Protein AF-A0A660QSU7-F1 (afdb_monomer_lite)

Foldseek 3Di:
DDDQAAEEEEEEFDPALAQQLLSVVLQVQQVQADNYHYAYDYPPDQGDDDPVCVDPDVVSVVVVVVVVVVLVPDPPNDDDPPDPVSVVVVVVNVQAQYEYFEECVRHVVCVVVAVVLAPPPDAPFLKWKWFADPQLSYIYIYDNDSLSSSQSSLCCCCVVQVKAQFLLFIDRDNHGPCCSGPSVVDDGDIDIFTFPFRAFEEEQQQQADDDCAQHPQQDFLVSLLSNLVSCSSLPHQEYEYECFQQQLLLQCLQCVLCVLLVVVPDQCQPPPDDPPPDRDDSQCGNVDHSVVSLVRLLSSLCCNCRHNVHFYEYEDAQQWHHVSVCVSCVVFLWQDPVQDDDDPPVRVNDDTRGGPPPTPCSLVSSLSSVLSSCVSRNHPQEYEFFHDVRDWQDLPRPRRSNHPDARLNRRVSVVVSVCVVPVSHQYEYEDDLQLLSQADPVLSVCCVPPNNVPDDLVNSLVSNLVSLVSHDQRYEYEAEDALARPPDPNPQPQVSNPPHAYEYEYEPAPDVQLQAQQLRQAQPLVSVVVVVVNQVSCVVVPHRHNYYYYYYSTPPRYRLVVSQRSVCSGPVDHWNDLQDLPDTDPSLQSNLCNQQNPVLSSLVSLLSNLNSVLQNNHDPGVPDPVLLQAAADDPVLVVSLVSLVVSLVSLVVCCVVCVPGSSSLSNCLRSLLVSLQSLLSNLSNHLNNLVVPPPPDPVSVVSNVVSNVSSVVSVVVNVVSVD

Sequence (723 aa):
MGVQGKTVAIRFGGNSTVNRYAAEELQRYLSRVSDDQFILRDSTLSVWVPEHLTQDFPECLARAQKAVKARAANPDYKAPETDRAAKARFEKEKSLPAFVLGTVANYPAYAPQFAPLLKGLREGSDGYAIAASSDGSKLFITSHTERGVLYGVYHYLQNVCGMGFFEDGEYVPQEIDGSLLPPFEKNPITLFEEPKRDYRGQWLWSRYYGSDKGHPANWGYDEWVSHLRWMAQNRFSSAMLHASGYTRLWGDVFKRAFPEVAPFDNEVFDDVDDFWGAHWSPRAGWGRSPEETTRLMKKVLAFGREKLGMRFEYTFLLGDFEDTLLKAYPEGRWVDWSNVPHHTYFGAAGRTATLSFTDPKCKEYSQRLWKEFFNTFGTDSRYWITYREESMPDSDDPFDPDQGKSLADAVNTQRDWLLEIDPDAEFYHWDWHDMKVWLTKDIREQVLTKGADTVPLEKLEASTQKYSKSICDETTFVSIISPGSVPVELPELTHHYAPHPWIIGSLLGYAMQDLGFGGISIPIDRFFASWKRLVAEDEKFGSRLHGIFHWNEIVQVSPLLDYAVANFAWTDKLPENIYDADAPDEVLDWYFEHRFGPADAQAMRDVSAVSCSTFKRGVPTMRIPTWYTRPGISKGKKAQRAALVSALRKMVSIKDRQGTSTAYRGEVVDFGRIALHGIARFDMQEAIGIAANASGSAQDKEAFEIYAQRSTDALVALAELLA

Radius of gyration: 28.49 Å; chains: 1; bounding box: 65×86×86 Å

Secondary structure (DSSP, 8-state):
---PPPEEEEEE-TT-HHHHHHHHHHHHHHHHH-SSEEEEEESSSS----GGGGSS-HHHHHHHHHHHHHHHT-TT-PPPPTTHHHHHHHHHHHTS-EEEEE-TTT-GGGHHHHHHHGGGS-TTSS-EEEEE-TTSSEEEEEESSHHHHHHHHHHIIIIIT--EEETTEEE--S---GGGSSS-TT----EEE--S-SEEEEEE-------TTT-GGG--HHHHHHHHHHHHHTT--EEEEE--TTT-TTTTHHHHH-GGGGGG----------SSS----SSSGGGS-HHHHHHHHHHHHHIIIIIH--EEEEEEETTEE-HHHHHH-TTS-B--TTTS-------TT---EEB-TTSTTHHHHHHHHHHHHHHHH---SEEEEESSTT----TT-TT-TTTT--HHHHHHHHHHHHHTT-TT-EEEEE--S-GGGTS-HHHHHHHHHH-GGGS-HHHHHHHHHHHHTTS-TTPEEEEEE-TT--SS-----GGGGTTS-EEEEEEESGGG----TT--SS-HHHHHHHHHHHHHHHHHT---EEEEEEEESSSSS-HHHHHHHHHHHHHS---S-TT-SSS--HHHHHHHHHHH-TTTHHHHHHHHHHHHHHTTT----TT-GGGTS-----HHHHHHHHHHHHHHHHHHHHHHHHTT-HHHHHHHHHHHHHHHHHHHHHHHHHHHHHHHH--S-HHHHHHHHHHHHHHHHHHHHHHHHH-

Structure (mmCIF, N/CA/C/O backbone):
data_AF-A0A660QSU7-F1
#
_entry.id   AF-A0A660QSU7-F1
#
loop_
_atom_site.group_PDB
_atom_site.id
_atom_site.type_symbol
_atom_site.label_atom_id
_atom_site.label_alt_id
_atom_site.label_comp_id
_atom_site.label_asym_id
_atom_site.label_entity_id
_atom_site.label_seq_id
_atom_site.pdbx_PDB_ins_code
_atom_site.Cartn_x
_atom_site.Cartn_y
_atom_site.Cartn_z
_atom_site.occupancy
_atom_site.B_iso_or_equiv
_atom_site.auth_seq_id
_atom_site.auth_comp_id
_atom_site.auth_asym_id
_atom_site.auth_atom_id
_atom_site.pdbx_PDB_model_num
ATOM 1 N N . MET A 1 1 ? -11.128 4.785 45.671 1.00 37.50 1 MET A N 1
ATOM 2 C CA . MET A 1 1 ? -11.296 3.322 45.553 1.00 37.50 1 MET A CA 1
ATOM 3 C C . MET A 1 1 ? -11.235 3.022 44.069 1.00 37.50 1 MET A C 1
ATOM 5 O O . MET A 1 1 ? -12.137 3.460 43.373 1.00 37.50 1 MET A O 1
ATOM 9 N N . GLY A 1 2 ? -10.141 2.441 43.568 1.00 43.12 2 GLY A N 1
ATOM 10 C CA . GLY A 1 2 ? -10.049 2.095 42.146 1.00 43.12 2 GLY A CA 1
ATOM 11 C C . GLY A 1 2 ? -11.064 1.001 41.839 1.00 43.12 2 GLY A C 1
ATOM 12 O O . GLY A 1 2 ? -11.081 -0.013 42.538 1.00 43.12 2 GLY A O 1
ATOM 13 N N . VAL A 1 3 ? -11.951 1.234 40.875 1.00 45.69 3 VAL A N 1
ATOM 14 C CA . VAL A 1 3 ? -12.854 0.196 40.376 1.00 45.69 3 VAL A CA 1
ATOM 15 C C . VAL A 1 3 ? -11.963 -0.827 39.682 1.00 45.69 3 VAL A C 1
ATOM 17 O O . VAL A 1 3 ? -11.329 -0.525 38.682 1.00 45.69 3 VAL A O 1
ATOM 20 N N . GLN A 1 4 ? -11.821 -2.010 40.271 1.00 60.91 4 GLN A N 1
ATOM 21 C CA . GLN A 1 4 ? -11.062 -3.088 39.652 1.00 60.91 4 GLN A CA 1
ATOM 22 C C . GLN A 1 4 ? -11.842 -3.558 38.416 1.00 60.91 4 GLN A C 1
ATOM 24 O O . GLN A 1 4 ? -12.983 -4.003 38.564 1.00 60.91 4 GLN A O 1
ATOM 29 N N . GLY A 1 5 ? -11.253 -3.422 37.223 1.00 71.75 5 GLY A N 1
ATOM 30 C CA . GLY A 1 5 ? -11.861 -3.858 35.964 1.00 71.75 5 GLY A CA 1
ATOM 31 C C . GLY A 1 5 ? -12.245 -5.342 35.972 1.00 71.75 5 GLY A C 1
ATOM 32 O O . GLY A 1 5 ? -11.724 -6.150 36.755 1.00 71.75 5 GLY A O 1
ATOM 33 N N . LYS A 1 6 ? -13.197 -5.714 35.115 1.00 86.25 6 LYS A N 1
ATOM 34 C CA . LYS A 1 6 ? -13.672 -7.093 34.953 1.00 86.25 6 LYS A CA 1
ATOM 35 C C . LYS A 1 6 ? -12.613 -7.922 34.221 1.00 86.25 6 LYS A C 1
ATOM 37 O O . LYS A 1 6 ? -11.763 -7.405 33.507 1.00 86.25 6 LYS A O 1
ATOM 42 N N . THR A 1 7 ? -12.662 -9.245 34.374 1.00 87.81 7 THR A N 1
ATOM 43 C CA . THR A 1 7 ? -11.855 -10.147 33.537 1.00 87.81 7 THR A CA 1
ATOM 44 C C . THR A 1 7 ? -12.653 -10.550 32.302 1.00 87.81 7 THR A C 1
ATOM 46 O O . THR A 1 7 ? -13.717 -11.158 32.431 1.00 87.81 7 THR A O 1
ATOM 49 N N . VAL A 1 8 ? -12.116 -10.263 31.118 1.00 89.38 8 VAL A N 1
ATOM 50 C CA . VAL A 1 8 ? -12.710 -10.590 29.817 1.00 89.38 8 VAL A CA 1
ATOM 51 C C . VAL A 1 8 ? -11.831 -11.616 29.107 1.00 89.38 8 VAL A C 1
ATOM 53 O O . VAL A 1 8 ? -10.610 -11.473 29.039 1.00 89.38 8 VAL A O 1
ATOM 56 N N . ALA A 1 9 ? -12.432 -12.679 28.577 1.00 91.62 9 ALA A N 1
ATOM 57 C CA . ALA A 1 9 ? -11.698 -13.671 27.795 1.00 91.62 9 ALA A CA 1
ATOM 58 C C . ALA A 1 9 ? -11.670 -13.299 26.306 1.00 91.62 9 ALA A C 1
ATOM 60 O O . ALA A 1 9 ? -12.670 -12.858 25.754 1.00 91.62 9 ALA A O 1
ATOM 61 N N . ILE A 1 10 ? -10.556 -13.551 25.626 1.00 93.75 10 ILE A N 1
ATOM 62 C CA . ILE A 1 10 ? -10.483 -13.540 24.162 1.00 93.75 10 ILE A CA 1
ATOM 63 C C . ILE A 1 10 ? -10.229 -14.976 23.726 1.00 93.75 10 ILE A C 1
ATOM 65 O O . ILE A 1 10 ? -9.156 -15.534 23.966 1.00 93.75 10 ILE A O 1
ATOM 69 N N . ARG A 1 11 ? -11.262 -15.598 23.163 1.00 92.56 11 ARG A N 1
ATOM 70 C CA . ARG A 1 11 ? -11.271 -16.998 22.750 1.00 92.56 11 ARG A CA 1
ATOM 71 C C . ARG A 1 11 ? -10.994 -17.091 21.266 1.00 92.56 11 ARG A C 1
ATOM 73 O O . ARG A 1 11 ? -11.652 -16.409 20.491 1.00 92.56 11 ARG A O 1
ATOM 80 N N . PHE A 1 12 ? -10.103 -17.985 20.878 1.00 91.38 12 PHE A N 1
ATOM 81 C CA . PHE A 1 12 ? -9.826 -18.272 19.476 1.00 91.38 12 PHE A CA 1
ATOM 82 C C . PHE A 1 12 ? -9.645 -19.776 19.254 1.00 91.38 12 PHE A C 1
ATOM 84 O O . PHE A 1 12 ? -9.420 -20.529 20.208 1.00 91.38 12 PHE A O 1
ATOM 91 N N . GLY A 1 13 ? -9.847 -20.209 18.010 1.00 78.25 13 GLY A N 1
ATOM 92 C CA . GLY A 1 13 ? -9.861 -21.621 17.634 1.00 78.25 13 GLY A CA 1
ATOM 93 C C . GLY A 1 13 ? -8.518 -22.150 17.127 1.00 78.25 13 GLY A C 1
ATOM 94 O O . GLY A 1 13 ? -7.940 -21.581 16.199 1.00 78.25 13 GLY A O 1
ATOM 95 N N . GLY A 1 14 ? -8.100 -23.289 17.690 1.00 69.25 14 GLY A N 1
ATOM 96 C CA . GLY A 1 14 ? -7.132 -24.229 17.120 1.00 69.25 14 GLY A CA 1
ATOM 97 C C . GLY A 1 14 ? -5.692 -23.733 16.945 1.00 69.25 14 GLY A C 1
ATOM 98 O O . GLY A 1 14 ? -5.238 -22.782 17.572 1.00 69.25 14 GLY A O 1
ATOM 99 N N . ASN A 1 15 ? -4.970 -24.401 16.038 1.00 76.25 15 ASN A N 1
ATOM 100 C CA . ASN A 1 15 ? -3.566 -24.126 15.704 1.00 76.25 15 ASN A CA 1
ATOM 101 C C . ASN A 1 15 ? -3.383 -22.946 14.720 1.00 76.25 15 ASN A C 1
ATOM 103 O O . ASN A 1 15 ? -2.291 -22.780 14.179 1.00 76.25 15 ASN A O 1
ATOM 107 N N . SER A 1 16 ? -4.429 -22.151 14.456 1.00 87.12 16 SER A N 1
ATOM 108 C CA . SER A 1 16 ? -4.343 -21.007 13.538 1.00 87.12 16 SER A CA 1
ATOM 109 C C . SER A 1 16 ? -3.453 -19.912 14.124 1.00 87.12 16 SER A C 1
ATOM 111 O O . SER A 1 16 ? -3.753 -19.318 15.165 1.00 87.12 16 SER A O 1
ATOM 113 N N . THR A 1 17 ? -2.359 -19.611 13.430 1.00 91.94 17 THR A N 1
ATOM 114 C CA . THR A 1 17 ? -1.441 -18.531 13.797 1.00 91.94 17 THR A CA 1
ATOM 115 C C . THR A 1 17 ? -2.045 -17.149 13.541 1.00 91.94 17 THR A C 1
ATOM 117 O O . THR A 1 17 ? -1.783 -16.238 14.328 1.00 91.94 17 THR A O 1
ATOM 120 N N . VAL A 1 18 ? -2.907 -17.007 12.526 1.00 95.44 18 VAL A N 1
ATOM 121 C CA . VAL A 1 18 ? -3.581 -15.743 12.178 1.00 95.44 18 VAL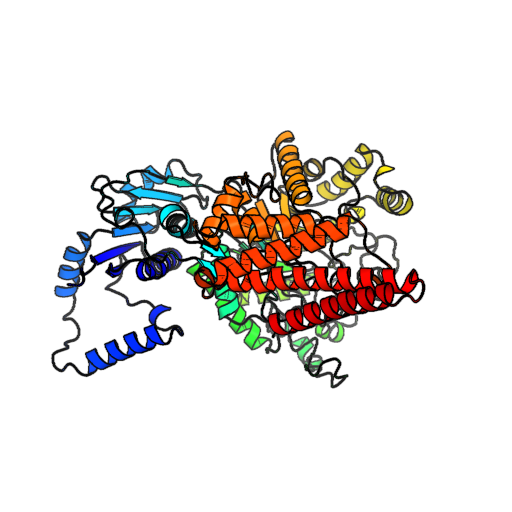 A CA 1
ATOM 122 C C . VAL A 1 18 ? -4.659 -15.391 13.201 1.00 95.44 18 VAL A C 1
ATOM 124 O O . VAL A 1 18 ? -4.648 -14.288 13.740 1.00 95.44 18 VAL A O 1
ATOM 127 N N . ASN A 1 19 ? -5.548 -16.323 13.564 1.00 94.50 19 ASN A N 1
ATOM 128 C CA . ASN A 1 19 ? -6.568 -16.056 14.590 1.00 94.50 19 ASN A CA 1
ATOM 129 C C . ASN A 1 19 ? -5.949 -15.731 15.949 1.00 94.50 19 ASN A C 1
ATOM 131 O O . ASN A 1 19 ? -6.471 -14.909 16.702 1.00 94.50 19 ASN A O 1
ATOM 135 N N . ARG A 1 20 ? -4.844 -16.404 16.280 1.00 93.31 20 ARG A N 1
ATOM 136 C CA . ARG A 1 20 ? -4.086 -16.111 17.490 1.00 93.31 20 ARG A CA 1
ATOM 137 C C . ARG A 1 20 ? -3.524 -14.695 17.451 1.00 93.31 20 ARG A C 1
ATOM 139 O O . ARG A 1 20 ? -3.670 -13.972 18.430 1.00 93.31 20 ARG A O 1
ATOM 146 N N . TYR A 1 21 ? -2.926 -14.295 16.333 1.00 95.81 21 TYR A N 1
ATOM 147 C CA . TYR A 1 21 ? -2.433 -12.933 16.159 1.00 95.81 21 TYR A CA 1
ATOM 148 C C . TYR A 1 21 ? -3.573 -11.901 16.229 1.00 95.81 21 TYR A C 1
ATOM 150 O O . TYR A 1 21 ? -3.442 -10.896 16.919 1.00 95.81 21 TYR A O 1
ATOM 158 N N . ALA A 1 22 ? -4.737 -12.187 15.638 1.00 97.19 22 ALA A N 1
ATOM 159 C CA . ALA A 1 22 ? -5.932 -11.351 15.766 1.00 97.19 22 ALA A CA 1
ATOM 160 C C . ALA A 1 22 ? -6.381 -11.190 17.232 1.00 97.19 22 ALA A C 1
ATOM 162 O O . ALA A 1 22 ? -6.724 -10.091 17.666 1.00 97.19 22 ALA A O 1
ATOM 163 N N . ALA A 1 23 ? -6.333 -12.267 18.022 1.00 96.12 23 ALA A N 1
ATOM 164 C CA . ALA A 1 23 ? -6.618 -12.220 19.454 1.00 96.12 23 ALA A CA 1
ATOM 165 C C . ALA A 1 23 ? -5.591 -11.376 20.231 1.00 96.12 23 ALA A C 1
ATOM 167 O O . ALA A 1 23 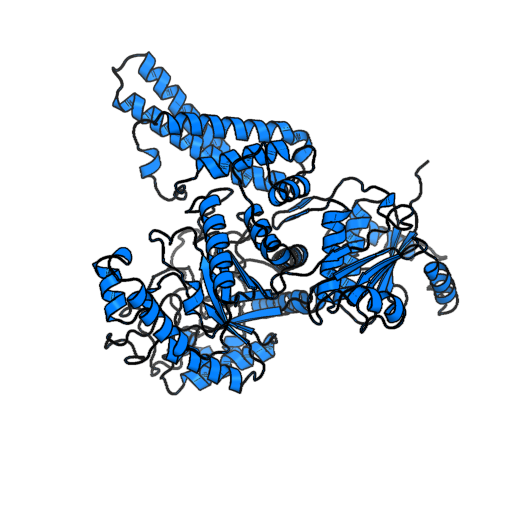? -5.967 -10.632 21.138 1.00 96.12 23 ALA A O 1
ATOM 168 N N . GLU A 1 24 ? -4.307 -11.487 19.881 1.00 95.00 24 GLU A N 1
ATOM 169 C CA . GLU A 1 24 ? -3.216 -10.698 20.464 1.00 95.00 24 GLU A CA 1
ATOM 170 C C . GLU A 1 24 ? -3.356 -9.206 20.138 1.00 95.00 24 GLU A C 1
ATOM 172 O O . GLU A 1 24 ? -3.185 -8.383 21.033 1.00 95.00 24 GLU A O 1
ATOM 177 N N . GLU A 1 25 ? -3.727 -8.846 18.909 1.00 96.75 25 GLU A N 1
ATOM 178 C CA . GLU A 1 25 ? -3.975 -7.455 18.515 1.00 96.75 25 GLU A CA 1
ATOM 179 C C . GLU A 1 25 ? -5.194 -6.885 19.249 1.00 96.75 25 GLU A C 1
ATOM 181 O O . GLU A 1 25 ? -5.105 -5.815 19.852 1.00 96.75 25 GLU A O 1
ATOM 186 N N . LEU A 1 26 ? -6.303 -7.629 19.317 1.00 96.69 26 LEU A N 1
ATOM 187 C CA . LEU A 1 26 ? -7.473 -7.217 20.095 1.00 96.69 26 LEU A CA 1
ATOM 188 C C . LEU A 1 26 ? -7.111 -6.975 21.569 1.00 96.69 26 LEU A C 1
ATOM 190 O O . LEU A 1 26 ? -7.468 -5.943 22.137 1.00 96.69 26 LEU A O 1
ATOM 194 N N . GLN A 1 27 ? -6.352 -7.889 22.183 1.00 95.56 27 GLN A N 1
ATOM 195 C CA . GLN A 1 27 ? -5.849 -7.715 23.545 1.00 95.56 27 GLN A CA 1
ATOM 196 C C . GLN A 1 27 ? -4.977 -6.465 23.664 1.00 95.56 27 GLN A C 1
ATOM 198 O O . GLN A 1 27 ? -5.168 -5.673 24.590 1.00 95.56 27 GLN A O 1
ATOM 203 N N . ARG A 1 28 ? -4.013 -6.300 22.753 1.00 93.19 28 ARG A N 1
ATOM 204 C CA . ARG A 1 28 ? -3.039 -5.209 22.761 1.00 93.19 28 ARG A CA 1
ATOM 205 C C . ARG A 1 28 ? -3.728 -3.853 22.786 1.00 93.19 28 ARG A C 1
ATOM 207 O O . ARG A 1 28 ? -3.331 -2.998 23.573 1.00 93.19 28 ARG A O 1
ATOM 214 N N . TYR A 1 29 ? -4.743 -3.658 21.951 1.00 95.12 29 TYR A N 1
ATOM 215 C CA . TYR A 1 29 ? -5.431 -2.376 21.855 1.00 95.12 29 TYR A CA 1
ATOM 216 C C . TYR A 1 29 ? -6.448 -2.163 22.972 1.00 95.12 29 TYR A C 1
ATOM 218 O O . TYR A 1 29 ? -6.422 -1.108 23.601 1.00 95.12 29 TYR A O 1
ATOM 226 N N . LEU A 1 30 ? -7.282 -3.155 23.296 1.00 93.38 30 LEU A N 1
ATOM 227 C CA . LEU A 1 30 ? -8.269 -2.996 24.370 1.00 93.38 30 LEU A CA 1
ATOM 228 C C . LEU A 1 30 ? -7.615 -2.776 25.742 1.00 93.38 30 LEU A C 1
ATOM 230 O O . LEU A 1 30 ? -8.108 -1.977 26.532 1.00 93.38 30 LEU A O 1
ATOM 234 N N . SER A 1 31 ? -6.457 -3.394 26.000 1.00 91.31 31 SER A N 1
ATOM 235 C CA . SER A 1 31 ? -5.707 -3.186 27.253 1.00 91.31 31 SER A CA 1
ATOM 236 C C . SER A 1 31 ? -5.095 -1.783 27.382 1.00 91.31 31 SER A C 1
ATOM 238 O O . SER A 1 31 ? -4.583 -1.449 28.448 1.00 91.31 31 SER A O 1
ATOM 240 N N . ARG A 1 32 ? -5.080 -0.974 26.310 1.00 90.44 32 ARG A N 1
ATOM 241 C CA . ARG A 1 32 ? -4.607 0.425 26.339 1.00 90.44 32 ARG A CA 1
ATOM 242 C C . ARG A 1 32 ? -5.713 1.411 26.716 1.00 90.44 32 ARG A C 1
ATOM 244 O O . ARG A 1 32 ? -5.387 2.525 27.103 1.00 90.44 32 ARG A O 1
ATOM 251 N N . VAL A 1 33 ? -6.978 1.010 26.575 1.00 88.19 33 VAL A N 1
ATOM 252 C CA . VAL A 1 33 ? -8.152 1.903 26.643 1.00 88.19 33 VAL A CA 1
ATOM 253 C C . VAL A 1 33 ? -9.195 1.462 27.670 1.00 88.19 33 VAL A C 1
ATOM 255 O O . VAL A 1 33 ? -10.265 2.059 27.767 1.00 88.19 33 VAL A O 1
ATOM 258 N N . SER A 1 34 ? -8.913 0.388 28.408 1.00 87.38 34 SER A N 1
ATOM 259 C CA . SER A 1 34 ? -9.787 -0.162 29.437 1.00 87.38 34 SER A CA 1
ATOM 260 C C . SER A 1 34 ? -8.972 -0.706 30.607 1.00 87.38 34 SER A C 1
ATOM 262 O O . SER A 1 34 ? -7.903 -1.288 30.421 1.00 87.38 34 SER A O 1
ATOM 264 N N . ASP A 1 35 ? -9.524 -0.558 31.812 1.00 85.81 35 ASP A N 1
ATOM 265 C CA . ASP A 1 35 ? -9.003 -1.159 33.045 1.00 85.81 35 ASP A CA 1
ATOM 266 C C . ASP A 1 35 ? -9.339 -2.660 33.167 1.00 85.81 35 ASP A C 1
ATOM 268 O O . ASP A 1 35 ? -8.909 -3.327 34.116 1.00 85.81 35 ASP A O 1
ATOM 272 N N . ASP A 1 36 ? -10.124 -3.209 32.232 1.00 85.75 36 ASP A N 1
ATOM 273 C CA . ASP A 1 36 ? -10.459 -4.629 32.192 1.00 85.75 36 ASP A CA 1
ATOM 274 C C . ASP A 1 36 ? -9.223 -5.501 31.927 1.00 85.75 36 ASP A C 1
ATOM 276 O O . ASP A 1 36 ? -8.309 -5.180 31.167 1.00 85.75 36 ASP A O 1
ATOM 280 N N . GLN A 1 37 ? -9.214 -6.683 32.541 1.00 86.25 37 GLN A N 1
ATOM 281 C CA . GLN A 1 37 ? -8.169 -7.669 32.330 1.00 86.25 37 GLN A CA 1
ATOM 282 C C . GLN A 1 37 ? -8.544 -8.608 31.182 1.00 86.25 37 GLN A C 1
ATOM 284 O O . GLN A 1 37 ? -9.347 -9.529 31.357 1.00 86.25 37 GLN A O 1
ATOM 289 N N . PHE A 1 38 ? -7.882 -8.447 30.040 1.00 88.31 38 PHE A N 1
ATOM 290 C CA . PHE A 1 38 ? -8.050 -9.321 28.880 1.00 88.31 38 PHE A CA 1
ATOM 291 C C . PHE A 1 38 ? -7.138 -10.549 28.971 1.00 88.31 38 PHE A C 1
ATOM 293 O O . PHE A 1 38 ? -5.913 -10.428 29.064 1.00 88.31 38 PHE A O 1
ATOM 300 N N . ILE A 1 39 ? -7.722 -11.749 28.935 1.00 87.75 39 ILE A N 1
ATOM 301 C CA . ILE A 1 39 ? -6.988 -13.022 28.958 1.00 87.75 39 ILE A CA 1
ATOM 302 C C . ILE A 1 39 ? -7.160 -13.782 27.642 1.00 87.75 39 ILE A C 1
ATOM 304 O O . ILE A 1 39 ? -8.274 -14.102 27.234 1.00 87.75 39 ILE A O 1
ATOM 308 N N . LEU A 1 40 ? -6.045 -14.131 26.999 1.00 86.12 40 LEU A N 1
ATOM 309 C CA . LEU A 1 40 ? -6.061 -14.980 25.808 1.00 86.12 40 LEU A CA 1
ATOM 310 C C . LEU A 1 40 ? -6.367 -16.431 26.183 1.00 86.12 40 LEU A C 1
ATOM 312 O O . LEU A 1 40 ? -5.790 -16.980 27.132 1.00 86.12 40 LEU A O 1
ATOM 316 N N . ARG A 1 41 ? -7.277 -17.063 25.443 1.00 80.69 41 ARG A N 1
ATOM 317 C CA . ARG A 1 41 ? -7.680 -18.456 25.641 1.00 80.69 41 ARG A CA 1
ATOM 318 C C . ARG A 1 41 ? -7.808 -19.172 24.308 1.00 80.69 41 ARG A C 1
ATOM 320 O O . ARG A 1 41 ? -8.759 -18.957 23.566 1.00 80.69 41 ARG A O 1
ATOM 327 N N . ASP A 1 42 ? -6.881 -20.083 24.067 1.00 75.56 42 ASP A N 1
ATOM 328 C CA . ASP A 1 42 ? -7.057 -21.084 23.030 1.00 75.56 42 ASP A CA 1
ATOM 329 C C . ASP A 1 42 ? -7.986 -22.195 23.550 1.00 75.56 42 ASP A C 1
ATOM 331 O O . ASP A 1 42 ? -7.877 -22.654 24.689 1.00 75.56 42 ASP A O 1
ATOM 335 N N . SER A 1 43 ? -8.913 -22.618 22.698 1.00 61.12 43 SER A N 1
ATOM 336 C CA . SER A 1 43 ? -9.708 -23.836 22.848 1.00 61.12 43 SER A CA 1
ATOM 337 C C . SER A 1 43 ? -8.894 -25.123 23.072 1.00 61.12 43 SER A C 1
ATOM 339 O O . SER A 1 43 ? -9.431 -26.062 23.661 1.00 61.12 43 SER A O 1
ATOM 341 N N . THR A 1 44 ? -7.630 -25.171 22.625 1.00 52.84 44 THR A N 1
ATOM 342 C CA . THR A 1 44 ? -6.780 -26.376 22.621 1.00 52.84 44 THR A CA 1
ATOM 343 C C . THR A 1 44 ? -5.535 -26.329 23.514 1.00 52.84 44 THR A C 1
ATOM 345 O O . THR A 1 44 ? -4.970 -27.387 23.791 1.00 52.84 44 THR A O 1
ATOM 348 N N . LEU A 1 45 ? -5.118 -25.164 24.024 1.00 48.03 45 LEU A N 1
ATOM 349 C CA . LEU A 1 45 ? -3.882 -25.023 24.809 1.00 48.03 45 LEU A CA 1
ATOM 350 C C . LEU A 1 45 ? -4.129 -24.547 26.249 1.00 48.03 45 LEU A C 1
ATOM 352 O O . LEU A 1 45 ? -4.902 -23.628 26.524 1.00 48.03 45 LEU A O 1
ATOM 356 N N . SER A 1 46 ? -3.392 -25.139 27.192 1.00 40.78 46 SER A N 1
ATOM 357 C CA . SER A 1 46 ? -3.253 -24.627 28.557 1.00 40.78 46 SER A CA 1
ATOM 358 C C . SER A 1 46 ? -2.609 -23.232 28.541 1.00 40.78 46 SER A C 1
ATOM 360 O O . SER A 1 46 ? -1.533 -23.073 27.978 1.00 40.78 46 SER A O 1
ATOM 362 N N . VAL A 1 47 ? -3.286 -22.253 29.160 1.00 43.84 47 VAL A N 1
ATOM 363 C CA . VAL A 1 47 ? -2.908 -20.838 29.397 1.00 43.84 47 VAL A CA 1
ATOM 364 C C . VAL A 1 47 ? -1.493 -20.445 28.939 1.00 43.84 47 VAL A C 1
ATOM 366 O O . VAL A 1 47 ? -0.507 -20.786 29.590 1.00 43.84 47 VAL A O 1
ATOM 369 N N . TRP A 1 48 ? -1.415 -19.637 27.880 1.00 43.12 48 TRP A N 1
ATOM 370 C CA . TRP A 1 48 ? -0.168 -19.092 27.336 1.00 43.12 48 TRP A CA 1
ATOM 371 C C . TRP A 1 48 ? 0.003 -17.595 27.662 1.00 43.12 48 TRP A C 1
ATOM 373 O O . TRP A 1 48 ? -0.979 -16.885 27.892 1.00 43.12 48 TRP A O 1
ATOM 383 N N . VAL A 1 49 ? 1.254 -17.124 27.720 1.00 44.56 49 VAL A N 1
ATOM 384 C CA . VAL A 1 49 ? 1.631 -15.720 27.971 1.00 44.56 49 VAL A CA 1
ATOM 385 C C . VAL A 1 49 ? 2.191 -15.115 26.673 1.00 44.56 49 VAL A C 1
ATOM 387 O O . VAL A 1 49 ? 3.131 -15.701 26.143 1.00 44.56 49 VAL A O 1
ATOM 390 N N . PRO A 1 50 ? 1.670 -13.971 26.188 1.00 44.81 50 PRO A N 1
ATOM 391 C CA . PRO A 1 50 ? 2.057 -13.378 24.908 1.00 44.81 50 PRO A CA 1
ATOM 392 C C . PRO A 1 50 ? 3.539 -13.060 24.682 1.00 44.81 50 PRO A C 1
ATOM 394 O O . PRO A 1 50 ? 4.199 -12.517 25.563 1.00 44.81 50 PRO A O 1
ATOM 397 N N . GLU A 1 51 ? 4.023 -13.290 23.455 1.00 41.19 51 GLU A N 1
ATOM 398 C CA . GLU A 1 51 ? 5.358 -12.898 22.964 1.00 41.19 51 GLU A CA 1
ATOM 399 C C . GLU A 1 51 ? 5.535 -11.372 22.899 1.00 41.19 51 GLU A C 1
ATOM 401 O O . GLU A 1 51 ? 6.628 -10.876 23.151 1.00 41.19 51 GLU A O 1
ATOM 406 N N . HIS A 1 52 ? 4.477 -10.584 22.670 1.00 46.34 52 HIS A N 1
ATOM 407 C CA . HIS A 1 52 ? 4.580 -9.114 22.661 1.00 46.34 52 HIS A CA 1
ATOM 408 C C . HIS A 1 52 ? 4.902 -8.509 24.043 1.00 46.34 52 HIS A C 1
ATOM 410 O O . HIS A 1 52 ? 5.326 -7.360 24.126 1.00 46.34 52 HIS A O 1
ATOM 416 N N . LEU A 1 53 ? 4.783 -9.280 25.134 1.00 38.97 53 LEU A N 1
ATOM 417 C CA . LEU A 1 53 ? 5.310 -8.895 26.454 1.00 38.97 53 LEU A CA 1
ATOM 418 C C . LEU A 1 53 ? 6.849 -8.990 26.534 1.00 38.97 53 LEU A C 1
ATOM 420 O O . LEU A 1 53 ? 7.421 -8.727 27.593 1.00 38.97 53 LEU A O 1
ATOM 424 N N . THR A 1 54 ? 7.511 -9.369 25.435 1.00 38.97 54 THR A N 1
ATOM 425 C CA . THR A 1 54 ? 8.973 -9.459 25.297 1.00 38.97 54 THR A CA 1
ATOM 426 C C . THR A 1 54 ? 9.565 -8.504 24.252 1.00 38.97 54 THR A C 1
ATOM 428 O O . THR A 1 54 ? 10.774 -8.531 24.055 1.00 38.97 54 THR A O 1
ATOM 431 N N . GLN A 1 55 ? 8.759 -7.639 23.620 1.00 39.84 55 GLN A N 1
ATOM 432 C CA . GLN A 1 55 ? 9.259 -6.573 22.736 1.00 39.84 55 GLN A CA 1
ATOM 433 C C . GLN A 1 55 ? 9.479 -5.249 23.493 1.00 39.84 55 GLN A C 1
ATOM 435 O O . GLN A 1 55 ? 8.881 -5.027 24.549 1.00 39.84 55 GLN A O 1
ATOM 440 N N . ASP A 1 56 ? 10.352 -4.392 22.947 1.00 38.72 56 ASP A N 1
ATOM 441 C CA . ASP A 1 56 ? 10.978 -3.204 23.556 1.00 38.72 56 ASP A CA 1
ATOM 442 C C . ASP A 1 56 ? 10.019 -2.044 23.903 1.00 38.72 56 ASP A C 1
ATOM 444 O O . ASP A 1 56 ? 10.149 -0.920 23.429 1.00 38.72 56 ASP A O 1
ATOM 448 N N . PHE A 1 57 ? 9.076 -2.276 24.814 1.00 50.16 57 PHE A N 1
ATOM 449 C CA . PHE A 1 57 ? 8.463 -1.206 25.600 1.00 50.16 57 PHE A CA 1
ATOM 450 C C . PHE A 1 57 ? 9.060 -1.249 27.016 1.00 50.16 57 PHE A C 1
ATOM 452 O O . PHE A 1 57 ? 8.744 -2.172 27.778 1.00 50.16 57 PHE A O 1
ATOM 459 N N . PRO A 1 58 ? 9.913 -0.277 27.409 1.00 52.75 58 PRO A N 1
ATOM 460 C CA . PRO A 1 58 ? 10.637 -0.295 28.686 1.00 52.75 58 PRO A CA 1
ATOM 461 C C . PRO A 1 58 ? 9.737 -0.501 29.912 1.00 52.75 58 PRO A C 1
ATOM 463 O O . PRO A 1 58 ? 10.113 -1.178 30.870 1.00 52.75 58 PRO A O 1
ATOM 466 N N . GLU A 1 59 ? 8.511 0.023 29.870 1.00 49.81 59 GLU A N 1
ATOM 467 C CA . GLU A 1 59 ? 7.533 -0.105 30.953 1.00 49.81 59 GLU A CA 1
ATOM 468 C C . GLU A 1 59 ? 6.923 -1.512 31.049 1.00 49.81 59 GLU A C 1
ATOM 470 O O . GLU A 1 59 ? 6.721 -2.032 32.152 1.00 49.81 59 GLU A O 1
ATOM 475 N N . CYS A 1 60 ? 6.681 -2.167 29.910 1.00 44.91 60 CYS A N 1
ATOM 476 C CA . CYS A 1 60 ? 6.189 -3.543 29.844 1.00 44.91 60 CYS A CA 1
ATOM 477 C C . CYS A 1 60 ? 7.276 -4.535 30.265 1.00 44.91 60 CYS A C 1
ATOM 479 O O . CYS A 1 60 ? 7.003 -5.421 31.078 1.00 44.91 60 CYS A O 1
ATOM 481 N N . LEU A 1 61 ? 8.518 -4.333 29.811 1.00 44.97 61 LEU A N 1
ATOM 482 C CA . LEU A 1 61 ? 9.669 -5.147 30.198 1.00 44.97 61 LEU A CA 1
ATOM 483 C C . LEU A 1 61 ? 9.954 -5.026 31.701 1.00 44.97 61 LEU A C 1
ATOM 485 O O . LEU A 1 61 ? 10.116 -6.040 32.379 1.00 44.97 61 LEU A O 1
ATOM 489 N N . ALA A 1 62 ? 9.923 -3.813 32.261 1.00 56.66 62 ALA A N 1
ATOM 490 C CA . ALA A 1 62 ? 10.095 -3.600 33.696 1.00 56.66 62 ALA A CA 1
ATOM 491 C C . ALA A 1 62 ? 8.980 -4.270 34.518 1.00 56.66 62 ALA A C 1
ATOM 493 O O . ALA A 1 62 ? 9.260 -4.886 35.551 1.00 56.66 62 ALA A O 1
ATOM 494 N N . ARG A 1 63 ? 7.719 -4.214 34.063 1.00 50.38 63 ARG A N 1
ATOM 495 C CA . ARG A 1 63 ? 6.587 -4.899 34.718 1.00 50.38 63 ARG A CA 1
ATOM 496 C C . ARG A 1 63 ? 6.690 -6.422 34.606 1.00 50.38 63 ARG A C 1
ATOM 498 O O . ARG A 1 63 ? 6.480 -7.108 35.607 1.00 50.38 63 ARG A O 1
ATOM 505 N N . ALA A 1 64 ? 7.070 -6.952 33.445 1.00 46.47 64 ALA A N 1
ATOM 506 C CA . ALA A 1 64 ? 7.263 -8.382 33.219 1.00 46.47 64 ALA A CA 1
ATOM 507 C C . ALA A 1 64 ? 8.441 -8.929 34.039 1.00 46.47 64 ALA A C 1
ATOM 509 O O . ALA A 1 64 ? 8.288 -9.907 34.770 1.00 46.47 64 ALA A O 1
ATOM 510 N N . GLN A 1 65 ? 9.592 -8.253 34.023 1.00 55.28 65 GLN A N 1
ATOM 511 C CA . GLN A 1 65 ? 10.760 -8.613 34.831 1.00 55.28 65 GLN A CA 1
ATOM 512 C C . GLN A 1 65 ? 10.474 -8.500 36.332 1.00 55.28 65 GLN A C 1
ATOM 514 O O . GLN A 1 65 ? 10.910 -9.355 37.105 1.00 55.28 65 GLN A O 1
ATOM 519 N N . LYS A 1 66 ? 9.697 -7.496 36.761 1.00 61.38 66 LYS A N 1
ATOM 520 C CA . LYS A 1 66 ? 9.219 -7.379 38.146 1.00 61.38 66 LYS A CA 1
ATOM 521 C C . LYS A 1 66 ? 8.304 -8.545 38.518 1.00 61.38 66 LYS A C 1
ATOM 523 O O . LYS A 1 66 ? 8.454 -9.083 39.609 1.00 61.38 66 LYS A O 1
ATOM 528 N N . ALA A 1 67 ? 7.417 -8.981 37.624 1.00 49.62 67 ALA A N 1
ATOM 529 C CA . ALA A 1 67 ? 6.557 -10.143 37.845 1.00 49.62 67 ALA A CA 1
ATOM 530 C C . ALA A 1 67 ? 7.351 -11.462 37.900 1.00 49.62 67 ALA A C 1
ATOM 532 O O . ALA A 1 67 ? 7.072 -12.304 38.751 1.00 49.62 67 ALA A O 1
ATOM 533 N N . VAL A 1 68 ? 8.372 -11.631 37.053 1.00 56.16 68 VAL A N 1
ATOM 534 C CA . VAL A 1 68 ? 9.273 -12.798 37.068 1.00 56.16 68 VAL A CA 1
ATOM 535 C C . VAL A 1 68 ? 10.110 -12.829 38.349 1.00 56.16 68 VAL A C 1
ATOM 537 O O . VAL A 1 68 ? 10.140 -13.854 39.029 1.00 56.16 68 VAL A O 1
ATOM 540 N N . LYS A 1 69 ? 10.718 -11.702 38.745 1.00 64.00 69 LYS A N 1
ATOM 541 C CA . LYS A 1 69 ? 11.464 -11.590 40.011 1.00 64.00 69 LYS A CA 1
ATOM 542 C C . LYS A 1 69 ? 10.565 -11.796 41.231 1.00 64.00 69 LYS A C 1
ATOM 544 O O . LYS A 1 69 ? 10.966 -12.492 42.156 1.00 64.00 69 LYS A O 1
ATOM 549 N N . ALA A 1 70 ? 9.345 -11.256 41.224 1.00 59.81 70 ALA A N 1
ATOM 550 C CA . ALA A 1 70 ? 8.373 -11.457 42.300 1.00 59.81 70 ALA A CA 1
ATOM 551 C C . ALA A 1 70 ? 7.916 -12.921 42.419 1.00 59.81 70 ALA A C 1
ATOM 553 O O . ALA A 1 70 ? 7.706 -13.400 43.529 1.00 59.81 70 ALA A O 1
ATOM 554 N N . ARG A 1 71 ? 7.803 -13.651 41.298 1.00 57.53 71 ARG A N 1
ATOM 555 C CA . ARG A 1 71 ? 7.515 -15.097 41.297 1.00 57.53 71 ARG A CA 1
ATOM 556 C C . ARG A 1 71 ? 8.687 -15.921 41.823 1.00 57.53 71 ARG A C 1
ATOM 558 O O . ARG A 1 71 ? 8.462 -16.831 42.606 1.00 57.53 71 ARG A O 1
ATOM 565 N N . ALA A 1 72 ? 9.917 -15.582 41.435 1.00 57.81 72 ALA A N 1
ATOM 566 C CA . ALA A 1 72 ? 11.122 -16.271 41.901 1.00 57.81 72 ALA A CA 1
ATOM 567 C C . ALA A 1 72 ? 11.432 -16.016 43.389 1.00 57.81 72 ALA A C 1
ATOM 569 O O . ALA A 1 72 ? 12.014 -16.870 44.049 1.00 57.81 72 ALA A O 1
ATOM 570 N N . ALA A 1 73 ? 11.039 -14.854 43.920 1.00 63.88 73 ALA A N 1
ATOM 571 C CA . ALA A 1 73 ? 11.251 -14.475 45.317 1.00 63.88 73 ALA A CA 1
ATOM 572 C C . ALA A 1 73 ? 10.146 -14.956 46.276 1.00 63.88 73 ALA A C 1
ATOM 574 O O . ALA A 1 73 ? 10.259 -14.726 47.478 1.00 63.88 73 ALA A O 1
ATOM 575 N N . ASN A 1 74 ? 9.078 -15.589 45.774 1.00 62.25 74 ASN A N 1
ATOM 576 C CA . ASN A 1 74 ? 7.990 -16.098 46.603 1.00 62.25 74 ASN A CA 1
ATOM 577 C C . ASN A 1 74 ? 8.223 -17.587 46.948 1.00 62.25 74 ASN A C 1
ATOM 579 O O . ASN A 1 74 ? 7.996 -18.437 46.085 1.00 62.25 74 ASN A O 1
ATOM 583 N N . PRO A 1 75 ? 8.632 -17.928 48.187 1.00 54.12 75 PRO A N 1
ATOM 584 C CA . PRO A 1 75 ? 8.873 -19.314 48.599 1.00 54.12 75 PRO A CA 1
ATOM 585 C C . PRO A 1 75 ? 7.601 -20.183 48.623 1.00 54.12 75 PRO A C 1
ATOM 587 O O . PRO A 1 75 ? 7.713 -21.408 48.631 1.00 54.12 75 PRO A O 1
ATOM 590 N N . ASP A 1 76 ? 6.408 -19.575 48.562 1.00 56.06 76 ASP A N 1
ATOM 591 C CA . ASP A 1 76 ? 5.116 -20.269 48.469 1.00 56.06 76 ASP A CA 1
ATOM 592 C C . ASP A 1 76 ? 4.661 -20.517 47.016 1.00 56.06 76 ASP A C 1
ATOM 594 O O . ASP A 1 76 ? 3.616 -21.133 46.779 1.00 56.06 76 ASP A O 1
ATOM 598 N N . TYR A 1 77 ? 5.418 -20.055 46.011 1.00 46.97 77 TYR A N 1
ATOM 599 C CA . TYR A 1 77 ? 5.105 -20.326 44.608 1.00 46.97 77 TYR A CA 1
ATOM 600 C C . TYR A 1 77 ? 5.413 -21.789 44.261 1.00 46.97 77 TYR A C 1
ATOM 602 O O . TYR A 1 77 ? 6.550 -22.167 43.982 1.00 46.97 77 TYR A O 1
ATOM 610 N N . LYS A 1 78 ? 4.372 -22.625 44.230 1.00 46.88 78 LYS A N 1
ATOM 611 C CA . LYS A 1 78 ? 4.419 -23.958 43.619 1.00 46.88 78 LYS A CA 1
ATOM 612 C C . LYS A 1 78 ? 4.050 -23.849 42.140 1.00 46.88 78 LYS A C 1
ATOM 614 O O . LYS A 1 78 ? 3.041 -23.227 41.804 1.00 46.88 78 LYS A O 1
ATOM 619 N N . ALA A 1 79 ? 4.839 -24.468 41.255 1.00 47.50 79 ALA A N 1
ATOM 620 C CA . ALA A 1 79 ? 4.399 -24.709 39.879 1.00 47.50 79 ALA A CA 1
ATOM 621 C C . ALA A 1 79 ? 3.017 -25.396 39.920 1.00 47.50 79 ALA A C 1
ATOM 623 O O . ALA A 1 79 ? 2.814 -26.232 40.806 1.00 47.50 79 ALA A O 1
ATOM 624 N N . PRO A 1 80 ? 2.054 -25.038 39.047 1.00 44.59 80 PRO A N 1
ATOM 625 C CA . PRO A 1 80 ? 0.697 -25.556 39.162 1.00 44.59 80 PRO A CA 1
ATOM 626 C C . PRO A 1 80 ? 0.705 -27.086 39.179 1.00 44.59 80 PRO A C 1
ATOM 628 O O . PRO A 1 80 ? 1.192 -27.707 38.234 1.00 44.59 80 PRO A O 1
ATOM 631 N N . GLU A 1 81 ? 0.157 -27.680 40.243 1.00 41.50 81 GLU A N 1
ATOM 632 C CA . GLU A 1 81 ? -0.214 -29.093 40.241 1.00 41.50 81 GLU A CA 1
ATOM 633 C C . GLU A 1 81 ? -1.124 -29.337 39.034 1.00 41.50 81 GLU A C 1
ATOM 635 O O . GLU A 1 81 ? -2.112 -28.629 38.798 1.00 41.50 81 GLU A O 1
ATOM 640 N N . THR A 1 82 ? -0.702 -30.287 38.214 1.00 57.91 82 THR A N 1
ATOM 641 C CA . THR A 1 82 ? -1.159 -30.485 36.851 1.00 57.91 82 THR A CA 1
ATOM 642 C C . THR A 1 82 ? -2.649 -30.834 36.784 1.00 57.91 82 THR A C 1
ATOM 644 O O . THR A 1 82 ? -3.212 -31.588 37.578 1.00 57.91 82 THR A O 1
ATOM 647 N N . ASP A 1 83 ? -3.290 -30.241 35.781 1.00 53.31 83 ASP A N 1
ATOM 648 C CA . ASP A 1 83 ? -4.588 -30.594 35.205 1.00 53.31 83 ASP A CA 1
ATOM 649 C C . ASP A 1 83 ? -5.863 -30.259 36.005 1.00 53.31 83 ASP A C 1
ATOM 651 O O . ASP A 1 83 ? -6.754 -29.602 35.473 1.00 53.31 83 ASP A O 1
ATOM 655 N N . ARG A 1 84 ? -5.997 -30.590 37.297 1.00 50.66 84 ARG A N 1
ATOM 656 C CA . ARG A 1 84 ? -7.303 -30.414 37.987 1.00 50.66 84 ARG A CA 1
ATOM 657 C C . ARG A 1 84 ? -7.627 -28.959 38.339 1.00 50.66 84 ARG A C 1
ATOM 659 O O . ARG A 1 84 ? -8.757 -28.516 38.137 1.00 50.66 84 ARG A O 1
ATOM 666 N N . ALA A 1 85 ? -6.642 -28.206 38.831 1.00 54.69 85 ALA A N 1
ATOM 667 C CA . ALA A 1 85 ? -6.789 -26.780 39.131 1.00 54.69 85 ALA A CA 1
ATOM 668 C C . ALA A 1 85 ? -6.834 -25.930 37.851 1.00 54.69 85 ALA A C 1
ATOM 670 O O . ALA A 1 85 ? -7.608 -24.977 37.772 1.00 54.69 85 ALA A O 1
ATOM 671 N N . ALA A 1 86 ? -6.064 -26.314 36.826 1.00 54.06 86 ALA A N 1
ATOM 672 C CA . ALA A 1 86 ? -6.118 -25.704 35.500 1.00 54.06 86 ALA A CA 1
ATOM 673 C C . ALA A 1 86 ? -7.484 -25.931 34.835 1.00 54.06 86 ALA A C 1
ATOM 675 O O . ALA A 1 86 ? -8.070 -24.982 34.324 1.00 54.06 86 ALA A O 1
ATOM 676 N N . LYS A 1 87 ? -8.048 -27.141 34.937 1.00 59.03 87 LYS A N 1
ATOM 677 C CA . LYS A 1 87 ? -9.397 -27.468 34.463 1.00 59.03 87 LYS A CA 1
ATOM 678 C C . LYS A 1 87 ? -10.483 -26.737 35.247 1.00 59.03 87 LYS A C 1
ATOM 680 O O . LYS A 1 87 ? -11.360 -26.146 34.637 1.00 59.03 87 LYS A O 1
ATOM 685 N N . ALA A 1 88 ? -10.419 -26.703 36.578 1.00 62.53 88 ALA A N 1
ATOM 686 C CA . ALA A 1 88 ? -11.380 -25.946 37.389 1.00 62.53 88 ALA A CA 1
ATOM 687 C C . ALA A 1 88 ? -11.330 -24.436 37.087 1.00 62.53 88 ALA A C 1
ATOM 689 O O . ALA A 1 88 ? -12.366 -23.776 37.002 1.00 62.53 88 ALA A O 1
ATOM 690 N N . ARG A 1 89 ? -10.127 -23.895 36.870 1.00 65.75 89 ARG A N 1
ATOM 691 C CA . ARG A 1 89 ? -9.923 -22.519 36.414 1.00 65.75 89 ARG A CA 1
ATOM 692 C C . ARG A 1 89 ? -10.477 -22.304 35.004 1.00 65.75 89 ARG A C 1
ATOM 694 O O . ARG A 1 89 ? -11.175 -21.322 34.796 1.00 65.75 89 ARG A O 1
ATOM 701 N N . PHE A 1 90 ? -10.237 -23.226 34.077 1.00 63.66 90 PHE A N 1
ATOM 702 C CA . PHE A 1 90 ? -10.764 -23.177 32.714 1.00 63.66 90 PHE A CA 1
ATOM 703 C C . PHE A 1 90 ? -12.297 -23.221 32.684 1.00 63.66 90 PHE A C 1
ATOM 705 O O . PHE A 1 90 ? -12.921 -22.409 32.008 1.00 63.66 90 PHE A O 1
ATOM 712 N N . GLU A 1 91 ? -12.924 -24.099 33.470 1.00 67.88 91 GLU A N 1
ATOM 713 C CA . GLU A 1 91 ? -14.386 -24.154 33.591 1.00 67.88 91 GLU A CA 1
ATOM 714 C C . GLU A 1 91 ? -14.959 -22.860 34.190 1.00 67.88 91 GLU A C 1
ATOM 716 O O . GLU A 1 91 ? -15.975 -22.361 33.712 1.00 67.88 91 GLU A O 1
ATOM 721 N N . LYS A 1 92 ? -14.276 -22.248 35.168 1.00 71.25 92 LYS A N 1
ATOM 722 C CA . LYS A 1 92 ? -14.645 -20.919 35.687 1.00 71.25 92 LYS A CA 1
ATOM 723 C C . LYS A 1 92 ? -14.460 -19.812 34.639 1.00 71.25 92 LYS A C 1
ATOM 725 O O . LYS A 1 92 ? -15.215 -18.846 34.610 1.00 71.25 92 LYS A O 1
ATOM 730 N N . GLU A 1 93 ? -13.464 -19.933 33.769 1.00 74.44 93 GLU A N 1
ATOM 731 C CA . GLU A 1 93 ? -13.186 -18.961 32.709 1.00 74.44 93 GLU A CA 1
ATOM 732 C C . GLU A 1 93 ? -14.146 -19.099 31.509 1.00 74.44 93 GLU A C 1
ATOM 734 O O . GLU A 1 93 ? -14.380 -18.125 30.790 1.00 74.44 93 GLU A O 1
ATOM 739 N N . LYS A 1 94 ? -14.795 -20.261 31.323 1.00 74.38 94 LYS A N 1
ATOM 740 C CA . LYS A 1 94 ? -15.860 -20.451 30.318 1.00 74.38 94 LYS A CA 1
ATOM 741 C C . LYS A 1 94 ? -17.093 -19.584 30.563 1.00 74.38 94 LYS A C 1
ATOM 743 O O . LYS A 1 94 ? -17.768 -19.224 29.594 1.00 74.38 94 LYS A O 1
ATOM 748 N N . SER A 1 95 ? -17.376 -19.229 31.814 1.00 79.69 95 SER A N 1
ATOM 749 C CA . SER A 1 95 ? -18.483 -18.331 32.162 1.00 79.69 95 SER A CA 1
ATOM 750 C C . SER A 1 95 ? -18.121 -16.847 32.083 1.00 79.69 95 SER A C 1
ATOM 752 O O . SER A 1 95 ? -18.994 -16.015 32.306 1.00 79.69 95 SER A O 1
ATOM 754 N N . LEU A 1 96 ? -16.862 -16.495 31.790 1.00 86.44 96 LEU A N 1
ATOM 755 C CA . LEU A 1 96 ? -16.486 -15.091 31.625 1.00 86.44 96 LEU A CA 1
ATOM 756 C C . LEU A 1 96 ? -17.127 -14.493 30.367 1.00 86.44 96 LEU A C 1
ATOM 758 O O . LEU A 1 96 ? -17.239 -15.200 29.354 1.00 86.44 96 LEU A O 1
ATOM 762 N N . PRO A 1 97 ? -17.469 -13.194 30.406 1.00 90.88 97 PRO A N 1
ATOM 763 C CA . PRO A 1 97 ? -17.723 -12.420 29.204 1.00 90.88 97 PRO A CA 1
ATOM 764 C C . PRO A 1 97 ? -16.543 -12.545 28.232 1.00 90.88 97 PRO A C 1
ATOM 766 O O . PRO A 1 97 ? -15.387 -12.598 28.672 1.00 90.88 97 PRO A O 1
ATOM 769 N N . ALA A 1 98 ? -16.810 -12.662 26.929 1.00 93.06 98 ALA A N 1
ATOM 770 C CA . ALA A 1 98 ? -15.746 -12.999 25.989 1.00 93.06 98 ALA A CA 1
ATOM 771 C C . ALA A 1 98 ? -15.890 -12.429 24.576 1.00 93.06 98 ALA A C 1
ATOM 773 O O . ALA A 1 98 ? -16.976 -12.361 24.017 1.00 93.06 98 ALA A O 1
ATOM 774 N N . PHE A 1 99 ? -14.754 -12.163 23.948 1.00 94.81 99 PHE A N 1
ATOM 775 C CA . PHE A 1 99 ? -14.638 -12.171 22.494 1.00 94.81 99 PHE A CA 1
ATOM 776 C C . PHE A 1 99 ? -14.406 -13.607 22.024 1.00 94.81 99 PHE A C 1
ATOM 778 O O . PHE A 1 99 ? -13.714 -14.379 22.694 1.00 94.81 99 PHE A O 1
ATOM 785 N N . VAL A 1 100 ? -14.991 -13.987 20.895 1.00 95.19 100 VAL A N 1
ATOM 786 C CA . VAL A 1 100 ? -14.857 -15.316 20.296 1.00 95.19 100 VAL A CA 1
ATOM 787 C C . VAL A 1 100 ? -14.548 -15.147 18.814 1.00 95.19 100 VAL A C 1
ATOM 789 O O . VAL A 1 100 ? -15.402 -14.722 18.041 1.00 95.19 100 VAL A O 1
ATOM 792 N N . LEU A 1 101 ? -13.316 -15.479 18.441 1.00 96.31 101 LEU A N 1
ATOM 793 C CA . LEU A 1 101 ? -12.737 -15.254 17.123 1.00 96.31 101 LEU A CA 1
ATOM 794 C C . LEU A 1 101 ? -12.511 -16.595 16.415 1.00 96.31 101 LEU A C 1
ATOM 796 O O . LEU A 1 101 ? -12.012 -17.541 17.030 1.00 96.31 101 LEU A O 1
ATOM 800 N N . GLY A 1 102 ? -12.837 -16.687 15.130 1.00 95.62 102 GLY A N 1
ATOM 801 C CA . GLY A 1 102 ? -12.450 -17.835 14.307 1.00 95.62 102 GLY A CA 1
ATOM 802 C C . GLY A 1 102 ? -13.359 -18.081 13.110 1.00 95.62 102 GLY A C 1
ATOM 803 O O . GLY A 1 102 ? -14.304 -17.343 12.851 1.00 95.62 102 GLY A O 1
ATOM 804 N N . THR A 1 103 ? -13.076 -19.153 12.386 1.00 95.50 103 THR A N 1
ATOM 805 C CA . THR A 1 103 ? -13.866 -19.662 11.264 1.00 95.50 103 THR A CA 1
ATOM 806 C C . THR A 1 103 ? -14.578 -20.950 11.677 1.00 95.50 103 THR A C 1
ATOM 808 O O . THR A 1 103 ? -14.263 -21.572 12.697 1.00 95.50 103 THR A O 1
ATOM 811 N N . VAL A 1 104 ? -15.543 -21.392 10.868 1.00 94.75 104 VAL A N 1
ATOM 812 C CA . VAL A 1 104 ? -16.211 -22.691 11.064 1.00 94.75 104 VAL A CA 1
ATOM 813 C C . VAL A 1 104 ? -15.199 -23.846 11.071 1.00 94.75 104 VAL A C 1
ATOM 815 O O . VAL A 1 104 ? -15.344 -24.780 11.859 1.00 94.75 104 VAL A O 1
ATOM 818 N N . ALA A 1 105 ? -14.162 -23.765 10.232 1.00 92.31 105 ALA A N 1
ATOM 819 C CA . ALA A 1 105 ? -13.164 -24.819 10.074 1.00 92.31 105 ALA A CA 1
ATOM 820 C C . ALA A 1 105 ? -12.184 -24.901 11.257 1.00 92.31 105 ALA A C 1
ATOM 822 O O . ALA A 1 105 ? -11.893 -25.996 11.736 1.00 92.31 105 ALA A O 1
ATOM 823 N N . ASN A 1 106 ? -11.688 -23.762 11.752 1.00 91.06 106 ASN A N 1
ATOM 824 C CA . ASN A 1 106 ? -10.675 -23.745 12.816 1.00 91.06 106 ASN A CA 1
ATOM 825 C C . ASN A 1 106 ? -11.259 -23.670 14.235 1.00 91.06 106 ASN A C 1
ATOM 827 O O . ASN A 1 106 ? -10.526 -23.900 15.198 1.00 91.06 106 ASN A O 1
ATOM 831 N N . TYR A 1 107 ? -12.569 -23.425 14.386 1.00 92.44 107 TYR A N 1
ATOM 832 C CA . TYR A 1 107 ? -13.233 -23.459 15.689 1.00 92.44 107 TYR A CA 1
ATOM 833 C C . TYR A 1 107 ? -14.539 -24.283 15.706 1.00 92.44 107 TYR A C 1
ATOM 835 O O . TYR A 1 107 ? -15.621 -23.741 15.962 1.00 92.44 107 TYR A O 1
ATOM 843 N N . PRO A 1 108 ? -14.471 -25.623 15.554 1.00 89.75 108 PRO A N 1
ATOM 844 C CA . PRO A 1 108 ? -15.659 -26.481 15.449 1.00 89.75 108 PRO A CA 1
ATOM 845 C C . PRO A 1 108 ? -16.655 -26.358 16.613 1.00 89.75 108 PRO A C 1
ATOM 847 O O . PRO A 1 108 ? -17.858 -26.511 16.422 1.00 89.75 108 PRO A O 1
ATOM 850 N N . ALA A 1 109 ? -16.179 -26.040 17.822 1.00 89.50 109 ALA A N 1
ATOM 851 C CA . ALA A 1 109 ? -17.033 -25.860 18.998 1.00 89.50 109 ALA A CA 1
ATOM 852 C C . ALA A 1 109 ? -17.996 -24.657 18.894 1.00 89.50 109 ALA A C 1
ATOM 854 O O . ALA A 1 109 ? -19.039 -24.675 19.546 1.00 89.50 109 ALA A O 1
ATOM 855 N N . TYR A 1 110 ? -17.658 -23.638 18.091 1.00 92.25 110 TYR A N 1
ATOM 856 C CA . TYR A 1 110 ? -18.512 -22.475 17.809 1.00 92.25 110 TYR A CA 1
ATOM 857 C C . TYR A 1 110 ? -19.057 -22.455 16.371 1.00 92.25 110 TYR A C 1
ATOM 859 O O . TYR A 1 110 ? -19.755 -21.517 15.986 1.00 92.25 110 TYR A O 1
ATOM 867 N N . ALA A 1 111 ? -18.805 -23.504 15.580 1.00 93.50 111 ALA A N 1
ATOM 868 C CA . ALA A 1 111 ? -19.337 -23.630 14.225 1.00 93.50 111 ALA A CA 1
ATOM 869 C C . ALA A 1 111 ? -20.868 -23.430 14.135 1.00 93.50 111 ALA A C 1
ATOM 871 O O . ALA A 1 111 ? -21.300 -22.734 13.215 1.00 93.50 111 ALA A O 1
ATOM 872 N N . PRO A 1 112 ? -21.707 -23.937 15.070 1.00 95.88 112 PRO A N 1
ATOM 873 C CA . PRO A 1 112 ? -23.152 -23.691 15.034 1.00 95.88 112 PRO A CA 1
ATOM 874 C C . PRO A 1 112 ? -23.550 -22.214 15.184 1.00 95.88 112 PRO A C 1
ATOM 876 O O . PRO A 1 112 ? -24.616 -21.827 14.714 1.00 95.88 112 PRO A O 1
ATOM 879 N N . GLN A 1 113 ? -22.721 -21.399 15.841 1.00 94.75 113 GLN A N 1
ATOM 880 C CA . GLN A 1 113 ? -22.924 -19.959 16.015 1.00 94.75 113 GLN A CA 1
ATOM 881 C C . GLN A 1 113 ? -22.352 -19.167 14.837 1.00 94.75 113 GLN A C 1
ATOM 883 O O . GLN A 1 113 ? -22.945 -18.172 14.433 1.00 94.75 113 GLN A O 1
ATOM 888 N N . PHE A 1 114 ? -21.234 -19.617 14.264 1.00 95.62 114 PHE A N 1
ATOM 889 C CA . PHE A 1 114 ? -20.598 -18.964 13.120 1.00 95.62 114 PHE A CA 1
ATOM 890 C C . PHE A 1 114 ? -21.346 -19.212 11.808 1.00 95.62 114 PHE A C 1
ATOM 892 O O . PHE A 1 114 ? -21.614 -18.270 11.070 1.00 95.62 114 PHE A O 1
ATOM 899 N N . ALA A 1 115 ? -21.747 -20.454 11.522 1.00 96.50 115 ALA A N 1
ATOM 900 C CA . ALA A 1 115 ? -22.340 -20.816 10.234 1.00 96.50 115 ALA A CA 1
ATOM 901 C C . ALA A 1 115 ? -23.584 -19.983 9.846 1.00 96.50 115 ALA A C 1
ATOM 903 O O . ALA A 1 115 ? -23.690 -19.603 8.680 1.00 96.50 115 ALA A O 1
ATOM 904 N N . PRO A 1 116 ? -24.516 -19.636 10.760 1.00 95.62 116 PRO A N 1
ATOM 905 C CA . PRO A 1 116 ? -25.624 -18.738 10.435 1.00 95.62 116 PRO A CA 1
ATOM 906 C C . PRO A 1 116 ? -25.184 -17.322 10.046 1.00 95.62 116 PRO A C 1
ATOM 908 O O . PRO A 1 116 ? -25.818 -16.731 9.176 1.00 95.62 116 PRO A O 1
ATOM 911 N N . LEU A 1 117 ? -24.115 -16.798 10.659 1.00 95.06 117 LEU A N 1
ATOM 912 C CA . LEU A 1 117 ? -23.577 -15.463 10.373 1.00 95.06 117 LEU A CA 1
ATOM 913 C C . LEU A 1 117 ? -22.905 -15.409 8.993 1.00 95.06 117 LEU A C 1
ATOM 915 O O . LEU A 1 117 ? -22.947 -14.391 8.317 1.00 95.06 117 LEU A O 1
ATOM 919 N N . LEU A 1 118 ? -22.340 -16.520 8.526 1.00 96.12 118 LEU A N 1
ATOM 920 C CA . LEU A 1 118 ? -21.636 -16.565 7.242 1.00 96.12 118 LEU A CA 1
ATOM 921 C C . LEU A 1 118 ? -22.560 -16.720 6.022 1.00 96.12 118 LEU A C 1
ATOM 923 O O . LEU A 1 118 ? -22.091 -16.613 4.894 1.00 96.12 118 LEU A O 1
ATOM 927 N N . LYS A 1 119 ? -23.872 -16.943 6.209 1.00 93.75 119 LYS A N 1
ATOM 928 C CA . LYS A 1 119 ? -24.825 -17.164 5.098 1.00 93.75 119 LYS A CA 1
ATOM 929 C C . LYS A 1 119 ? -24.946 -15.983 4.130 1.00 93.75 119 LYS A C 1
ATOM 931 O O . LYS A 1 119 ? -25.361 -16.191 2.996 1.00 93.75 119 LYS A O 1
ATOM 936 N N . GLY A 1 120 ? -24.658 -14.769 4.598 1.00 86.44 120 GLY A N 1
ATOM 937 C CA . GLY A 1 120 ? -24.726 -13.543 3.800 1.00 86.44 120 GLY A CA 1
ATOM 938 C C . GLY A 1 120 ? -23.402 -13.128 3.159 1.00 86.44 120 GLY A C 1
ATOM 939 O O . GLY A 1 120 ? -23.384 -12.114 2.474 1.00 86.44 120 GLY A O 1
ATOM 940 N N . LEU A 1 121 ? -22.318 -13.874 3.391 1.00 94.81 121 LEU A N 1
ATOM 941 C CA . LEU A 1 121 ? -20.978 -13.567 2.891 1.00 94.81 121 LEU A CA 1
ATOM 942 C C . LEU A 1 121 ? -20.593 -14.563 1.796 1.00 94.81 121 LEU A C 1
ATOM 944 O O . LEU A 1 121 ? -20.852 -15.766 1.929 1.00 94.81 121 LEU A O 1
ATOM 948 N N . ARG A 1 122 ? -19.954 -14.079 0.731 1.00 95.19 122 ARG A N 1
ATOM 949 C CA . ARG A 1 122 ? -19.447 -14.907 -0.364 1.00 95.19 122 ARG A CA 1
ATOM 950 C C . ARG A 1 122 ? -18.367 -15.847 0.160 1.00 95.19 122 ARG A C 1
ATOM 952 O O . ARG A 1 122 ? -17.456 -15.452 0.883 1.00 95.19 122 ARG A O 1
ATOM 959 N N . GLU A 1 123 ? -18.465 -17.112 -0.223 1.00 93.44 123 GLU A N 1
ATOM 960 C CA . GLU A 1 123 ? -17.486 -18.123 0.162 1.00 93.44 123 GLU A CA 1
ATOM 961 C C . GLU A 1 123 ? -16.082 -17.750 -0.338 1.00 93.44 123 GLU A C 1
ATOM 963 O O . GLU A 1 123 ? -15.913 -17.270 -1.458 1.00 93.44 123 GLU A O 1
ATOM 968 N N . GLY A 1 124 ? -15.076 -17.933 0.519 1.00 90.38 124 GLY A N 1
ATOM 969 C CA . GLY A 1 124 ? -13.685 -17.583 0.221 1.00 90.38 124 GLY A CA 1
ATOM 970 C C . GLY A 1 124 ? -13.359 -16.084 0.251 1.00 90.38 124 GLY A C 1
ATOM 971 O O . GLY A 1 124 ? -12.182 -15.740 0.138 1.00 90.38 124 GLY A O 1
ATOM 972 N N . SER A 1 125 ? -14.344 -15.197 0.437 1.00 94.00 125 SER A N 1
ATOM 973 C CA . SER A 1 125 ? -14.081 -13.767 0.609 1.00 94.00 125 SER A CA 1
ATOM 974 C C . SER A 1 125 ? -13.482 -13.474 1.986 1.00 94.00 125 SER A C 1
ATOM 976 O O . SER A 1 125 ? -13.705 -14.196 2.960 1.00 94.00 125 SER A O 1
ATOM 978 N N . ASP A 1 126 ? -12.759 -12.358 2.085 1.00 96.50 126 ASP A N 1
ATOM 979 C CA . ASP A 1 126 ? -12.292 -11.831 3.373 1.00 96.50 126 ASP A CA 1
ATOM 980 C C . ASP A 1 126 ? -13.380 -11.057 4.134 1.00 96.50 126 ASP A C 1
ATOM 982 O O . ASP A 1 126 ? -13.075 -10.315 5.071 1.00 96.50 126 ASP A O 1
ATOM 986 N N . GLY A 1 127 ? -14.647 -11.197 3.730 1.00 97.19 127 GLY A N 1
ATOM 987 C CA . GLY A 1 127 ? -15.772 -10.627 4.453 1.00 97.19 127 GLY A CA 1
ATOM 988 C C . GLY A 1 127 ? -15.919 -11.246 5.840 1.00 97.19 127 GLY A C 1
ATOM 989 O O . GLY A 1 127 ? -15.563 -12.404 6.069 1.00 97.19 127 GLY A O 1
ATOM 990 N N . TYR A 1 128 ? -16.444 -10.478 6.785 1.00 97.44 128 TYR A N 1
ATOM 991 C CA . TYR A 1 128 ? -16.586 -10.884 8.178 1.00 97.44 128 TYR A CA 1
ATOM 992 C C . TYR A 1 128 ? -17.931 -10.474 8.763 1.00 97.44 128 TYR A C 1
ATOM 994 O O . TYR A 1 128 ? -18.615 -9.568 8.285 1.00 97.44 128 TYR A O 1
ATOM 1002 N N . ALA A 1 129 ? -18.287 -11.161 9.841 1.00 96.94 129 ALA A N 1
ATOM 1003 C CA . ALA A 1 129 ? -19.454 -10.886 10.650 1.00 96.94 129 ALA A CA 1
ATOM 1004 C C . ALA A 1 129 ? -19.044 -10.618 12.101 1.00 96.94 129 ALA A C 1
ATOM 1006 O O . ALA A 1 129 ? -18.227 -11.353 12.665 1.00 96.94 129 ALA A O 1
ATOM 1007 N N . ILE A 1 130 ? -19.652 -9.601 12.711 1.00 95.25 130 ILE A N 1
ATOM 1008 C CA . ILE A 1 130 ? -19.500 -9.251 14.126 1.00 95.25 130 ILE A CA 1
ATOM 1009 C C . ILE A 1 130 ? -20.882 -9.306 14.773 1.00 95.25 130 ILE A C 1
ATOM 1011 O O . ILE A 1 130 ? -21.799 -8.618 14.330 1.00 95.25 130 ILE A O 1
ATOM 1015 N N . ALA A 1 131 ? -21.060 -10.129 15.805 1.00 93.50 131 ALA A N 1
ATOM 1016 C CA . ALA A 1 131 ? -22.372 -10.348 16.411 1.00 93.50 131 ALA A CA 1
ATOM 1017 C C . ALA A 1 131 ? -22.286 -10.606 17.914 1.00 93.50 131 ALA A C 1
ATOM 1019 O O . ALA A 1 131 ? -21.507 -11.448 18.359 1.00 93.50 131 ALA A O 1
ATOM 1020 N N . ALA A 1 132 ? -23.136 -9.954 18.705 1.00 92.19 132 ALA A N 1
ATOM 1021 C CA . ALA A 1 132 ? -23.302 -10.317 20.107 1.00 92.19 132 ALA A CA 1
ATOM 1022 C C . ALA A 1 132 ? -24.101 -11.628 20.247 1.00 92.19 132 ALA A C 1
ATOM 1024 O O . ALA A 1 132 ? -25.008 -11.913 19.463 1.00 92.19 132 ALA A O 1
ATOM 1025 N N . SER A 1 133 ? -23.799 -12.433 21.267 1.00 90.69 133 SER A N 1
ATOM 1026 C CA . SER A 1 133 ? -24.661 -13.550 21.660 1.00 90.69 133 SER A CA 1
ATOM 1027 C C . SER A 1 133 ? -26.001 -13.046 22.193 1.00 90.69 133 SER A C 1
ATOM 1029 O O . SER A 1 133 ? -26.107 -11.932 22.699 1.00 90.69 133 SER A O 1
ATOM 1031 N N . SER A 1 134 ? -27.033 -13.892 22.145 1.00 86.88 134 SER A N 1
ATOM 1032 C CA . SER A 1 134 ? -28.387 -13.536 22.600 1.00 86.88 134 SER A CA 1
ATOM 1033 C C . SER A 1 134 ? -28.466 -13.104 24.069 1.00 86.88 134 SER A C 1
ATOM 1035 O O . SER A 1 134 ? -29.391 -12.398 24.451 1.00 86.88 134 SER A O 1
ATOM 1037 N N . ASP A 1 135 ? -27.520 -13.548 24.899 1.00 86.94 135 ASP A N 1
ATOM 1038 C CA . ASP A 1 135 ? -27.395 -13.180 26.314 1.00 86.94 135 ASP A CA 1
ATOM 1039 C C . ASP A 1 135 ? -26.418 -12.010 26.560 1.00 86.94 135 ASP A C 1
ATOM 1041 O O . ASP A 1 135 ? -26.131 -11.688 27.710 1.00 86.94 135 ASP A O 1
ATOM 1045 N N . GLY A 1 136 ? -25.852 -11.415 25.501 1.00 87.38 136 GLY A N 1
ATOM 1046 C CA . GLY A 1 136 ? -24.866 -10.332 25.569 1.00 87.38 136 GLY A CA 1
ATOM 1047 C C . GLY A 1 136 ? -23.516 -10.727 26.177 1.00 87.38 136 GLY A C 1
ATOM 1048 O O . GLY A 1 136 ? -22.641 -9.879 26.332 1.00 87.38 136 GLY A O 1
ATOM 1049 N N . SER A 1 137 ? -23.309 -12.000 26.532 1.00 89.69 137 SER A N 1
ATOM 1050 C CA . SER A 1 137 ? -22.085 -12.452 27.201 1.00 89.69 137 SER A CA 1
ATOM 1051 C C . SER A 1 137 ? -20.886 -12.576 26.261 1.00 89.69 137 SER A C 1
ATOM 1053 O O . SER A 1 137 ? -19.750 -12.641 26.733 1.00 89.69 137 SER A O 1
ATOM 1055 N N . LYS A 1 138 ? -21.110 -12.661 24.945 1.00 91.81 138 LYS A N 1
ATOM 1056 C CA . LYS A 1 138 ? -20.056 -12.889 23.954 1.00 91.81 138 LYS A CA 1
ATOM 1057 C C . LYS A 1 138 ? -20.201 -11.980 22.744 1.00 91.81 138 LYS A C 1
ATOM 1059 O O . LYS A 1 138 ? -21.323 -11.682 22.351 1.00 91.81 138 LYS A O 1
ATOM 1064 N N . LEU A 1 139 ? -19.075 -11.634 22.124 1.00 94.06 139 LEU A N 1
ATOM 1065 C CA . LEU A 1 139 ? -19.015 -11.097 20.764 1.00 94.06 139 LEU A CA 1
ATOM 1066 C C . LEU A 1 139 ? -18.327 -12.110 19.865 1.00 94.06 139 LEU A C 1
ATOM 1068 O O . LEU A 1 139 ? -17.173 -12.469 20.097 1.00 94.06 139 LEU A O 1
ATOM 1072 N N . PHE A 1 140 ? -19.040 -12.573 18.855 1.00 95.44 140 PHE A N 1
ATOM 1073 C CA . PHE A 1 140 ? -18.511 -13.407 17.794 1.00 95.44 140 PHE A CA 1
ATOM 1074 C C . PHE A 1 140 ? -17.918 -12.510 16.710 1.00 95.44 140 PHE A C 1
ATOM 1076 O O . PHE A 1 140 ? -18.597 -11.598 16.249 1.00 95.44 140 PHE A O 1
ATOM 1083 N N . ILE A 1 141 ? -16.681 -12.787 16.300 1.00 96.69 141 ILE A N 1
ATOM 1084 C CA . ILE A 1 141 ? -16.065 -12.231 15.091 1.00 96.69 141 ILE A CA 1
ATOM 1085 C C . ILE A 1 141 ? -15.654 -13.419 14.227 1.00 96.69 141 ILE A C 1
ATOM 1087 O O . ILE A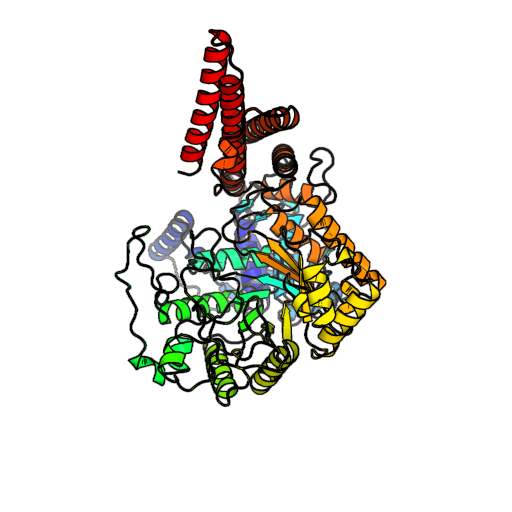 1 141 ? -14.821 -14.234 14.634 1.00 96.69 141 ILE A O 1
ATOM 1091 N N . THR A 1 142 ? -16.277 -13.556 13.061 1.00 97.31 142 THR A N 1
ATOM 1092 C CA . THR A 1 142 ? -16.099 -14.733 12.206 1.00 97.31 142 THR A CA 1
ATOM 1093 C C . THR A 1 142 ? -16.053 -14.381 10.726 1.00 97.31 142 THR A C 1
ATOM 1095 O O . THR A 1 142 ? -16.540 -13.332 10.318 1.00 97.31 142 THR A O 1
ATOM 1098 N N . SER A 1 143 ? -15.446 -15.257 9.930 1.00 97.31 143 SER A N 1
ATOM 1099 C CA . SER A 1 143 ? -15.287 -15.132 8.481 1.00 97.31 143 SER A CA 1
ATOM 1100 C C . SER A 1 143 ? -15.135 -16.524 7.847 1.00 97.31 143 SER A C 1
ATOM 1102 O O . SER A 1 143 ? -14.945 -17.522 8.555 1.00 97.31 143 SER A O 1
ATOM 1104 N N . HIS A 1 144 ? -15.213 -16.592 6.516 1.00 96.44 144 HIS A N 1
ATOM 1105 C CA . HIS A 1 144 ? -14.811 -17.767 5.738 1.00 96.44 144 HIS A CA 1
ATOM 1106 C C . HIS A 1 144 ? -13.287 -17.958 5.726 1.00 96.44 144 HIS A C 1
ATOM 1108 O O . HIS A 1 144 ? -12.824 -19.096 5.662 1.00 96.44 144 HIS A O 1
ATOM 1114 N N . THR A 1 145 ? -12.504 -16.880 5.844 1.00 96.00 145 THR A N 1
ATOM 1115 C CA . THR A 1 145 ? -11.032 -16.919 5.871 1.00 96.00 145 THR A CA 1
ATOM 1116 C C . THR A 1 145 ? -10.488 -16.473 7.228 1.00 96.00 145 THR A C 1
ATOM 1118 O O . THR A 1 145 ? -11.105 -15.694 7.951 1.00 96.00 145 THR A O 1
ATOM 1121 N N . GLU A 1 146 ? -9.301 -16.950 7.611 1.00 95.88 146 GLU A N 1
ATOM 1122 C CA . GLU A 1 146 ? -8.662 -16.507 8.865 1.00 95.88 146 GLU A CA 1
ATOM 1123 C C . GLU A 1 146 ? -8.253 -15.028 8.797 1.00 95.88 146 GLU A C 1
ATOM 1125 O O . GLU A 1 146 ? -8.376 -14.290 9.774 1.00 95.88 146 GLU A O 1
ATOM 1130 N N . ARG A 1 147 ? -7.843 -14.567 7.608 1.00 96.81 147 ARG A N 1
ATOM 1131 C CA . ARG A 1 147 ? -7.541 -13.159 7.333 1.00 96.81 147 ARG A CA 1
ATOM 1132 C C . ARG A 1 147 ? -8.773 -12.265 7.511 1.00 96.81 147 ARG A C 1
ATOM 1134 O O . ARG A 1 147 ? -8.661 -11.200 8.110 1.00 96.81 147 ARG A O 1
ATOM 1141 N N . GLY A 1 148 ? -9.955 -12.714 7.087 1.00 97.38 148 GLY A N 1
ATOM 1142 C CA . GLY A 1 148 ? -11.204 -11.990 7.325 1.00 97.38 148 GLY A CA 1
ATOM 1143 C C . GLY A 1 148 ? -11.555 -11.864 8.814 1.00 97.38 148 GLY A C 1
ATOM 1144 O O . GLY A 1 148 ? -12.057 -10.824 9.233 1.00 97.38 148 GLY A O 1
ATOM 1145 N N . VAL A 1 149 ? -11.212 -12.850 9.658 1.00 97.75 149 VAL A N 1
ATOM 1146 C CA . VAL A 1 149 ? -11.356 -12.725 11.127 1.00 97.75 149 VAL A CA 1
ATOM 1147 C C . VAL A 1 149 ? -10.472 -11.598 11.670 1.00 97.75 149 VAL A C 1
ATOM 1149 O O . VAL A 1 149 ? -10.943 -10.786 12.469 1.00 97.75 149 VAL A O 1
ATOM 1152 N N . LEU A 1 150 ? -9.213 -11.518 11.221 1.00 98.31 150 LEU A N 1
ATOM 1153 C CA . LEU A 1 150 ? -8.299 -10.429 11.580 1.00 98.31 150 LEU A CA 1
ATOM 1154 C C . LEU A 1 150 ? -8.852 -9.064 11.138 1.00 98.31 150 LEU A C 1
ATOM 1156 O O . LEU A 1 150 ? -8.846 -8.115 11.920 1.00 98.31 150 LEU A O 1
ATOM 1160 N N . TYR A 1 151 ? -9.407 -8.967 9.929 1.00 98.19 151 TYR A N 1
ATOM 1161 C CA . TYR A 1 151 ? -10.054 -7.737 9.465 1.00 98.19 151 TYR A CA 1
ATOM 1162 C C . TYR A 1 151 ? -11.293 -7.366 10.281 1.00 98.19 151 TYR A C 1
ATOM 1164 O O . TYR A 1 151 ? -11.506 -6.184 10.536 1.00 98.19 151 TYR A O 1
ATOM 1172 N N . GLY A 1 152 ? -12.074 -8.343 10.745 1.00 97.56 152 GLY A N 1
ATOM 1173 C CA . GLY A 1 152 ? -13.192 -8.096 11.655 1.00 97.56 152 GLY A CA 1
ATOM 1174 C C . GLY A 1 152 ? -12.743 -7.544 13.010 1.00 97.56 152 GLY A C 1
ATOM 1175 O O . GLY A 1 152 ? -13.397 -6.659 13.561 1.00 97.56 152 GLY A O 1
ATOM 1176 N N . VAL A 1 153 ? -11.594 -7.997 13.526 1.00 97.94 153 VAL A N 1
ATOM 1177 C CA . VAL A 1 153 ? -10.967 -7.404 14.719 1.00 97.94 153 VAL A CA 1
ATOM 1178 C C . VAL A 1 153 ? -10.579 -5.950 14.459 1.00 97.94 153 VAL A C 1
ATOM 1180 O O . VAL A 1 153 ? -10.930 -5.085 15.260 1.00 97.94 153 VAL A O 1
ATOM 1183 N N . TYR A 1 154 ? -9.905 -5.657 13.345 1.00 98.00 154 TYR A N 1
ATOM 1184 C CA . TYR A 1 154 ? -9.526 -4.281 13.022 1.00 98.00 154 TYR A CA 1
ATOM 1185 C C . TYR A 1 154 ? -10.738 -3.380 12.777 1.00 98.00 154 TYR A C 1
ATOM 1187 O O . TYR A 1 154 ? -10.752 -2.267 13.291 1.00 98.00 154 TYR A O 1
ATOM 1195 N N . HIS A 1 155 ? -11.797 -3.874 12.129 1.00 96.50 155 HIS A N 1
ATOM 1196 C CA . HIS A 1 155 ? -13.055 -3.139 11.999 1.00 96.50 155 HIS A CA 1
ATOM 1197 C C . HIS A 1 155 ? -13.656 -2.804 13.360 1.00 96.50 155 HIS A C 1
ATOM 1199 O O . HIS A 1 155 ? -14.068 -1.670 13.578 1.00 96.50 155 HIS A O 1
ATOM 1205 N N . TYR A 1 156 ? -13.726 -3.773 14.276 1.00 96.25 156 TYR A N 1
ATOM 1206 C CA . TYR A 1 156 ? -14.243 -3.526 15.619 1.00 96.25 156 TYR A CA 1
ATOM 1207 C C . TYR A 1 156 ? -13.416 -2.447 16.334 1.00 96.25 156 TYR A C 1
ATOM 1209 O O . TYR A 1 156 ? -13.969 -1.480 16.852 1.00 96.25 156 TYR A O 1
ATOM 1217 N N . LEU A 1 157 ? -12.087 -2.553 16.298 1.00 96.56 157 LEU A N 1
ATOM 1218 C CA . LEU A 1 157 ? -11.205 -1.555 16.905 1.00 96.56 157 LEU A CA 1
ATOM 1219 C C . LEU A 1 157 ? -11.380 -0.165 16.272 1.00 96.56 157 LEU A C 1
ATOM 1221 O O . LEU A 1 157 ? -11.427 0.833 16.986 1.00 96.56 157 LEU A O 1
ATOM 1225 N N . GLN A 1 158 ? -11.515 -0.097 14.952 1.00 95.25 158 GLN A N 1
ATOM 1226 C CA . GLN A 1 158 ? -11.649 1.164 14.237 1.00 95.25 158 GLN A CA 1
ATOM 1227 C C . GLN A 1 158 ? -13.038 1.782 14.403 1.00 95.25 158 GLN A C 1
ATOM 1229 O O . GLN A 1 158 ? -13.180 2.842 14.997 1.00 95.25 158 GLN A O 1
ATOM 1234 N N . ASN A 1 159 ? -14.072 1.087 13.938 1.00 92.44 159 ASN A N 1
ATOM 1235 C CA . ASN A 1 159 ? -15.417 1.638 13.780 1.00 92.44 159 ASN A CA 1
ATOM 1236 C C . ASN A 1 159 ? -16.286 1.513 15.033 1.00 92.44 159 ASN A C 1
ATOM 1238 O O . ASN A 1 159 ? -17.296 2.204 15.143 1.00 92.44 159 ASN A O 1
ATOM 1242 N N . VAL A 1 160 ? -15.929 0.627 15.970 1.00 91.62 160 VAL A N 1
ATOM 1243 C CA . VAL A 1 160 ? -16.662 0.472 17.236 1.00 91.62 160 VAL A CA 1
ATOM 1244 C C . VAL A 1 160 ? -15.895 1.124 18.379 1.00 91.62 160 VAL A C 1
ATOM 1246 O O . VAL A 1 160 ? -16.493 1.857 19.160 1.00 91.62 160 VAL A O 1
ATOM 1249 N N . CYS A 1 161 ? -14.578 0.914 18.471 1.00 92.12 161 CYS A N 1
ATOM 1250 C CA . CYS A 1 161 ? -13.753 1.506 19.528 1.00 92.12 161 CYS A CA 1
ATOM 1251 C C . CYS A 1 161 ? -13.140 2.873 19.172 1.00 92.12 161 CYS A C 1
ATOM 1253 O O . CYS A 1 161 ? -12.517 3.469 20.047 1.00 92.12 161 CYS A O 1
ATOM 1255 N N . GLY A 1 162 ? -13.301 3.378 17.944 1.00 92.69 162 GLY A N 1
ATOM 1256 C CA . GLY A 1 162 ? -12.839 4.710 17.532 1.00 92.69 162 GLY A CA 1
ATOM 1257 C C . GLY A 1 162 ? -11.327 4.828 17.308 1.00 92.69 162 GLY A C 1
ATOM 1258 O O . GLY A 1 162 ? -10.773 5.918 17.440 1.00 92.69 162 GLY A O 1
ATOM 1259 N N . MET A 1 163 ? -10.629 3.721 17.037 1.00 94.81 163 MET A N 1
ATOM 1260 C CA . MET A 1 163 ? -9.182 3.726 16.784 1.00 94.81 163 MET A CA 1
ATOM 1261 C C . MET A 1 163 ? -8.855 4.041 15.323 1.00 94.81 163 MET A C 1
ATOM 1263 O O . MET A 1 163 ? -9.591 3.680 14.412 1.00 94.81 163 MET A O 1
ATOM 1267 N N . GLY A 1 164 ? -7.702 4.652 15.076 1.00 94.88 164 GLY A N 1
ATOM 1268 C CA . GLY A 1 164 ? -7.191 4.893 13.729 1.00 94.88 164 GLY A CA 1
ATOM 1269 C C . GLY A 1 164 ? -5.817 4.277 13.525 1.00 94.88 164 GLY A C 1
ATOM 1270 O O . GLY A 1 164 ? -4.945 4.396 14.386 1.00 94.88 164 GLY A O 1
ATOM 1271 N N . PHE A 1 165 ? -5.618 3.637 12.375 1.00 94.81 165 PHE A N 1
ATOM 1272 C CA . PHE A 1 165 ? -4.381 2.941 12.025 1.00 94.81 165 PHE A CA 1
ATOM 1273 C C . PHE A 1 165 ? -3.800 3.526 10.737 1.00 94.81 165 PHE A C 1
ATOM 1275 O O . PHE A 1 165 ? -4.267 3.216 9.638 1.00 94.81 165 PHE A O 1
ATOM 1282 N N . PHE A 1 166 ? -2.778 4.368 10.874 1.00 92.06 166 PHE A N 1
ATOM 1283 C CA . PHE A 1 166 ? -2.100 5.032 9.762 1.00 92.06 166 PHE A CA 1
ATOM 1284 C C . PHE A 1 166 ? -0.625 4.652 9.747 1.00 92.06 166 PHE A C 1
ATOM 1286 O O . PHE A 1 166 ? -0.055 4.252 10.762 1.00 92.06 166 PHE A O 1
ATOM 1293 N N . GLU A 1 167 ? -0.010 4.746 8.574 1.00 86.44 167 GLU A N 1
ATOM 1294 C CA . GLU A 1 167 ? 1.346 4.244 8.368 1.00 86.44 167 GLU A CA 1
ATOM 1295 C C . GLU A 1 167 ? 2.380 5.030 9.188 1.00 86.44 167 GLU A C 1
ATOM 1297 O O . GLU A 1 167 ? 3.402 4.497 9.613 1.00 86.44 167 GLU A O 1
ATOM 1302 N N . ASP A 1 168 ? 2.078 6.300 9.451 1.00 84.38 168 ASP A N 1
ATOM 1303 C CA . ASP A 1 168 ? 2.893 7.235 10.216 1.00 84.38 168 ASP A CA 1
ATOM 1304 C C . ASP A 1 168 ? 2.459 7.364 11.690 1.00 84.38 168 ASP A C 1
ATOM 1306 O O . ASP A 1 168 ? 3.036 8.143 12.457 1.00 84.38 168 ASP A O 1
ATOM 1310 N N . GLY A 1 169 ? 1.445 6.609 12.120 1.00 86.38 169 GLY A N 1
ATOM 1311 C CA . GLY A 1 169 ? 0.984 6.643 13.498 1.00 86.38 169 GLY A CA 1
ATOM 1312 C C . GLY A 1 169 ? -0.414 6.091 13.729 1.00 86.38 169 GLY A C 1
ATOM 1313 O O . GLY A 1 169 ? -1.261 6.026 12.845 1.00 86.38 169 GLY A O 1
ATOM 1314 N N . GLU A 1 170 ? -0.679 5.747 14.982 1.00 91.00 170 GLU A N 1
ATOM 1315 C CA . GLU A 1 170 ? -1.990 5.281 15.421 1.00 91.00 170 GLU A CA 1
ATOM 1316 C C . GLU A 1 170 ? -2.674 6.352 16.265 1.00 91.00 170 GLU A C 1
ATOM 1318 O O . GLU A 1 170 ? -2.039 7.009 17.096 1.00 91.00 170 GLU A O 1
ATOM 1323 N N . TYR A 1 171 ? -3.989 6.457 16.124 1.00 92.06 171 TYR A N 1
ATOM 1324 C CA . TYR A 1 171 ? -4.839 7.117 17.100 1.00 92.06 171 TYR A CA 1
ATOM 1325 C C . TYR A 1 171 ? -5.499 6.053 17.967 1.00 92.06 171 TYR A C 1
ATOM 1327 O O . TYR A 1 171 ? -6.210 5.172 17.481 1.00 92.06 171 TYR A O 1
ATOM 1335 N N . VAL A 1 172 ? -5.267 6.143 19.270 1.00 91.44 172 VAL A N 1
ATOM 1336 C CA . VAL A 1 172 ? -5.925 5.295 20.256 1.00 91.44 172 VAL A CA 1
ATOM 1337 C C . VAL A 1 172 ? -6.622 6.223 21.247 1.00 91.44 172 VAL A C 1
ATOM 1339 O O . VAL A 1 172 ? -5.926 7.019 21.888 1.00 91.44 172 VAL A O 1
ATOM 1342 N N . PRO A 1 173 ? -7.964 6.168 21.359 1.00 89.38 173 PRO A N 1
ATOM 1343 C CA . PRO A 1 173 ? -8.706 6.967 22.327 1.00 89.38 173 PRO A CA 1
ATOM 1344 C C . PRO A 1 173 ? -8.189 6.752 23.749 1.00 89.38 173 PRO A C 1
ATOM 1346 O O . PRO A 1 173 ? -7.645 5.699 24.067 1.00 89.38 173 PRO A O 1
ATOM 1349 N N . GLN A 1 174 ? -8.365 7.743 24.622 1.00 87.00 174 GLN A N 1
ATOM 1350 C CA . GLN A 1 174 ? -7.937 7.611 26.020 1.00 87.00 174 GLN A CA 1
ATOM 1351 C C . GLN A 1 174 ? -8.769 6.572 26.778 1.00 87.00 174 GLN A C 1
ATOM 1353 O O . GLN A 1 174 ? -8.237 5.834 27.600 1.00 87.00 174 GLN A O 1
ATOM 1358 N N . GLU A 1 175 ? -10.063 6.513 26.474 1.00 85.88 175 GLU A N 1
ATOM 1359 C CA . GLU A 1 175 ? -11.027 5.592 27.061 1.00 85.88 175 GLU A CA 1
ATOM 1360 C C . GLU A 1 175 ? -12.046 5.203 25.987 1.00 85.88 175 GLU A C 1
ATOM 1362 O O . GLU A 1 175 ? -12.309 5.972 25.057 1.00 85.88 175 GLU A O 1
ATOM 1367 N N . ILE A 1 176 ? -12.632 4.018 26.130 1.00 86.56 176 ILE A N 1
ATOM 1368 C CA . ILE A 1 176 ? -13.785 3.578 25.339 1.00 86.56 176 ILE A CA 1
ATOM 1369 C C . ILE A 1 176 ? -15.003 3.424 26.247 1.00 86.56 176 ILE A C 1
ATOM 1371 O O . ILE A 1 176 ? -14.871 3.136 27.437 1.00 86.56 176 ILE A O 1
ATOM 1375 N N . ASP A 1 177 ? -16.205 3.593 25.694 1.00 83.81 177 ASP A N 1
ATOM 1376 C CA . ASP A 1 177 ? -17.432 3.331 26.446 1.00 83.81 177 ASP A CA 1
ATOM 1377 C C . ASP A 1 177 ? -17.470 1.857 26.881 1.00 83.81 177 ASP A C 1
ATOM 1379 O O . ASP A 1 177 ? -17.412 0.945 26.057 1.00 83.81 177 ASP A O 1
ATOM 1383 N N . GLY A 1 178 ? -17.600 1.614 28.188 1.00 79.12 178 GLY A N 1
ATOM 1384 C CA . GLY A 1 178 ? -17.685 0.270 28.754 1.00 79.12 178 GLY A CA 1
ATOM 1385 C C . GLY A 1 178 ? -18.855 -0.562 28.213 1.00 79.12 178 GLY A C 1
ATOM 1386 O O . GLY A 1 178 ? -18.802 -1.786 28.299 1.00 79.12 178 GLY A O 1
ATOM 1387 N N . SER A 1 179 ? -19.884 0.059 27.619 1.00 81.06 179 SER A N 1
ATOM 1388 C CA . SER A 1 179 ? -20.970 -0.655 26.926 1.00 81.06 179 SER A CA 1
ATOM 1389 C C . SER A 1 179 ? -20.523 -1.360 25.637 1.00 81.06 179 SER A C 1
ATOM 1391 O O . SER A 1 179 ? -21.200 -2.273 25.156 1.00 81.06 179 SER A O 1
ATOM 1393 N N . LEU A 1 180 ? -19.367 -0.961 25.100 1.00 83.75 180 LEU A N 1
ATOM 1394 C CA . LEU A 1 180 ? -18.728 -1.572 23.943 1.00 83.75 180 LEU A CA 1
ATOM 1395 C C . LEU A 1 180 ? -17.919 -2.809 24.323 1.00 83.75 180 LEU A C 1
ATOM 1397 O O . LEU A 1 180 ? -17.464 -3.494 23.420 1.00 83.75 180 LEU A O 1
ATOM 1401 N N . LEU A 1 181 ? -17.742 -3.113 25.613 1.00 85.88 181 LEU A N 1
ATOM 1402 C CA . LEU A 1 181 ? -17.034 -4.294 26.103 1.00 85.88 181 LEU A CA 1
ATOM 1403 C C . LEU A 1 181 ? -18.018 -5.347 26.647 1.00 85.88 181 LEU A C 1
ATOM 1405 O O . LEU A 1 181 ? -19.096 -5.003 27.132 1.00 85.88 181 LEU A O 1
ATOM 1409 N N . PRO A 1 182 ? -17.664 -6.646 26.622 1.00 82.81 182 PRO A N 1
ATOM 1410 C CA . PRO A 1 182 ? -18.494 -7.680 27.229 1.00 82.81 182 PRO A CA 1
ATOM 1411 C C . PRO A 1 182 ? -18.742 -7.432 28.741 1.00 82.81 182 PRO A C 1
ATOM 1413 O O . PRO A 1 182 ? -17.782 -7.215 29.486 1.00 82.81 182 PRO A O 1
ATOM 1416 N N . PRO A 1 183 ? -19.979 -7.585 29.263 1.00 81.62 183 PRO A N 1
ATOM 1417 C CA . PRO A 1 183 ? -21.210 -7.951 28.559 1.00 81.62 183 PRO A CA 1
ATOM 1418 C C . PRO A 1 183 ? -21.830 -6.775 27.783 1.00 81.62 183 PRO A C 1
ATOM 1420 O O . PRO A 1 183 ? -22.002 -5.686 28.322 1.00 81.62 183 PRO A O 1
ATOM 1423 N N . PHE A 1 184 ? -22.246 -7.030 26.541 1.00 79.50 184 PHE A N 1
ATOM 1424 C CA . PHE A 1 184 ? -22.756 -6.034 25.585 1.00 79.50 184 PHE A CA 1
ATOM 1425 C C . PHE A 1 184 ? -24.224 -5.671 25.841 1.00 79.50 184 PHE A C 1
ATOM 1427 O O . PHE A 1 184 ? -25.051 -5.748 24.934 1.00 79.50 184 PHE A O 1
ATOM 1434 N N . GLU A 1 185 ? -24.559 -5.296 27.080 1.00 66.62 185 GLU A N 1
ATOM 1435 C CA . GLU A 1 185 ? -25.922 -5.122 27.623 1.00 66.62 185 GLU A CA 1
ATOM 1436 C C . GLU A 1 185 ? -26.888 -4.300 26.741 1.00 66.62 185 GLU A C 1
ATOM 1438 O O . GLU A 1 185 ? -28.100 -4.364 26.945 1.00 66.62 185 GLU A O 1
ATOM 1443 N N . LYS A 1 186 ? -26.381 -3.533 25.764 1.00 60.31 186 LYS A N 1
ATOM 1444 C CA . LYS A 1 186 ? -27.159 -2.628 24.907 1.00 60.31 186 LYS A CA 1
ATOM 1445 C C . LYS A 1 186 ? -26.967 -2.794 23.395 1.00 60.31 186 LYS A C 1
ATOM 1447 O O . LYS A 1 186 ? -27.613 -2.050 22.663 1.00 60.31 186 LYS A O 1
ATOM 1452 N N . ASN A 1 187 ? -26.128 -3.713 22.903 1.00 57.41 187 ASN A N 1
ATOM 1453 C CA . ASN A 1 187 ? -25.689 -3.649 21.501 1.00 57.41 187 ASN A CA 1
ATOM 1454 C C . ASN A 1 187 ? -25.857 -4.967 20.715 1.00 57.41 187 ASN A C 1
ATOM 1456 O O . ASN A 1 187 ? -24.918 -5.758 20.629 1.00 57.41 187 ASN A O 1
ATOM 1460 N N . PRO A 1 188 ? -27.032 -5.223 20.104 1.00 53.31 188 PRO A N 1
ATOM 1461 C CA . PRO A 1 188 ? -27.224 -6.344 19.197 1.00 53.31 188 PRO A CA 1
ATOM 1462 C C . PRO A 1 188 ? -27.280 -5.869 17.737 1.00 53.31 188 PRO A C 1
ATOM 1464 O O . PRO A 1 188 ? -28.189 -6.254 17.003 1.00 53.31 188 PRO A O 1
ATOM 1467 N N . ILE A 1 189 ? -26.351 -5.021 17.287 1.00 68.00 189 ILE A N 1
ATOM 1468 C CA . ILE A 1 189 ? -26.181 -4.837 15.842 1.00 68.00 189 ILE A CA 1
ATOM 1469 C C . ILE A 1 189 ? -25.258 -5.950 15.370 1.00 68.00 189 ILE A C 1
ATOM 1471 O O . ILE A 1 189 ? -24.071 -5.976 15.686 1.00 68.00 189 ILE A O 1
ATOM 1475 N N . THR A 1 190 ? -25.840 -6.909 14.653 1.00 86.38 190 THR A N 1
ATOM 1476 C CA . THR A 1 190 ? -25.036 -7.824 13.851 1.00 86.38 190 THR A CA 1
ATOM 1477 C C . THR A 1 190 ? -24.540 -7.046 12.644 1.00 86.38 190 THR A C 1
ATOM 1479 O O . THR A 1 190 ? -25.347 -6.516 11.882 1.00 86.38 190 THR A O 1
ATOM 1482 N N . LEU A 1 191 ? -23.226 -6.963 12.500 1.00 92.12 191 LEU A N 1
ATOM 1483 C CA . LEU A 1 191 ? -22.560 -6.255 11.422 1.00 92.12 191 LEU A CA 1
ATOM 1484 C C . LEU A 1 191 ? -21.975 -7.266 10.443 1.00 92.12 191 LEU A C 1
ATOM 1486 O O . LEU A 1 191 ? -21.378 -8.259 10.857 1.00 92.12 191 LEU A O 1
ATOM 1490 N N . PHE A 1 192 ? -22.157 -6.995 9.155 1.00 94.00 192 PHE A N 1
ATOM 1491 C CA . PHE A 1 192 ? -21.597 -7.770 8.057 1.00 94.00 192 PHE A CA 1
ATOM 1492 C C . PHE A 1 192 ? -20.880 -6.809 7.125 1.00 94.00 192 PHE A C 1
ATOM 1494 O O . PHE A 1 192 ? -21.480 -5.831 6.683 1.00 94.00 192 PHE A O 1
ATOM 1501 N N . GLU A 1 193 ? -19.625 -7.100 6.822 1.00 94.94 193 GLU A N 1
ATOM 1502 C CA . GLU A 1 193 ? -18.823 -6.318 5.888 1.00 94.94 193 GLU A CA 1
ATOM 1503 C C . GLU A 1 193 ? -18.087 -7.262 4.955 1.00 94.94 193 GLU A C 1
ATOM 1505 O O . GLU A 1 193 ? -17.590 -8.310 5.368 1.00 94.94 193 GLU A O 1
ATOM 1510 N N . GLU A 1 194 ? -18.001 -6.882 3.690 1.00 95.31 194 GLU A N 1
ATOM 1511 C CA . GLU A 1 194 ? -17.367 -7.681 2.652 1.00 95.31 194 GLU A CA 1
ATOM 1512 C C . GLU A 1 194 ? -16.659 -6.759 1.660 1.00 95.31 194 GLU A C 1
ATOM 1514 O O . GLU A 1 194 ? -17.220 -5.718 1.304 1.00 95.31 194 GLU A O 1
ATOM 1519 N N . PRO A 1 195 ? -15.440 -7.102 1.202 1.00 94.94 195 PRO A N 1
ATOM 1520 C CA . PRO A 1 195 ? -14.772 -6.287 0.205 1.00 94.94 195 PRO A CA 1
ATOM 1521 C C . PRO A 1 195 ? -15.563 -6.272 -1.108 1.00 94.94 195 PRO A C 1
ATOM 1523 O O . PRO A 1 195 ? -16.004 -7.311 -1.601 1.00 94.94 195 PRO A O 1
ATOM 1526 N N . LYS A 1 196 ? -15.673 -5.093 -1.724 1.00 93.06 196 LYS A N 1
ATOM 1527 C CA . LYS A 1 196 ? -16.219 -4.953 -3.082 1.00 93.06 196 LYS A CA 1
ATOM 1528 C C . LYS A 1 196 ? -15.275 -5.519 -4.132 1.00 93.06 196 LYS A C 1
ATOM 1530 O O . LYS A 1 196 ? -15.724 -5.980 -5.178 1.00 93.06 196 LYS A O 1
ATOM 1535 N N . ARG A 1 197 ? -13.972 -5.516 -3.835 1.00 90.56 197 ARG A N 1
ATOM 1536 C CA . ARG A 1 197 ? -12.902 -5.995 -4.715 1.00 90.56 197 ARG A CA 1
ATOM 1537 C C . ARG A 1 197 ? -12.033 -7.025 -3.998 1.00 90.56 197 ARG A C 1
ATOM 1539 O O . ARG A 1 197 ? -11.512 -6.754 -2.914 1.00 90.56 197 ARG A O 1
ATOM 1546 N N . ASP A 1 198 ? -11.860 -8.200 -4.597 1.00 90.62 198 ASP A N 1
ATOM 1547 C CA . ASP A 1 198 ? -11.142 -9.318 -3.970 1.00 90.62 198 ASP A CA 1
ATOM 1548 C C . ASP A 1 198 ? -9.633 -9.104 -3.936 1.00 90.62 198 ASP A C 1
ATOM 1550 O O . ASP A 1 198 ? -8.994 -9.399 -2.923 1.00 90.62 198 ASP A O 1
ATOM 1554 N N . TYR A 1 199 ? -9.069 -8.549 -5.008 1.00 94.75 199 TYR A N 1
ATOM 1555 C CA . TYR A 1 199 ? -7.653 -8.226 -5.056 1.00 94.75 199 TYR A CA 1
ATOM 1556 C C . TYR A 1 199 ? -7.398 -6.849 -4.427 1.00 94.75 199 TYR A C 1
ATOM 1558 O O . TYR A 1 199 ? -7.929 -5.827 -4.866 1.00 94.75 199 TYR A O 1
ATOM 1566 N N . ARG A 1 200 ? -6.579 -6.821 -3.372 1.00 95.56 200 ARG A N 1
ATOM 1567 C CA . ARG A 1 200 ? -6.180 -5.600 -2.657 1.00 95.56 200 ARG A CA 1
ATOM 1568 C C . ARG A 1 200 ? -4.689 -5.676 -2.375 1.00 95.56 200 ARG A C 1
ATOM 1570 O O . ARG A 1 200 ? -4.291 -6.275 -1.370 1.00 95.56 200 ARG A O 1
ATOM 1577 N N . GLY A 1 201 ? -3.893 -5.153 -3.300 1.00 95.06 201 GLY A N 1
ATOM 1578 C CA . GLY A 1 201 ? -2.434 -5.214 -3.256 1.00 95.06 201 GLY A CA 1
ATOM 1579 C C . GLY A 1 201 ? -1.791 -3.853 -3.012 1.00 95.06 201 GLY A C 1
ATOM 1580 O O . GLY A 1 201 ? -2.376 -2.825 -3.353 1.00 95.06 201 GLY A O 1
ATOM 1581 N N . GLN A 1 202 ? -0.577 -3.855 -2.468 1.00 93.44 202 GLN A N 1
ATOM 1582 C CA . GLN A 1 202 ? 0.313 -2.695 -2.497 1.00 93.44 202 GLN A CA 1
ATOM 1583 C C . GLN A 1 202 ? 1.680 -3.089 -3.049 1.00 93.44 202 GLN A C 1
ATOM 1585 O O . GLN A 1 202 ? 2.197 -4.161 -2.723 1.00 93.44 202 GLN A O 1
ATOM 1590 N N . TRP A 1 203 ? 2.277 -2.203 -3.841 1.00 89.62 203 TRP A N 1
ATOM 1591 C CA . TRP A 1 203 ? 3.675 -2.311 -4.222 1.00 89.62 203 TRP A CA 1
ATOM 1592 C C . TRP A 1 203 ? 4.578 -1.764 -3.131 1.00 89.62 203 TRP A C 1
ATOM 1594 O O . TRP A 1 203 ? 4.528 -0.577 -2.808 1.00 89.62 203 TRP A O 1
ATOM 1604 N N . LEU A 1 204 ? 5.463 -2.612 -2.624 1.00 87.75 204 LEU A N 1
ATOM 1605 C CA . LEU A 1 204 ? 6.540 -2.209 -1.733 1.00 87.75 204 LEU A CA 1
ATOM 1606 C C . LEU A 1 204 ? 7.789 -1.966 -2.572 1.00 87.75 204 LEU A C 1
ATOM 1608 O O . LEU A 1 204 ? 8.611 -2.859 -2.792 1.00 87.75 204 LEU A O 1
ATOM 1612 N N . TRP A 1 205 ? 7.873 -0.754 -3.116 1.00 80.12 205 TRP A N 1
ATOM 1613 C CA . TRP A 1 205 ? 8.905 -0.380 -4.071 1.00 80.12 205 TRP A CA 1
ATOM 1614 C C . TRP A 1 205 ? 10.285 -0.310 -3.407 1.00 80.12 205 TRP A C 1
ATOM 1616 O O . TRP A 1 205 ? 10.638 0.648 -2.724 1.00 80.12 205 TRP A O 1
ATOM 1626 N N . SER A 1 206 ? 11.099 -1.340 -3.617 1.00 78.12 206 SER A N 1
ATOM 1627 C CA . SER A 1 206 ? 12.395 -1.506 -2.954 1.00 78.12 206 SER A CA 1
ATOM 1628 C C . SER A 1 206 ? 13.597 -1.090 -3.813 1.00 78.12 206 SER A C 1
ATOM 1630 O O . SER A 1 206 ? 14.698 -1.602 -3.624 1.00 78.12 206 SER A O 1
ATOM 1632 N N . ARG A 1 207 ? 13.390 -0.192 -4.786 1.00 72.69 207 ARG A N 1
ATOM 1633 C CA . ARG A 1 207 ? 14.427 0.266 -5.735 1.00 72.69 207 ARG A CA 1
ATOM 1634 C C . ARG A 1 207 ? 15.088 1.590 -5.360 1.00 72.69 207 ARG A C 1
ATOM 1636 O O . ARG A 1 207 ? 16.231 1.811 -5.756 1.00 72.69 207 ARG A O 1
ATOM 1643 N N . TYR A 1 208 ? 14.406 2.481 -4.642 1.00 67.62 208 TYR A N 1
ATOM 1644 C CA . TYR A 1 208 ? 14.975 3.782 -4.282 1.00 67.62 208 TYR A CA 1
ATOM 1645 C C . TYR A 1 208 ? 15.707 3.739 -2.943 1.00 67.62 208 TYR A C 1
ATOM 1647 O O . TYR A 1 208 ? 15.204 3.186 -1.970 1.00 67.62 208 TYR A O 1
ATOM 1655 N N . TYR A 1 209 ? 16.873 4.385 -2.904 1.00 63.75 209 TYR A N 1
ATOM 1656 C CA . TYR A 1 209 ? 17.666 4.577 -1.693 1.00 63.75 209 TYR A CA 1
ATOM 1657 C C . TYR A 1 209 ? 17.369 5.945 -1.091 1.00 63.75 209 TYR A C 1
ATOM 1659 O O . TYR A 1 209 ? 17.452 6.957 -1.783 1.00 63.75 209 TYR A O 1
ATOM 1667 N N . GLY A 1 210 ? 17.066 5.985 0.200 1.00 64.44 210 GLY A N 1
ATOM 1668 C CA . GLY A 1 210 ? 16.781 7.234 0.897 1.00 64.44 210 GLY A CA 1
ATOM 1669 C C . GLY A 1 210 ? 16.847 7.070 2.407 1.00 64.44 210 GLY A C 1
ATOM 1670 O O . GLY A 1 210 ? 17.587 6.234 2.915 1.00 64.44 210 GLY A O 1
ATOM 1671 N N . SER A 1 211 ? 16.080 7.866 3.140 1.00 65.56 211 SER A N 1
ATOM 1672 C CA . SER A 1 211 ? 15.877 7.638 4.573 1.00 65.56 211 SER A CA 1
ATOM 1673 C C . SER A 1 211 ? 15.124 6.333 4.829 1.00 65.56 211 SER A C 1
ATOM 1675 O O . SER A 1 211 ? 14.356 5.898 3.974 1.00 65.56 211 SER A O 1
ATOM 1677 N N . ASP A 1 212 ? 15.244 5.778 6.037 1.00 67.69 212 ASP A N 1
ATOM 1678 C CA . ASP A 1 212 ? 14.430 4.630 6.468 1.00 67.69 212 ASP A CA 1
ATOM 1679 C C . ASP A 1 212 ? 12.928 4.923 6.331 1.00 67.69 212 ASP A C 1
ATOM 1681 O O . ASP A 1 212 ? 12.152 4.056 5.937 1.00 67.69 212 ASP A O 1
ATOM 1685 N N . LYS A 1 213 ? 12.503 6.175 6.556 1.00 73.56 213 LYS A N 1
ATOM 1686 C CA . LYS A 1 213 ? 11.133 6.607 6.253 1.00 73.56 213 LYS A CA 1
ATOM 1687 C C . LYS A 1 213 ? 10.874 6.509 4.745 1.00 73.56 213 LYS A C 1
ATOM 1689 O O . LYS A 1 213 ? 11.574 7.139 3.946 1.00 73.56 213 LYS A O 1
ATOM 1694 N N . GLY A 1 214 ? 9.855 5.735 4.383 1.00 74.81 214 GLY A N 1
ATOM 1695 C CA . GLY A 1 214 ? 9.313 5.644 3.028 1.00 74.81 214 GLY A CA 1
ATOM 1696 C C . GLY A 1 214 ? 10.099 4.816 2.010 1.00 74.81 214 GLY A C 1
ATOM 1697 O O . GLY A 1 214 ? 9.599 4.623 0.905 1.00 74.81 214 GLY A O 1
ATOM 1698 N N . HIS A 1 215 ? 11.275 4.286 2.359 1.00 80.38 215 HIS A N 1
ATOM 1699 C CA . HIS A 1 215 ? 12.088 3.473 1.449 1.00 80.38 215 HIS A CA 1
ATOM 1700 C C . HIS A 1 215 ? 12.220 2.045 1.987 1.00 80.38 215 HIS A C 1
ATOM 1702 O O . HIS A 1 215 ? 13.124 1.778 2.787 1.00 80.38 215 HIS A O 1
ATOM 1708 N N . PRO A 1 216 ? 11.378 1.102 1.513 1.00 83.62 216 PRO A N 1
ATOM 1709 C CA . PRO A 1 216 ? 11.464 -0.300 1.898 1.00 83.62 216 PRO A CA 1
ATOM 1710 C C . PRO A 1 216 ? 12.871 -0.866 1.758 1.00 83.62 216 PRO A C 1
ATOM 1712 O O . PRO A 1 216 ? 13.264 -1.662 2.598 1.00 83.62 216 PRO A O 1
ATOM 1715 N N . ALA A 1 217 ? 13.642 -0.367 0.780 1.00 78.56 217 ALA A N 1
ATOM 1716 C CA . ALA A 1 217 ? 15.050 -0.673 0.511 1.00 78.56 217 ALA A CA 1
ATOM 1717 C C . ALA A 1 217 ? 16.033 -0.486 1.684 1.00 78.56 217 ALA A C 1
ATOM 1719 O O . ALA A 1 217 ? 17.177 -0.912 1.584 1.00 78.56 217 ALA A O 1
ATOM 1720 N N . ASN A 1 218 ? 15.639 0.147 2.789 1.00 78.12 218 ASN A N 1
ATOM 1721 C CA . ASN A 1 218 ? 16.506 0.311 3.962 1.00 78.12 218 ASN A CA 1
ATOM 1722 C C . ASN A 1 218 ? 15.920 -0.317 5.234 1.00 78.12 218 ASN A C 1
ATOM 1724 O O . ASN A 1 218 ? 16.605 -0.454 6.246 1.00 78.12 218 ASN A O 1
ATOM 1728 N N . TRP A 1 219 ? 14.683 -0.805 5.187 1.00 85.94 219 TRP A N 1
ATOM 1729 C CA . TRP A 1 219 ? 13.954 -1.272 6.364 1.00 85.94 219 TRP A CA 1
ATOM 1730 C C . TRP A 1 219 ? 14.575 -2.476 7.044 1.00 85.94 219 TRP A C 1
ATOM 1732 O O . TRP A 1 219 ? 14.928 -3.463 6.392 1.00 85.94 219 TRP A O 1
ATOM 1742 N N . GLY A 1 220 ? 14.676 -2.409 8.368 1.00 88.44 220 GLY A N 1
ATOM 1743 C CA . GLY A 1 220 ? 14.901 -3.558 9.223 1.00 88.44 220 GLY A CA 1
ATOM 1744 C C . GLY A 1 220 ? 13.610 -4.347 9.438 1.00 88.44 220 GLY A C 1
ATOM 1745 O O . GLY A 1 220 ? 12.562 -4.088 8.849 1.00 88.44 220 GLY A O 1
ATOM 1746 N N . TYR A 1 221 ? 13.691 -5.376 10.280 1.00 92.06 221 TYR A N 1
ATOM 1747 C CA . TYR A 1 221 ? 12.547 -6.255 10.533 1.00 92.06 221 TYR A CA 1
ATOM 1748 C C . TYR A 1 221 ? 11.356 -5.507 11.143 1.00 92.06 221 TYR A C 1
ATOM 1750 O O . TYR A 1 221 ? 10.215 -5.824 10.814 1.00 92.06 221 TYR A O 1
ATOM 1758 N N . ASP A 1 222 ? 11.611 -4.520 11.999 1.00 92.44 222 ASP A N 1
ATOM 1759 C CA . ASP A 1 222 ? 10.557 -3.819 12.727 1.00 92.44 222 ASP A CA 1
ATOM 1760 C C . ASP A 1 222 ? 9.796 -2.847 11.821 1.00 92.44 222 ASP A C 1
ATOM 1762 O O . ASP A 1 222 ? 8.567 -2.802 11.889 1.00 92.44 222 ASP A O 1
ATOM 1766 N N . GLU A 1 223 ? 10.481 -2.154 10.907 1.00 90.88 223 GLU A N 1
ATOM 1767 C CA . GLU A 1 223 ? 9.840 -1.314 9.891 1.00 90.88 223 GLU A CA 1
ATOM 1768 C C . GLU A 1 223 ? 8.977 -2.162 8.947 1.00 90.88 223 GLU A C 1
ATOM 1770 O O . GLU A 1 223 ? 7.807 -1.843 8.731 1.00 90.88 223 GLU A O 1
ATOM 1775 N N . TRP A 1 224 ? 9.502 -3.300 8.470 1.00 92.81 224 TRP A N 1
ATOM 1776 C CA . TRP A 1 224 ? 8.739 -4.256 7.658 1.00 92.81 224 TRP A CA 1
ATOM 1777 C C . TRP A 1 224 ? 7.490 -4.772 8.382 1.00 92.81 224 TRP A C 1
ATOM 1779 O O . TRP A 1 224 ? 6.401 -4.796 7.810 1.00 92.81 224 TRP A O 1
ATOM 1789 N N . VAL A 1 225 ? 7.626 -5.180 9.646 1.00 94.94 225 VAL A N 1
ATOM 1790 C CA . VAL A 1 225 ? 6.501 -5.651 10.469 1.00 94.94 225 VAL A CA 1
ATOM 1791 C C . VAL A 1 225 ? 5.478 -4.541 10.686 1.00 94.94 225 VAL A C 1
ATOM 1793 O O . VAL A 1 225 ? 4.278 -4.800 10.598 1.00 94.94 225 VAL A O 1
ATOM 1796 N N . SER A 1 226 ? 5.933 -3.317 10.965 1.00 93.44 226 SER A N 1
ATOM 1797 C CA . SER A 1 226 ? 5.059 -2.159 11.149 1.00 93.44 226 SER A CA 1
ATOM 1798 C C . SER A 1 226 ? 4.249 -1.880 9.887 1.00 93.44 226 SER A C 1
ATOM 1800 O O . SER A 1 226 ? 3.030 -1.740 9.964 1.00 93.44 226 SER A O 1
ATOM 1802 N N . HIS A 1 227 ? 4.902 -1.886 8.725 1.00 94.50 227 HIS A N 1
ATOM 1803 C CA . HIS A 1 227 ? 4.246 -1.642 7.448 1.00 94.50 227 HIS A CA 1
ATOM 1804 C C . HIS A 1 227 ? 3.244 -2.745 7.082 1.00 94.50 227 HIS A C 1
ATOM 1806 O O . HIS A 1 227 ? 2.083 -2.459 6.803 1.00 94.50 227 HIS A O 1
ATOM 1812 N N . LEU A 1 228 ? 3.642 -4.020 7.156 1.00 96.75 228 LEU A N 1
ATOM 1813 C CA . LEU A 1 228 ? 2.735 -5.137 6.869 1.00 96.75 228 LEU A CA 1
ATOM 1814 C C . LEU A 1 228 ? 1.541 -5.165 7.837 1.00 96.75 228 LEU A C 1
ATOM 1816 O O . LEU A 1 228 ? 0.415 -5.448 7.428 1.00 96.75 228 LEU A O 1
ATOM 1820 N N . ARG A 1 229 ? 1.751 -4.823 9.117 1.00 96.94 229 ARG A N 1
ATOM 1821 C CA . ARG A 1 229 ? 0.648 -4.659 10.074 1.00 96.94 229 ARG A CA 1
ATOM 1822 C C . ARG A 1 229 ? -0.298 -3.545 9.630 1.00 96.94 229 ARG A C 1
ATOM 1824 O O . ARG A 1 229 ? -1.504 -3.777 9.620 1.00 96.94 229 ARG A O 1
ATOM 1831 N N . TRP A 1 230 ? 0.225 -2.382 9.241 1.00 95.88 230 TRP A N 1
ATOM 1832 C CA . TRP A 1 230 ? -0.588 -1.280 8.723 1.00 95.88 230 TRP A CA 1
ATOM 1833 C C . TRP A 1 230 ? -1.393 -1.693 7.483 1.00 95.88 230 TRP A C 1
ATOM 1835 O O . TRP A 1 230 ? -2.590 -1.399 7.400 1.00 95.88 230 TRP A O 1
ATOM 1845 N N . MET A 1 231 ? -0.788 -2.451 6.564 1.00 96.88 231 MET A N 1
ATOM 1846 C CA . MET A 1 231 ? -1.486 -3.004 5.404 1.00 96.88 231 MET A CA 1
ATOM 1847 C C . MET A 1 231 ? -2.667 -3.889 5.830 1.00 96.88 231 MET A C 1
ATOM 1849 O O . MET A 1 231 ? -3.775 -3.740 5.314 1.00 96.88 231 MET A O 1
ATOM 1853 N N . ALA A 1 232 ? -2.473 -4.783 6.806 1.00 97.44 232 ALA A N 1
ATOM 1854 C CA . ALA A 1 232 ? -3.544 -5.634 7.324 1.00 97.44 232 ALA A CA 1
ATOM 1855 C C . ALA A 1 232 ? -4.628 -4.840 8.079 1.00 97.44 232 ALA A C 1
ATOM 1857 O O . ALA A 1 232 ? -5.815 -5.124 7.911 1.00 97.44 232 ALA A O 1
ATOM 1858 N N . GLN A 1 233 ? -4.246 -3.815 8.849 1.00 97.25 233 GLN A N 1
ATOM 1859 C CA . GLN A 1 233 ? -5.165 -2.873 9.507 1.00 97.25 233 GLN A CA 1
ATOM 1860 C C . GLN A 1 233 ? -6.028 -2.110 8.494 1.00 97.25 233 GLN A C 1
ATOM 1862 O O . GLN A 1 233 ? -7.204 -1.863 8.742 1.00 97.25 233 GLN A O 1
ATOM 1867 N N . ASN A 1 234 ? -5.471 -1.812 7.320 1.00 95.19 234 ASN A N 1
ATOM 1868 C CA . ASN A 1 234 ? -6.175 -1.208 6.187 1.00 95.19 234 ASN A CA 1
ATOM 1869 C C . ASN A 1 234 ? -6.723 -2.251 5.201 1.00 95.19 234 ASN A C 1
ATOM 1871 O O . ASN A 1 234 ? -7.180 -1.921 4.109 1.00 95.19 234 ASN A O 1
ATOM 1875 N N . ARG A 1 235 ? -6.760 -3.518 5.630 1.00 96.06 235 ARG A N 1
ATOM 1876 C CA . ARG A 1 235 ? -7.435 -4.632 4.965 1.00 96.06 235 ARG A CA 1
ATOM 1877 C C . ARG A 1 235 ? -6.922 -4.940 3.546 1.00 96.06 235 ARG A C 1
ATOM 1879 O O . ARG A 1 235 ? -7.669 -5.465 2.710 1.00 96.06 235 ARG A O 1
ATOM 1886 N N . PHE A 1 236 ? -5.642 -4.667 3.285 1.00 96.56 236 PHE A N 1
ATOM 1887 C CA . PHE A 1 236 ? -4.918 -5.173 2.117 1.00 96.56 236 PHE A CA 1
ATOM 1888 C C . PHE A 1 236 ? -4.654 -6.671 2.257 1.00 96.56 236 PHE A C 1
ATOM 1890 O O . PHE A 1 236 ? -4.250 -7.154 3.316 1.00 96.56 236 PHE A O 1
ATOM 1897 N N . SER A 1 237 ? -4.871 -7.407 1.170 1.00 95.62 237 SER A N 1
ATOM 1898 C CA . SER A 1 237 ? -4.689 -8.864 1.100 1.00 95.62 237 SER A CA 1
ATOM 1899 C C . SER A 1 237 ? -3.304 -9.293 0.633 1.00 95.62 237 SER A C 1
ATOM 1901 O O . SER A 1 237 ? -2.930 -10.448 0.846 1.00 95.62 237 SER A O 1
ATOM 1903 N N . SER A 1 238 ? -2.581 -8.398 -0.042 1.00 96.00 238 SER A N 1
ATOM 1904 C CA . SER A 1 238 ? -1.392 -8.767 -0.795 1.00 96.00 238 SER A CA 1
ATOM 1905 C C . SER A 1 238 ? -0.309 -7.698 -0.768 1.00 96.00 238 SER A C 1
ATOM 1907 O O . SER A 1 238 ? -0.613 -6.505 -0.773 1.00 96.00 238 SER A O 1
ATOM 1909 N N . ALA A 1 239 ? 0.946 -8.136 -0.765 1.00 95.69 239 ALA A N 1
ATOM 1910 C CA . ALA A 1 239 ? 2.123 -7.283 -0.870 1.00 95.69 239 ALA A CA 1
ATOM 1911 C C . ALA A 1 239 ? 2.985 -7.726 -2.059 1.00 95.69 239 ALA A C 1
ATOM 1913 O O . ALA A 1 239 ? 3.463 -8.861 -2.104 1.00 95.69 239 ALA A O 1
ATOM 1914 N N . MET A 1 240 ? 3.199 -6.824 -3.013 1.00 93.44 240 MET A N 1
ATOM 1915 C CA . MET A 1 240 ? 4.078 -7.056 -4.155 1.00 93.44 240 MET A CA 1
ATOM 1916 C C . MET A 1 240 ? 5.498 -6.622 -3.809 1.00 93.44 240 MET A C 1
ATOM 1918 O O . MET A 1 240 ? 5.747 -5.492 -3.379 1.00 93.44 240 MET A O 1
ATOM 1922 N N . LEU A 1 241 ? 6.430 -7.539 -4.037 1.00 90.81 241 LEU A N 1
ATOM 1923 C CA . LEU A 1 241 ? 7.855 -7.366 -3.832 1.00 90.81 241 LEU A CA 1
ATOM 1924 C C . LEU A 1 241 ? 8.574 -7.323 -5.184 1.00 90.81 241 LEU A C 1
ATOM 1926 O O . LEU A 1 241 ? 8.385 -8.190 -6.044 1.00 90.81 241 LEU A O 1
ATOM 1930 N N . HIS A 1 242 ? 9.423 -6.310 -5.363 1.00 84.75 242 HIS A N 1
ATOM 1931 C CA . HIS A 1 242 ? 10.225 -6.147 -6.575 1.00 84.75 242 HIS A CA 1
ATOM 1932 C C . HIS A 1 242 ? 11.555 -6.889 -6.432 1.00 84.75 242 HIS A C 1
ATOM 1934 O O . HIS A 1 242 ? 12.495 -6.370 -5.832 1.00 84.75 242 HIS A O 1
ATOM 1940 N N . ALA A 1 243 ? 11.624 -8.122 -6.934 1.00 80.00 243 ALA A N 1
ATOM 1941 C CA . ALA A 1 243 ? 12.818 -8.961 -6.859 1.00 80.00 243 ALA A CA 1
ATOM 1942 C C . ALA A 1 243 ? 13.597 -8.901 -8.184 1.00 80.00 243 ALA A C 1
ATOM 1944 O O . ALA A 1 243 ? 13.441 -9.760 -9.049 1.00 80.00 243 ALA A O 1
ATOM 1945 N N . SER A 1 244 ? 14.436 -7.874 -8.333 1.00 74.44 244 SER A N 1
ATOM 1946 C CA . SER A 1 244 ? 15.231 -7.613 -9.544 1.00 74.44 244 SER A CA 1
ATOM 1947 C C . SER A 1 244 ? 16.741 -7.619 -9.287 1.00 74.44 244 SER A C 1
ATOM 1949 O O . SER A 1 244 ? 17.197 -7.462 -8.147 1.00 74.44 244 SER A O 1
ATOM 1951 N N . GLY A 1 245 ? 17.520 -7.735 -10.369 1.00 65.94 245 GLY A N 1
ATOM 1952 C CA . GLY A 1 245 ? 18.986 -7.811 -10.363 1.00 65.94 245 GLY A CA 1
ATOM 1953 C C . GLY A 1 245 ? 19.674 -6.705 -9.573 1.00 65.94 245 GLY A C 1
ATOM 1954 O O . GLY A 1 245 ? 20.642 -6.954 -8.854 1.00 65.94 245 GLY A O 1
ATOM 1955 N N . TYR A 1 246 ? 19.139 -5.488 -9.649 1.00 64.56 246 TYR A N 1
ATOM 1956 C CA . TYR A 1 246 ? 19.709 -4.318 -8.983 1.00 64.56 246 TYR A CA 1
ATOM 1957 C C . TYR A 1 246 ? 19.108 -4.034 -7.597 1.00 64.56 246 TYR A C 1
ATOM 1959 O O . TYR A 1 246 ? 19.714 -3.304 -6.819 1.00 64.56 246 TYR A O 1
ATOM 1967 N N . THR A 1 247 ? 17.934 -4.582 -7.251 1.00 66.94 247 THR A N 1
ATOM 1968 C CA . THR A 1 247 ? 17.368 -4.407 -5.897 1.00 66.94 247 THR A CA 1
ATOM 1969 C C . THR A 1 247 ? 17.952 -5.394 -4.898 1.00 66.94 247 THR A C 1
ATOM 1971 O O . THR A 1 247 ? 17.957 -5.099 -3.706 1.00 66.94 247 THR A O 1
ATOM 1974 N N . ARG A 1 248 ? 18.433 -6.564 -5.350 1.00 70.00 248 ARG A N 1
ATOM 1975 C CA . ARG A 1 248 ? 18.965 -7.651 -4.502 1.00 70.00 248 ARG A CA 1
ATOM 1976 C C . ARG A 1 248 ? 18.027 -8.078 -3.364 1.00 70.00 248 ARG A C 1
ATOM 1978 O O . ARG A 1 248 ? 18.472 -8.692 -2.396 1.00 70.00 248 ARG A O 1
ATOM 1985 N N . LEU A 1 249 ? 16.716 -7.846 -3.496 1.00 78.31 249 LEU A N 1
ATOM 1986 C CA . LEU A 1 249 ? 15.718 -8.331 -2.532 1.00 78.31 249 LEU A CA 1
ATOM 1987 C C . LEU A 1 249 ? 15.740 -9.868 -2.421 1.00 78.31 249 LEU A C 1
ATOM 1989 O O . LEU A 1 249 ? 15.382 -10.432 -1.388 1.00 78.31 249 LEU A O 1
ATOM 1993 N N . TRP A 1 250 ? 16.220 -10.553 -3.465 1.00 82.38 250 TRP A N 1
ATOM 1994 C CA . TRP A 1 250 ? 16.445 -11.996 -3.459 1.00 82.38 250 TRP A CA 1
ATOM 1995 C C . TRP A 1 250 ? 17.619 -12.462 -2.582 1.00 82.38 250 TRP A C 1
ATOM 1997 O O . TRP A 1 250 ? 17.804 -13.664 -2.409 1.00 82.38 250 TRP A O 1
ATOM 2007 N N . GLY A 1 251 ? 18.409 -11.551 -2.006 1.00 85.81 251 GLY A N 1
ATOM 2008 C CA . GLY A 1 251 ? 19.517 -11.887 -1.117 1.00 85.81 251 GLY A CA 1
ATOM 2009 C C . GLY A 1 251 ? 20.572 -12.781 -1.779 1.00 85.81 251 GLY A C 1
ATOM 2010 O O . GLY A 1 251 ? 21.079 -12.463 -2.850 1.00 85.81 251 GLY A O 1
ATOM 2011 N N . ASP A 1 252 ? 20.927 -13.899 -1.148 1.00 89.38 252 ASP A N 1
ATOM 2012 C CA . ASP A 1 252 ? 21.968 -14.828 -1.611 1.00 89.38 252 ASP A CA 1
ATOM 2013 C C . ASP A 1 252 ? 21.439 -15.910 -2.578 1.00 89.38 252 ASP A C 1
ATOM 2015 O O . ASP A 1 252 ? 22.208 -16.758 -3.043 1.00 89.38 252 ASP A O 1
ATOM 2019 N N . VAL A 1 253 ? 20.143 -15.864 -2.924 1.00 92.56 253 VAL A N 1
ATOM 2020 C CA . VAL A 1 253 ? 19.494 -16.761 -3.898 1.00 92.56 253 VAL A CA 1
ATOM 2021 C C . VAL A 1 253 ? 20.254 -16.784 -5.215 1.00 92.56 253 VAL A C 1
ATOM 2023 O O . VAL A 1 253 ? 20.482 -17.857 -5.762 1.00 92.56 253 VAL A O 1
ATOM 2026 N N . PHE A 1 254 ? 20.695 -15.625 -5.707 1.00 90.69 254 PHE A N 1
ATOM 2027 C CA . PHE A 1 254 ? 21.407 -15.544 -6.978 1.00 90.69 254 PHE A CA 1
ATOM 2028 C C . PHE A 1 254 ? 22.730 -16.317 -6.957 1.00 90.69 254 PHE A C 1
ATOM 2030 O O . PHE A 1 254 ? 23.036 -17.046 -7.897 1.00 90.69 254 PHE A O 1
ATOM 2037 N N . LYS A 1 255 ? 23.491 -16.234 -5.857 1.00 89.69 255 LYS A N 1
ATOM 2038 C CA . LYS A 1 255 ? 24.768 -16.950 -5.701 1.00 89.69 255 LYS A CA 1
ATOM 2039 C C . LYS A 1 255 ? 24.569 -18.463 -5.631 1.00 89.69 255 LYS A C 1
ATOM 2041 O O . LYS A 1 255 ? 25.369 -19.214 -6.185 1.00 89.69 255 LYS A O 1
ATOM 2046 N N . ARG A 1 256 ? 23.495 -18.917 -4.974 1.00 94.44 256 ARG A N 1
ATOM 2047 C CA . ARG A 1 256 ? 23.107 -20.337 -4.963 1.00 94.44 256 ARG A CA 1
ATOM 2048 C C . ARG A 1 256 ? 22.620 -20.804 -6.327 1.00 94.44 256 ARG A C 1
ATOM 2050 O O . ARG A 1 256 ? 22.972 -21.903 -6.753 1.00 94.44 256 ARG A O 1
ATOM 2057 N N . ALA A 1 257 ? 21.850 -19.963 -7.013 1.00 95.75 257 ALA A N 1
ATOM 2058 C CA . ALA A 1 257 ? 21.382 -20.241 -8.354 1.00 95.75 257 ALA A CA 1
ATOM 2059 C C . ALA A 1 257 ? 22.568 -20.346 -9.311 1.00 95.75 257 ALA A C 1
ATOM 2061 O O . ALA A 1 257 ? 22.588 -21.304 -10.059 1.00 95.75 257 ALA A O 1
ATOM 2062 N N . PHE A 1 258 ? 23.583 -19.480 -9.244 1.00 95.06 258 PHE A N 1
ATOM 2063 C CA . PHE A 1 258 ? 24.705 -19.443 -10.193 1.00 95.06 258 PHE A CA 1
ATOM 2064 C C . PHE A 1 258 ? 26.093 -19.461 -9.511 1.00 95.06 258 PHE A C 1
ATOM 2066 O O . PHE A 1 258 ? 26.820 -18.470 -9.568 1.00 95.06 258 PHE A O 1
ATOM 2073 N N . PRO A 1 259 ? 26.531 -20.570 -8.886 1.00 94.81 259 PRO A N 1
ATOM 2074 C CA . PRO A 1 259 ? 27.869 -20.698 -8.296 1.00 94.81 259 PRO A CA 1
ATOM 2075 C C . PRO A 1 259 ? 29.021 -20.374 -9.258 1.00 94.81 259 PRO A C 1
ATOM 2077 O O . PRO A 1 259 ? 30.086 -19.944 -8.816 1.00 94.81 259 PRO A O 1
ATOM 2080 N N . GLU A 1 260 ? 28.825 -20.546 -10.567 1.00 94.62 260 GLU A N 1
ATOM 2081 C CA . GLU A 1 260 ? 29.794 -20.175 -11.602 1.00 94.62 260 GLU A CA 1
ATOM 2082 C C . GLU A 1 260 ? 30.137 -18.677 -11.623 1.00 94.62 260 GLU A C 1
ATOM 2084 O O . GLU A 1 260 ? 31.184 -18.302 -12.149 1.00 94.62 260 GLU A O 1
ATOM 2089 N N . VAL A 1 261 ? 29.305 -17.821 -11.019 1.00 90.56 261 VAL A N 1
ATOM 2090 C CA . VAL A 1 261 ? 29.540 -16.375 -10.972 1.00 90.56 261 VAL A CA 1
ATOM 2091 C C . VAL A 1 261 ? 30.499 -15.945 -9.860 1.00 90.56 261 VAL A C 1
ATOM 2093 O O . VAL A 1 261 ? 30.948 -14.799 -9.856 1.00 90.56 261 VAL A O 1
ATOM 2096 N N . ALA A 1 262 ? 30.853 -16.850 -8.939 1.00 89.06 262 ALA A N 1
ATOM 2097 C CA . ALA A 1 262 ? 31.699 -16.562 -7.780 1.00 89.06 262 ALA A CA 1
ATOM 2098 C C . ALA A 1 262 ? 33.048 -15.885 -8.117 1.00 89.06 262 ALA A C 1
ATOM 2100 O O . ALA A 1 262 ? 33.421 -14.954 -7.407 1.00 89.06 262 ALA A O 1
ATOM 2101 N N . PRO A 1 263 ? 33.773 -16.240 -9.201 1.00 89.19 263 PRO A N 1
ATOM 2102 C CA . PRO A 1 263 ? 35.012 -15.544 -9.575 1.00 89.19 263 PRO A CA 1
ATOM 2103 C C . PRO A 1 263 ? 34.814 -14.072 -9.963 1.00 89.19 263 PRO A C 1
ATOM 2105 O O . PRO A 1 263 ? 35.768 -13.297 -9.962 1.00 89.19 263 PRO A O 1
ATOM 2108 N N . PHE A 1 264 ? 33.589 -13.690 -10.324 1.00 83.50 264 PHE A N 1
ATOM 2109 C CA . PHE A 1 264 ? 33.217 -12.325 -10.688 1.00 83.50 264 PHE A CA 1
ATOM 2110 C C . PHE A 1 264 ? 32.514 -11.597 -9.545 1.00 83.50 264 PHE A C 1
ATOM 2112 O O . PHE A 1 264 ? 32.192 -10.414 -9.703 1.00 83.50 264 PHE A O 1
ATOM 2119 N N . ASP A 1 265 ? 32.285 -12.271 -8.414 1.00 73.50 265 ASP A N 1
ATOM 2120 C CA . ASP A 1 265 ? 31.692 -11.750 -7.181 1.00 73.50 265 ASP A CA 1
ATOM 2121 C C . ASP A 1 265 ? 32.724 -10.951 -6.366 1.00 73.50 265 ASP A C 1
ATOM 2123 O O . ASP A 1 265 ? 32.951 -11.180 -5.185 1.00 73.50 265 ASP A O 1
ATOM 2127 N N . ASN A 1 266 ? 33.393 -10.000 -7.019 1.00 66.19 266 ASN A N 1
ATOM 2128 C CA . ASN A 1 266 ? 34.158 -8.982 -6.313 1.00 66.19 266 ASN A CA 1
ATOM 2129 C C . ASN A 1 266 ? 33.147 -7.982 -5.745 1.00 66.19 266 ASN A C 1
ATOM 2131 O O . ASN A 1 266 ? 32.438 -7.333 -6.521 1.00 66.19 266 ASN A O 1
ATOM 2135 N N . GLU A 1 267 ? 33.023 -7.866 -4.424 1.00 56.00 267 GLU A N 1
ATOM 2136 C CA . GLU A 1 267 ? 32.358 -6.704 -3.836 1.00 56.00 267 GLU A CA 1
ATOM 2137 C C . GLU A 1 267 ? 33.099 -5.472 -4.349 1.00 56.00 267 GLU A C 1
ATOM 2139 O O . GLU A 1 267 ? 34.256 -5.233 -4.010 1.00 56.00 267 GLU A O 1
ATOM 2144 N N . VAL A 1 268 ? 32.462 -4.738 -5.260 1.00 50.09 268 VAL A N 1
ATOM 2145 C CA . VAL A 1 268 ? 32.986 -3.461 -5.722 1.00 50.09 268 VAL A CA 1
ATOM 2146 C C . VAL A 1 268 ? 32.740 -2.504 -4.570 1.00 50.09 268 VAL A C 1
ATOM 2148 O O . VAL A 1 268 ? 31.741 -1.813 -4.574 1.00 50.09 268 VAL A O 1
ATOM 2151 N N . PHE A 1 269 ? 33.580 -2.490 -3.540 1.00 43.59 269 PHE A N 1
ATOM 2152 C CA . PHE A 1 269 ? 33.739 -1.269 -2.759 1.00 43.59 269 PHE A CA 1
ATOM 2153 C C . PHE A 1 269 ? 34.407 -0.296 -3.718 1.00 43.59 269 PHE A C 1
ATOM 2155 O O . PHE A 1 269 ? 35.629 -0.274 -3.829 1.00 43.59 269 PHE A O 1
ATOM 2162 N N . ASP A 1 270 ? 33.609 0.389 -4.535 1.00 38.53 270 ASP A N 1
ATOM 2163 C CA . ASP A 1 270 ? 34.166 1.472 -5.317 1.00 38.53 270 ASP A CA 1
ATOM 2164 C C . ASP A 1 270 ? 34.584 2.520 -4.289 1.00 38.53 270 ASP A C 1
ATOM 2166 O O . ASP A 1 270 ? 33.758 3.214 -3.700 1.00 38.53 270 ASP A O 1
ATOM 2170 N N . ASP A 1 271 ? 35.896 2.641 -4.103 1.00 39.34 271 ASP A N 1
ATOM 2171 C CA . ASP A 1 271 ? 36.565 3.802 -3.509 1.00 39.34 271 ASP A CA 1
ATOM 2172 C C . ASP A 1 271 ? 36.367 5.068 -4.380 1.00 39.34 271 ASP A C 1
ATOM 2174 O O . ASP A 1 271 ? 37.095 6.051 -4.254 1.00 39.34 271 ASP A O 1
ATOM 2178 N N . VAL A 1 272 ? 35.395 5.054 -5.297 1.00 39.91 272 VAL A N 1
ATOM 2179 C CA . VAL A 1 272 ? 35.094 6.130 -6.228 1.00 39.91 272 VAL A CA 1
ATOM 2180 C C . VAL A 1 272 ? 34.049 7.037 -5.587 1.00 39.91 272 VAL A C 1
ATOM 2182 O O . VAL A 1 272 ? 32.843 6.875 -5.752 1.00 39.91 272 VAL A O 1
ATOM 2185 N N . ASP A 1 273 ? 34.581 8.011 -4.856 1.00 37.03 273 ASP A N 1
ATOM 2186 C CA . ASP A 1 273 ? 34.039 9.358 -4.710 1.00 37.03 273 ASP A CA 1
ATOM 2187 C C . ASP A 1 273 ? 32.667 9.479 -4.030 1.00 37.03 273 ASP A C 1
ATOM 2189 O O . ASP A 1 273 ? 31.620 9.661 -4.650 1.00 37.03 273 ASP A O 1
ATOM 2193 N N . ASP A 1 274 ? 32.696 9.456 -2.697 1.00 40.03 274 ASP A N 1
ATOM 2194 C CA . ASP A 1 274 ? 32.592 10.666 -1.860 1.00 40.03 274 ASP A CA 1
ATOM 2195 C C . ASP A 1 274 ? 31.582 11.763 -2.267 1.00 40.03 274 ASP A C 1
ATOM 2197 O O . ASP A 1 274 ? 31.761 12.938 -1.950 1.00 40.03 274 ASP A O 1
ATOM 2201 N N . PHE A 1 275 ? 30.481 11.425 -2.942 1.00 39.00 275 PHE A N 1
ATOM 2202 C CA . PHE A 1 275 ? 29.468 12.433 -3.255 1.00 39.00 275 PHE A CA 1
ATOM 2203 C C . PHE A 1 275 ? 28.671 12.836 -1.999 1.00 39.00 275 PHE A C 1
ATOM 2205 O O . PHE A 1 275 ? 28.116 13.930 -1.980 1.00 39.00 275 PHE A O 1
ATOM 2212 N N . TRP A 1 276 ? 28.667 12.003 -0.938 1.00 39.22 276 TRP A N 1
ATOM 2213 C CA . TRP A 1 276 ? 28.001 12.274 0.355 1.00 39.22 276 TRP A CA 1
ATOM 2214 C C . TRP A 1 276 ? 28.581 11.530 1.586 1.00 39.22 276 TRP A C 1
ATOM 2216 O O . TRP A 1 276 ? 27.913 11.462 2.616 1.00 39.22 276 TRP A O 1
ATOM 2226 N N . GLY A 1 277 ? 29.778 10.930 1.519 1.00 38.38 277 GLY A N 1
ATOM 2227 C CA . GLY A 1 277 ? 30.337 10.150 2.643 1.00 38.38 277 GLY A CA 1
ATOM 2228 C C . GLY A 1 277 ? 29.588 8.847 2.981 1.00 38.38 277 GLY A C 1
ATOM 2229 O O . GLY A 1 277 ? 29.814 8.258 4.036 1.00 38.38 277 GLY A O 1
ATOM 2230 N N . ALA A 1 278 ? 28.695 8.387 2.100 1.00 38.59 278 ALA A N 1
ATOM 2231 C CA . ALA A 1 278 ? 28.053 7.081 2.190 1.00 38.59 278 ALA A CA 1
ATOM 2232 C C . ALA A 1 278 ? 28.756 6.106 1.235 1.00 38.59 278 ALA A C 1
ATOM 2234 O O . ALA A 1 278 ? 28.882 6.373 0.040 1.00 38.59 278 ALA A O 1
ATOM 2235 N N . HIS A 1 279 ? 29.246 4.994 1.784 1.00 42.66 279 HIS A N 1
ATOM 2236 C CA . HIS A 1 279 ? 29.909 3.930 1.035 1.00 42.66 279 HIS A CA 1
ATOM 2237 C C . HIS A 1 279 ? 28.857 3.126 0.265 1.00 42.66 279 HIS A C 1
ATOM 2239 O O . HIS A 1 279 ? 28.294 2.160 0.779 1.00 42.66 279 HIS A O 1
ATOM 2245 N N . TRP A 1 280 ? 28.545 3.561 -0.951 1.00 44.75 280 TRP A N 1
ATOM 2246 C CA . TRP A 1 280 ? 27.635 2.847 -1.835 1.00 44.75 280 TRP A CA 1
ATOM 2247 C C . TRP A 1 280 ? 28.419 1.832 -2.648 1.00 44.75 280 TRP A C 1
ATOM 2249 O O . TRP A 1 280 ? 29.416 2.173 -3.278 1.00 44.75 280 TRP A O 1
ATOM 2259 N N . SER A 1 281 ? 27.919 0.604 -2.721 1.00 45.12 281 SER A N 1
ATOM 2260 C CA . SER A 1 281 ? 28.165 -0.175 -3.920 1.00 45.12 281 SER A CA 1
ATOM 2261 C C . SER A 1 281 ? 26.873 -0.729 -4.485 1.00 45.12 281 SER A C 1
ATOM 2263 O O . SER A 1 281 ? 26.006 -1.141 -3.713 1.00 45.12 281 SER A O 1
ATOM 2265 N N . PRO A 1 282 ? 26.765 -0.839 -5.820 1.00 46.50 282 PRO A N 1
ATOM 2266 C CA . PRO A 1 282 ? 25.678 -1.566 -6.475 1.00 46.50 282 PRO A CA 1
ATOM 2267 C C . PRO A 1 282 ? 25.518 -3.013 -5.966 1.00 46.50 282 PRO A C 1
ATOM 2269 O O . PRO A 1 282 ? 24.503 -3.654 -6.221 1.00 46.50 282 PRO A O 1
ATOM 2272 N N . ARG A 1 283 ? 26.523 -3.549 -5.250 1.00 47.97 283 ARG A N 1
ATOM 2273 C CA . ARG A 1 283 ? 26.528 -4.899 -4.673 1.00 47.97 283 ARG A CA 1
ATOM 2274 C C . ARG A 1 283 ? 26.264 -4.941 -3.162 1.00 47.97 283 ARG A C 1
ATOM 2276 O O . ARG A 1 283 ? 25.700 -5.924 -2.687 1.00 47.97 283 ARG A O 1
ATOM 2283 N N . ALA A 1 284 ? 26.582 -3.897 -2.407 1.00 47.50 284 ALA A N 1
ATOM 2284 C CA . ALA A 1 284 ? 26.198 -3.734 -1.009 1.00 47.50 284 ALA A CA 1
ATOM 2285 C C . ALA A 1 284 ? 24.750 -3.241 -0.966 1.00 47.50 284 ALA A C 1
ATOM 2287 O O . ALA A 1 284 ? 24.454 -2.117 -0.562 1.00 47.50 284 ALA A O 1
ATOM 2288 N N . GLY A 1 285 ? 23.835 -4.078 -1.457 1.00 49.97 285 GLY A N 1
ATOM 2289 C CA . GLY A 1 285 ? 22.416 -3.810 -1.338 1.00 49.97 285 GLY A CA 1
ATOM 2290 C C . GLY A 1 285 ? 22.089 -3.470 0.117 1.00 49.97 285 GLY A C 1
ATOM 2291 O O . GLY A 1 285 ? 22.513 -4.181 1.020 1.00 49.97 285 GLY A O 1
ATOM 2292 N N . TRP A 1 286 ? 21.336 -2.390 0.345 1.00 55.47 286 TRP A N 1
ATOM 2293 C CA . TRP A 1 286 ? 20.699 -2.098 1.637 1.00 55.47 286 TRP A CA 1
ATOM 2294 C C . TRP A 1 286 ? 21.682 -1.900 2.810 1.00 55.47 286 TRP A C 1
ATOM 2296 O O . TRP A 1 286 ? 21.271 -1.955 3.969 1.00 55.47 286 TRP A O 1
ATOM 2306 N N . GLY A 1 287 ? 22.988 -1.758 2.537 1.00 60.47 287 GLY A N 1
ATOM 2307 C CA . GLY A 1 287 ? 24.028 -1.849 3.566 1.00 60.47 287 GLY A CA 1
ATOM 2308 C C . GLY A 1 287 ? 24.070 -3.206 4.292 1.00 60.47 287 GLY A C 1
ATOM 2309 O O . GLY A 1 287 ? 24.552 -3.270 5.422 1.00 60.47 287 GLY A O 1
ATOM 2310 N N . ARG A 1 288 ? 23.537 -4.279 3.685 1.00 70.62 288 ARG A N 1
ATOM 2311 C CA . ARG A 1 288 ? 23.421 -5.633 4.255 1.00 70.62 288 ARG A CA 1
ATOM 2312 C C . ARG A 1 288 ? 24.055 -6.669 3.343 1.00 70.62 288 ARG A C 1
ATOM 2314 O O . ARG A 1 288 ? 24.016 -6.549 2.118 1.00 70.62 288 ARG A O 1
ATOM 2321 N N . SER A 1 289 ? 24.576 -7.741 3.934 1.00 78.25 289 SER A N 1
ATOM 2322 C CA . SER A 1 289 ? 25.030 -8.874 3.127 1.00 78.25 289 SER A CA 1
ATOM 2323 C C . SER A 1 289 ? 23.836 -9.562 2.427 1.00 78.25 289 SER A C 1
ATOM 2325 O O . SER A 1 289 ? 22.699 -9.515 2.926 1.00 78.25 289 SER A O 1
ATOM 2327 N N . PRO A 1 290 ? 24.045 -10.242 1.285 1.00 81.31 290 PRO A N 1
ATOM 2328 C CA . PRO A 1 290 ? 23.015 -11.069 0.647 1.00 81.31 290 PRO A CA 1
ATOM 2329 C C . PRO A 1 290 ? 22.389 -12.118 1.591 1.00 81.31 290 PRO A C 1
ATOM 2331 O O . PRO A 1 290 ? 21.174 -12.346 1.585 1.00 81.31 290 PRO A O 1
ATOM 2334 N N . GLU A 1 291 ? 23.193 -12.728 2.460 1.00 86.44 291 GLU A N 1
ATOM 2335 C CA . GLU A 1 291 ? 22.767 -13.717 3.456 1.00 86.44 291 GLU A CA 1
ATOM 2336 C C . GLU A 1 291 ? 21.905 -13.070 4.551 1.00 86.44 291 GLU A C 1
ATOM 2338 O O . GLU A 1 291 ? 20.877 -13.621 4.961 1.00 86.44 291 GLU A O 1
ATOM 2343 N N . GLU A 1 292 ? 22.280 -11.871 5.007 1.00 84.50 292 GLU A N 1
ATOM 2344 C CA . GLU A 1 292 ? 21.487 -11.099 5.965 1.00 84.50 292 GLU A CA 1
ATOM 2345 C C . GLU A 1 292 ? 20.143 -10.673 5.380 1.00 84.50 292 GLU A C 1
ATOM 2347 O O . GLU A 1 292 ? 19.120 -10.811 6.056 1.00 84.50 292 GLU A O 1
ATOM 2352 N N . THR A 1 293 ? 20.132 -10.230 4.122 1.00 86.06 293 THR A N 1
ATOM 2353 C CA . THR A 1 293 ? 18.908 -9.902 3.377 1.00 86.06 293 THR A CA 1
ATOM 2354 C C . THR A 1 293 ? 17.999 -11.123 3.279 1.00 86.06 293 THR A C 1
ATOM 2356 O O . THR A 1 293 ? 16.814 -11.046 3.595 1.00 86.06 293 THR A O 1
ATOM 2359 N N . THR A 1 294 ? 18.557 -12.294 2.970 1.00 91.31 294 THR A N 1
ATOM 2360 C CA . THR A 1 294 ? 17.803 -13.558 2.918 1.00 91.31 294 THR A CA 1
ATOM 2361 C C . THR A 1 294 ? 17.189 -13.914 4.266 1.00 91.31 294 THR A C 1
ATOM 2363 O O . THR A 1 294 ? 16.014 -14.276 4.350 1.00 91.31 294 THR A O 1
ATOM 2366 N N . ARG A 1 295 ? 17.961 -13.790 5.352 1.00 93.06 295 ARG A N 1
ATOM 2367 C CA . ARG A 1 295 ? 17.473 -14.035 6.716 1.00 93.06 295 ARG A CA 1
ATOM 2368 C C . ARG A 1 295 ? 16.368 -13.053 7.103 1.00 93.06 295 ARG A C 1
ATOM 2370 O O . ARG A 1 295 ? 15.385 -13.474 7.712 1.00 93.06 295 ARG A O 1
ATOM 2377 N N . LEU A 1 296 ? 16.524 -11.772 6.769 1.00 91.50 296 LEU A N 1
ATOM 2378 C CA . LEU A 1 296 ? 15.515 -10.741 7.002 1.00 91.50 296 LEU A CA 1
ATOM 2379 C C . LEU A 1 296 ? 14.229 -11.070 6.240 1.00 91.50 296 LEU A C 1
ATOM 2381 O O . LEU A 1 296 ? 13.182 -11.222 6.867 1.00 91.50 296 LEU A O 1
ATOM 2385 N N . MET A 1 297 ? 14.313 -11.262 4.923 1.00 93.44 297 MET A N 1
ATOM 2386 C CA . MET A 1 297 ? 13.139 -11.482 4.080 1.00 93.44 297 MET A CA 1
ATOM 2387 C C . MET A 1 297 ? 12.405 -12.778 4.424 1.00 93.44 297 MET A C 1
ATOM 2389 O O . MET A 1 297 ? 11.179 -12.773 4.457 1.00 93.44 297 MET A O 1
ATOM 2393 N N . LYS A 1 298 ? 13.103 -13.855 4.815 1.00 96.25 298 LYS A N 1
ATOM 2394 C CA . LYS A 1 298 ? 12.447 -15.059 5.363 1.00 96.25 298 LYS A CA 1
ATOM 2395 C C . LYS A 1 298 ? 11.563 -14.739 6.569 1.00 96.25 298 LYS A C 1
ATOM 2397 O O . LYS A 1 298 ? 10.432 -15.211 6.635 1.00 96.25 298 LYS A O 1
ATOM 2402 N N . LYS A 1 299 ? 12.055 -13.923 7.509 1.00 96.50 299 LYS A N 1
ATOM 2403 C CA . LYS A 1 299 ? 11.264 -13.511 8.678 1.00 96.50 299 LYS A CA 1
ATOM 2404 C C . LYS A 1 299 ? 10.089 -12.613 8.288 1.00 96.50 299 LYS A C 1
ATOM 2406 O O . LYS A 1 299 ? 9.003 -12.791 8.828 1.00 96.50 299 LYS A O 1
ATOM 2411 N N . VAL A 1 300 ? 10.304 -11.657 7.384 1.00 95.81 300 VAL A N 1
ATOM 2412 C CA . VAL A 1 300 ? 9.267 -10.719 6.914 1.00 95.81 300 VAL A CA 1
ATOM 2413 C C . VAL A 1 300 ? 8.130 -11.468 6.217 1.00 95.81 300 VAL A C 1
ATOM 2415 O O . VAL A 1 300 ? 6.964 -11.286 6.565 1.00 95.81 300 VAL A O 1
ATOM 2418 N N . LEU A 1 301 ? 8.467 -12.369 5.291 1.00 96.81 301 LEU A N 1
ATOM 2419 C CA . LEU A 1 301 ? 7.497 -13.191 4.567 1.00 96.81 301 LEU A CA 1
ATOM 2420 C C . LEU A 1 301 ? 6.742 -14.137 5.506 1.00 96.81 301 LEU A C 1
ATOM 2422 O O . LEU A 1 301 ? 5.522 -14.254 5.404 1.00 96.81 301 LEU A O 1
ATOM 2426 N N . ALA A 1 302 ? 7.443 -14.774 6.451 1.00 97.06 302 ALA A N 1
ATOM 2427 C CA . ALA A 1 302 ? 6.809 -15.608 7.468 1.00 97.06 302 ALA A CA 1
ATOM 2428 C C . ALA A 1 302 ? 5.827 -14.796 8.323 1.00 97.06 302 ALA A C 1
ATOM 2430 O O . ALA A 1 302 ? 4.705 -15.235 8.544 1.00 97.06 302 ALA A O 1
ATOM 2431 N N . PHE A 1 303 ? 6.192 -13.580 8.745 1.00 97.88 303 PHE A N 1
ATOM 2432 C CA . PHE A 1 303 ? 5.278 -12.706 9.478 1.00 97.88 303 PHE A CA 1
ATOM 2433 C C . PHE A 1 303 ? 4.012 -12.389 8.664 1.00 97.88 303 PHE A C 1
ATOM 2435 O O . PHE A 1 303 ? 2.906 -12.609 9.157 1.00 97.88 303 PHE A O 1
ATOM 2442 N N . GLY A 1 304 ? 4.152 -11.943 7.411 1.00 97.75 304 GLY A N 1
ATOM 2443 C CA . GLY A 1 304 ? 2.999 -11.630 6.562 1.00 97.75 304 GLY A CA 1
ATOM 2444 C C . GLY A 1 304 ? 2.083 -12.835 6.315 1.00 97.75 304 GLY A C 1
ATOM 2445 O O . GLY A 1 304 ? 0.869 -12.729 6.495 1.00 97.75 304 GLY A O 1
ATOM 2446 N N . ARG A 1 305 ? 2.646 -14.005 5.991 1.00 97.31 305 ARG A N 1
ATOM 2447 C CA . ARG A 1 305 ? 1.862 -15.224 5.725 1.00 97.31 305 ARG A CA 1
ATOM 2448 C C . ARG A 1 305 ? 1.248 -15.811 6.990 1.00 97.31 305 ARG A C 1
ATOM 2450 O O . ARG A 1 305 ? 0.049 -16.062 7.040 1.00 97.31 305 ARG A O 1
ATOM 2457 N N . GLU A 1 306 ? 2.051 -16.015 8.029 1.00 96.12 306 GLU A N 1
ATOM 2458 C CA . GLU A 1 306 ? 1.633 -16.761 9.219 1.00 96.12 306 GLU A CA 1
ATOM 2459 C C . GLU A 1 306 ? 0.827 -15.909 10.202 1.00 96.12 306 GLU A C 1
ATOM 2461 O O . GLU A 1 306 ? -0.028 -16.445 10.907 1.00 96.12 306 GLU A O 1
ATOM 2466 N N . LYS A 1 307 ? 1.091 -14.602 10.307 1.00 96.50 307 LYS A N 1
ATOM 2467 C CA . LYS A 1 307 ? 0.410 -13.732 11.285 1.00 96.50 307 LYS A CA 1
ATOM 2468 C C . LYS A 1 307 ? -0.727 -12.937 10.669 1.00 96.50 307 LYS A C 1
ATOM 2470 O O . LYS A 1 307 ? -1.740 -12.738 11.330 1.00 96.50 307 LYS A O 1
ATOM 2475 N N . LEU A 1 308 ? -0.574 -12.508 9.418 1.00 97.75 308 LEU A N 1
ATOM 2476 C CA . LEU A 1 308 ? -1.550 -11.642 8.753 1.00 97.75 308 LEU A CA 1
ATOM 2477 C C . LEU A 1 308 ? -2.393 -12.385 7.710 1.00 97.75 308 LEU A C 1
ATOM 2479 O O . LEU A 1 308 ? -3.398 -11.853 7.244 1.00 97.75 308 LEU A O 1
ATOM 2483 N N . GLY A 1 309 ? -1.996 -13.605 7.329 1.00 96.44 309 GLY A N 1
ATOM 2484 C CA . GLY A 1 309 ? -2.626 -14.339 6.234 1.00 96.44 309 GLY A CA 1
ATOM 2485 C C . GLY A 1 309 ? -2.466 -13.639 4.883 1.00 96.44 309 GLY A C 1
ATOM 2486 O O . GLY A 1 309 ? -3.252 -13.905 3.976 1.00 96.44 309 GLY A O 1
ATOM 2487 N N . MET A 1 310 ? -1.520 -12.705 4.750 1.00 96.81 310 MET A N 1
ATOM 2488 C CA . MET A 1 310 ? -1.281 -11.966 3.510 1.00 96.81 310 MET A CA 1
ATOM 2489 C C . MET A 1 310 ? -0.593 -12.857 2.481 1.00 96.81 310 MET A C 1
ATOM 2491 O O . MET A 1 310 ? 0.201 -13.730 2.834 1.00 96.81 310 MET A O 1
ATOM 2495 N N . ARG A 1 311 ? -0.891 -12.608 1.207 1.00 96.88 311 ARG A N 1
ATOM 2496 C CA . ARG A 1 311 ? -0.167 -13.204 0.081 1.00 96.88 311 ARG A CA 1
ATOM 2497 C C . ARG A 1 311 ? 0.976 -12.284 -0.342 1.00 96.88 311 ARG A C 1
ATOM 2499 O O . ARG A 1 311 ? 0.883 -11.066 -0.189 1.00 96.88 311 ARG A O 1
ATOM 2506 N N . PHE A 1 312 ? 2.041 -12.866 -0.871 1.00 96.75 312 PHE A N 1
ATOM 2507 C CA . PHE A 1 312 ? 3.143 -12.132 -1.473 1.00 96.75 312 PHE A CA 1
ATOM 2508 C C . PHE A 1 312 ? 3.215 -12.405 -2.965 1.00 96.75 312 PHE A C 1
ATOM 2510 O O . PHE A 1 312 ? 3.086 -13.540 -3.418 1.00 96.75 312 PHE A O 1
ATOM 2517 N N . GLU A 1 313 ? 3.449 -11.340 -3.717 1.00 95.19 313 GLU A N 1
ATOM 2518 C CA . GLU A 1 313 ? 3.544 -11.375 -5.171 1.00 95.19 313 GLU A CA 1
ATOM 2519 C C . GLU A 1 313 ? 4.959 -10.984 -5.560 1.00 95.19 313 GLU A C 1
ATOM 2521 O O . GLU A 1 313 ? 5.538 -10.063 -4.976 1.00 95.19 313 GLU A O 1
ATOM 2526 N N . TYR A 1 314 ? 5.527 -11.687 -6.531 1.00 93.06 314 TYR A N 1
ATOM 2527 C CA . TYR A 1 314 ? 6.900 -11.449 -6.951 1.00 93.06 314 TYR A CA 1
ATOM 2528 C C . TYR A 1 314 ? 6.936 -10.873 -8.351 1.00 93.06 314 TYR A C 1
ATOM 2530 O O . TYR A 1 314 ? 6.312 -11.396 -9.273 1.00 93.06 314 TYR A O 1
ATOM 2538 N N . THR A 1 315 ? 7.711 -9.809 -8.503 1.00 89.00 315 THR A N 1
ATOM 2539 C CA . THR A 1 315 ? 8.042 -9.270 -9.821 1.00 89.00 315 THR A CA 1
ATOM 2540 C C . THR A 1 315 ? 9.328 -9.901 -10.282 1.00 89.00 315 THR A C 1
ATOM 2542 O O . THR A 1 315 ? 10.354 -9.741 -9.622 1.00 89.00 315 THR A O 1
ATOM 2545 N N . PHE A 1 316 ? 9.271 -10.581 -11.419 1.00 86.12 316 PHE A N 1
ATOM 2546 C CA . PHE A 1 316 ? 10.462 -11.011 -12.129 1.00 86.12 316 PHE A CA 1
ATOM 2547 C C . PHE A 1 316 ? 10.471 -10.306 -13.474 1.00 86.12 316 PHE A C 1
ATOM 2549 O O . PHE A 1 316 ? 9.531 -10.442 -14.253 1.00 86.12 316 PHE A O 1
ATOM 2556 N N . LEU A 1 317 ? 11.534 -9.569 -13.765 1.00 87.25 317 LEU A N 1
ATOM 2557 C CA . LEU A 1 317 ? 11.770 -9.102 -15.122 1.00 87.25 317 LEU A CA 1
ATOM 2558 C C . LEU A 1 317 ? 12.327 -10.289 -15.921 1.00 87.25 317 LEU A C 1
ATOM 2560 O O . LEU A 1 317 ? 13.309 -10.918 -15.514 1.00 87.25 317 LEU A O 1
ATOM 2564 N N . LEU A 1 318 ? 11.691 -10.645 -17.037 1.00 91.38 318 LEU A N 1
ATOM 2565 C CA . LEU A 1 318 ? 12.166 -11.754 -17.862 1.00 91.38 318 LEU A CA 1
ATOM 2566 C C . LEU A 1 318 ? 13.586 -11.466 -18.384 1.00 91.38 318 LEU A C 1
ATOM 2568 O O . LEU A 1 318 ? 13.836 -10.435 -19.007 1.00 91.38 318 LEU A O 1
ATOM 2572 N N . GLY A 1 319 ? 14.504 -12.398 -18.119 1.00 91.00 319 GLY A N 1
ATOM 2573 C CA . GLY A 1 319 ? 15.913 -12.287 -18.500 1.00 91.00 319 GLY A CA 1
ATOM 2574 C C . GLY A 1 319 ? 16.755 -11.358 -17.621 1.00 91.00 319 GLY A C 1
ATOM 2575 O O . GLY A 1 319 ? 17.905 -11.115 -17.967 1.00 91.00 319 GLY A O 1
ATOM 2576 N N . ASP A 1 320 ? 16.230 -10.830 -16.513 1.00 88.19 320 ASP A N 1
ATOM 2577 C CA . ASP A 1 320 ? 16.985 -9.965 -15.597 1.00 88.19 320 ASP A CA 1
ATOM 2578 C C . ASP A 1 320 ? 17.878 -10.756 -14.633 1.00 88.19 320 ASP A C 1
ATOM 2580 O O . ASP A 1 320 ? 17.420 -11.647 -13.912 1.00 88.19 320 ASP A O 1
ATOM 2584 N N . PHE A 1 321 ? 19.163 -10.408 -14.616 1.00 88.94 321 PHE A N 1
ATOM 2585 C CA . PHE A 1 321 ? 20.198 -11.050 -13.817 1.00 88.94 321 PHE A CA 1
ATOM 2586 C C . PHE A 1 321 ? 21.191 -10.019 -13.259 1.00 88.94 321 PHE A C 1
ATOM 2588 O O . PHE A 1 321 ? 21.223 -8.855 -13.660 1.00 88.94 321 PHE A O 1
ATOM 2595 N N . GLU A 1 322 ? 22.051 -10.452 -12.334 1.00 84.56 322 GLU A N 1
ATOM 2596 C CA . GLU A 1 322 ? 23.187 -9.635 -11.902 1.00 84.56 322 GLU A CA 1
ATOM 2597 C C . GLU A 1 322 ? 24.301 -9.616 -12.963 1.00 84.56 322 GLU A C 1
ATOM 2599 O O . GLU A 1 322 ? 24.569 -10.623 -13.625 1.00 84.56 322 GLU A O 1
ATOM 2604 N N . ASP A 1 323 ? 25.047 -8.508 -13.040 1.00 81.94 323 ASP A N 1
ATOM 2605 C CA . ASP A 1 323 ? 26.209 -8.326 -13.932 1.00 81.94 323 ASP A CA 1
ATOM 2606 C C . ASP A 1 323 ? 27.275 -9.427 -13.827 1.00 81.94 323 ASP A C 1
ATOM 2608 O O . ASP A 1 323 ? 28.095 -9.615 -14.728 1.00 81.94 323 ASP A O 1
ATOM 2612 N N . THR A 1 324 ? 27.331 -10.140 -12.702 1.00 85.25 324 THR A N 1
ATOM 2613 C CA . THR A 1 324 ? 28.250 -11.267 -12.518 1.00 85.25 324 THR A CA 1
ATOM 2614 C C . THR A 1 324 ? 27.948 -12.412 -13.486 1.00 85.25 324 THR A C 1
ATOM 2616 O O . THR A 1 324 ? 28.888 -13.053 -13.956 1.00 85.25 324 THR A O 1
ATOM 2619 N N . LEU A 1 325 ? 26.678 -12.632 -13.847 1.00 91.00 325 LEU A N 1
ATOM 2620 C CA . LEU A 1 325 ? 26.293 -13.655 -14.819 1.00 91.00 325 LEU A CA 1
ATOM 2621 C C . LEU A 1 325 ? 26.634 -13.239 -16.249 1.00 91.00 325 LEU A C 1
ATOM 2623 O O . LEU A 1 325 ? 27.131 -14.072 -16.996 1.00 91.00 325 LEU A O 1
ATOM 2627 N N . LEU A 1 326 ? 26.491 -11.957 -16.598 1.00 90.81 326 LEU A N 1
ATOM 2628 C CA . LEU A 1 326 ? 27.015 -11.412 -17.859 1.00 90.81 326 LEU A CA 1
ATOM 2629 C C . LEU A 1 326 ? 28.520 -11.683 -18.003 1.00 90.81 326 LEU A C 1
ATOM 2631 O O . LEU A 1 326 ? 28.982 -12.088 -19.064 1.00 90.81 326 LEU A O 1
ATOM 2635 N N . LYS A 1 327 ? 29.295 -11.511 -16.927 1.00 90.44 327 LYS A N 1
ATOM 2636 C CA . LYS A 1 327 ? 30.742 -11.793 -16.934 1.00 90.44 327 LYS A CA 1
ATOM 2637 C C . LYS A 1 327 ? 31.062 -13.289 -17.017 1.00 90.44 327 LYS A C 1
ATOM 2639 O O . LYS A 1 327 ? 32.075 -13.650 -17.610 1.00 90.44 327 LYS A O 1
ATOM 2644 N N . ALA A 1 328 ? 30.220 -14.139 -16.430 1.00 93.38 328 ALA A N 1
ATOM 2645 C CA . ALA A 1 328 ? 30.364 -15.593 -16.487 1.00 93.38 328 ALA A CA 1
ATOM 2646 C C . ALA A 1 328 ? 29.895 -16.203 -17.818 1.00 93.38 328 ALA A C 1
ATOM 2648 O O . ALA A 1 328 ? 30.380 -17.268 -18.193 1.00 93.38 328 ALA A O 1
ATOM 2649 N N . TYR A 1 329 ? 28.989 -15.525 -18.524 1.00 96.19 329 TYR A N 1
ATOM 2650 C CA . TYR A 1 329 ? 28.416 -15.930 -19.808 1.00 96.19 329 TYR A CA 1
ATOM 2651 C C . TYR A 1 329 ? 28.460 -14.772 -20.829 1.00 96.19 329 TYR A C 1
ATOM 2653 O O . TYR A 1 329 ? 27.416 -14.277 -21.268 1.00 96.19 329 TYR A O 1
ATOM 2661 N N . PRO A 1 330 ? 29.658 -14.280 -21.200 1.00 95.31 330 PRO A N 1
ATOM 2662 C CA . PRO A 1 330 ? 29.806 -13.104 -22.062 1.00 95.31 330 PRO A CA 1
ATOM 2663 C C . PRO A 1 330 ? 29.330 -13.329 -23.504 1.00 95.31 330 PRO A C 1
ATOM 2665 O O . PRO A 1 330 ? 29.086 -12.367 -24.225 1.00 95.31 330 PRO A O 1
ATOM 2668 N N . GLU A 1 331 ? 29.210 -14.581 -23.945 1.00 95.88 331 GLU A N 1
ATOM 2669 C CA . GLU A 1 331 ? 28.729 -14.959 -25.274 1.00 95.88 331 GLU A CA 1
ATOM 2670 C C . GLU A 1 331 ? 27.199 -14.936 -25.419 1.00 95.88 331 GLU A C 1
ATOM 2672 O O . GLU A 1 331 ? 26.695 -15.134 -26.527 1.00 95.88 331 GLU A O 1
ATOM 2677 N N . GLY A 1 332 ? 26.467 -14.718 -24.321 1.00 95.69 332 GLY A N 1
ATOM 2678 C CA . GLY A 1 332 ? 25.014 -14.580 -24.341 1.00 95.69 332 GLY A CA 1
ATOM 2679 C C . GLY A 1 332 ? 24.538 -13.382 -25.161 1.00 95.69 332 GLY A C 1
ATOM 2680 O O . GLY A 1 332 ? 25.254 -12.398 -25.363 1.00 95.69 332 GLY A O 1
ATOM 2681 N N . ARG A 1 333 ? 23.293 -13.438 -25.630 1.00 95.38 333 ARG A N 1
ATOM 2682 C CA . ARG A 1 333 ? 22.637 -12.316 -26.317 1.00 95.38 333 ARG A CA 1
ATOM 2683 C C . ARG A 1 333 ? 22.101 -11.306 -25.310 1.00 95.38 333 ARG A C 1
ATOM 2685 O O . ARG A 1 333 ? 20.908 -11.262 -25.025 1.00 95.38 333 ARG A O 1
ATOM 2692 N N . TRP A 1 334 ? 22.993 -10.517 -24.735 1.00 92.06 334 TRP A N 1
ATOM 2693 C CA . TRP A 1 334 ? 22.638 -9.493 -23.756 1.00 92.06 334 TRP A CA 1
ATOM 2694 C C . TRP A 1 334 ? 22.107 -8.224 -24.427 1.00 92.06 334 TRP A C 1
ATOM 2696 O O . TRP A 1 334 ? 22.569 -7.836 -25.499 1.00 92.06 334 TRP A O 1
ATOM 2706 N N . VAL A 1 335 ? 21.141 -7.571 -23.785 1.00 87.62 335 VAL A N 1
ATOM 2707 C CA . VAL A 1 335 ? 20.607 -6.280 -24.223 1.00 87.62 335 VAL A CA 1
ATOM 2708 C C . VAL A 1 335 ? 21.651 -5.195 -23.977 1.00 87.62 335 VAL A C 1
ATOM 2710 O O . VAL A 1 335 ? 22.063 -4.955 -22.840 1.00 87.62 335 VAL A O 1
ATOM 2713 N N . ASP A 1 336 ? 22.059 -4.506 -25.041 1.00 84.69 336 ASP A N 1
ATOM 2714 C CA . ASP A 1 336 ? 22.951 -3.357 -24.939 1.00 84.69 336 ASP A CA 1
ATOM 2715 C C . ASP A 1 336 ? 22.158 -2.060 -24.741 1.00 84.69 336 ASP A C 1
ATOM 2717 O O . ASP A 1 336 ? 21.777 -1.356 -25.678 1.00 84.69 336 ASP A O 1
ATOM 2721 N N . TRP A 1 337 ? 21.969 -1.699 -23.476 1.00 75.50 337 TRP A N 1
ATOM 2722 C CA . TRP A 1 337 ? 21.307 -0.463 -23.060 1.00 75.50 337 TRP A CA 1
ATOM 2723 C C . TRP A 1 337 ? 21.995 0.835 -23.528 1.00 75.50 337 TRP A C 1
ATOM 2725 O O . TRP A 1 337 ? 21.507 1.926 -23.235 1.00 75.50 337 TRP A O 1
ATOM 2735 N N . SER A 1 338 ? 23.186 0.785 -24.140 1.00 72.25 338 SER A N 1
ATOM 2736 C CA . SER A 1 338 ? 23.787 1.969 -24.775 1.00 72.25 338 SER A CA 1
ATOM 2737 C C . SER A 1 338 ? 23.162 2.287 -26.134 1.00 72.25 338 SER A C 1
ATOM 2739 O O . SER A 1 338 ? 23.179 3.448 -26.539 1.00 72.25 338 SER A O 1
ATOM 2741 N N . ASN A 1 339 ? 22.570 1.282 -26.783 1.00 64.94 339 ASN A N 1
ATOM 2742 C CA . ASN A 1 339 ? 21.990 1.386 -28.117 1.00 64.94 339 ASN A CA 1
ATOM 2743 C C . ASN A 1 339 ? 20.454 1.408 -28.109 1.00 64.94 339 ASN A C 1
ATOM 2745 O O . ASN A 1 339 ? 19.862 1.955 -29.032 1.00 64.94 339 ASN A O 1
ATOM 2749 N N . VAL A 1 340 ? 19.812 0.919 -27.042 1.00 59.34 340 VAL A N 1
ATOM 2750 C CA . VAL A 1 340 ? 18.347 0.945 -26.903 1.00 59.34 340 VAL A CA 1
ATOM 2751 C C . VAL A 1 340 ? 17.882 2.243 -26.217 1.00 59.34 340 VAL A C 1
ATOM 2753 O O . VAL A 1 340 ? 18.402 2.586 -25.147 1.00 59.34 340 VAL A O 1
ATOM 2756 N N . PRO A 1 341 ? 16.884 2.971 -26.760 1.00 56.00 341 PRO A N 1
ATOM 2757 C CA . PRO A 1 341 ? 16.257 4.096 -26.071 1.00 56.00 341 PRO A CA 1
ATOM 2758 C C . PRO A 1 341 ? 15.634 3.632 -24.746 1.00 56.00 341 PRO A C 1
ATOM 2760 O O . PRO A 1 341 ? 14.653 2.893 -24.736 1.00 56.00 341 PRO A O 1
ATOM 2763 N N . HIS A 1 342 ? 16.191 4.067 -23.616 1.00 54.38 342 HIS A N 1
ATOM 2764 C CA . HIS A 1 342 ? 15.673 3.732 -22.290 1.00 54.38 342 HIS A CA 1
ATOM 2765 C C . HIS A 1 342 ? 15.614 4.968 -21.392 1.00 54.38 342 HIS A C 1
ATOM 2767 O O . HIS A 1 342 ? 16.470 5.856 -21.472 1.00 54.38 342 HIS A O 1
ATOM 2773 N N . HIS A 1 343 ? 14.637 4.999 -20.484 1.00 49.41 343 HIS A N 1
ATOM 2774 C CA . HIS A 1 343 ? 14.623 5.927 -19.360 1.00 49.41 343 HIS A CA 1
ATOM 2775 C C . HIS A 1 343 ? 15.815 5.614 -18.450 1.00 49.41 343 HIS A C 1
ATOM 2777 O O . HIS A 1 343 ? 15.768 4.715 -17.616 1.00 49.41 343 HIS A O 1
ATOM 2783 N N . THR A 1 344 ? 16.947 6.296 -18.621 1.00 40.22 344 THR A N 1
ATOM 2784 C CA . THR A 1 344 ? 18.100 6.149 -17.722 1.00 40.22 344 THR A CA 1
ATOM 2785 C C . THR A 1 344 ? 17.769 6.732 -16.349 1.00 40.22 344 THR A C 1
ATOM 2787 O O . THR A 1 344 ? 18.234 7.812 -15.986 1.00 40.22 344 THR A O 1
ATOM 2790 N N . TYR A 1 345 ? 16.965 6.024 -15.558 1.00 47.47 345 TYR A N 1
ATOM 2791 C CA . TYR A 1 345 ? 17.002 6.161 -14.117 1.00 47.47 345 TYR A CA 1
ATOM 2792 C C . TYR A 1 345 ? 18.331 5.569 -13.670 1.00 47.47 345 TYR A C 1
ATOM 2794 O O . TYR A 1 345 ? 18.454 4.369 -13.441 1.00 47.47 345 TYR A O 1
ATOM 2802 N N . PHE A 1 346 ? 19.340 6.432 -13.555 1.00 41.44 346 PHE A N 1
ATOM 2803 C CA . PHE A 1 346 ? 20.508 6.178 -12.722 1.00 41.44 346 PHE A CA 1
ATOM 2804 C C . PHE A 1 346 ? 20.037 6.129 -11.258 1.00 41.44 346 PHE A C 1
ATOM 2806 O O . PHE A 1 346 ? 20.314 7.023 -10.464 1.00 41.44 346 PHE A O 1
ATOM 2813 N N . GLY A 1 347 ? 19.241 5.118 -10.898 1.00 44.34 347 GLY A N 1
ATOM 2814 C CA . GLY A 1 347 ? 19.184 4.683 -9.512 1.00 44.34 347 GLY A CA 1
ATOM 2815 C C . GLY A 1 347 ? 20.595 4.253 -9.118 1.00 44.34 347 GLY A C 1
ATOM 2816 O O . GLY A 1 347 ? 21.364 3.812 -9.974 1.00 44.34 347 GLY A O 1
ATOM 2817 N N . ALA A 1 348 ? 20.949 4.376 -7.841 1.00 41.19 348 ALA A N 1
ATOM 2818 C CA . ALA A 1 348 ? 22.305 4.110 -7.351 1.00 41.19 348 ALA A CA 1
ATOM 2819 C C . ALA A 1 348 ? 22.818 2.665 -7.599 1.00 41.19 348 ALA A C 1
ATOM 2821 O O . ALA A 1 348 ? 23.944 2.347 -7.235 1.00 41.19 348 ALA A O 1
ATOM 2822 N N . ALA A 1 349 ? 22.017 1.800 -8.233 1.00 44.56 349 ALA A N 1
ATOM 2823 C CA . ALA A 1 349 ? 22.284 0.386 -8.473 1.00 44.56 349 ALA A CA 1
ATOM 2824 C C . ALA A 1 349 ? 22.636 0.008 -9.934 1.00 44.56 349 ALA A C 1
ATOM 2826 O O . ALA A 1 349 ? 22.863 -1.165 -10.211 1.00 44.56 349 ALA A O 1
ATOM 2827 N N . GLY A 1 350 ? 22.736 0.966 -10.867 1.00 50.78 350 GLY A N 1
ATOM 2828 C CA . GLY A 1 350 ? 23.194 0.693 -12.242 1.00 50.78 350 GLY A CA 1
ATOM 2829 C C . GLY A 1 350 ? 22.141 0.065 -13.175 1.00 50.78 350 GLY A C 1
ATOM 2830 O O . GLY A 1 350 ? 20.948 0.068 -12.880 1.00 50.78 350 GLY A O 1
ATOM 2831 N N . ARG A 1 351 ? 22.578 -0.396 -14.357 1.00 62.34 351 ARG A N 1
ATOM 2832 C CA . ARG A 1 351 ? 21.732 -1.047 -15.383 1.00 62.34 351 ARG A CA 1
ATOM 2833 C C . ARG A 1 351 ? 21.606 -2.545 -15.081 1.00 62.34 351 ARG A C 1
ATOM 2835 O O . ARG A 1 351 ? 22.568 -3.135 -14.611 1.00 62.34 351 ARG A O 1
ATOM 2842 N N . THR A 1 352 ? 20.460 -3.159 -15.380 1.00 70.94 352 THR A N 1
ATOM 2843 C CA . THR A 1 352 ? 20.298 -4.622 -15.308 1.00 70.94 352 THR A CA 1
ATOM 2844 C C . THR A 1 352 ? 21.104 -5.324 -16.396 1.00 70.94 352 THR A C 1
ATOM 2846 O O . THR A 1 352 ? 21.081 -4.899 -17.557 1.00 70.94 352 THR A O 1
ATOM 2849 N N . ALA A 1 353 ? 21.731 -6.455 -16.069 1.00 84.69 353 ALA A N 1
ATOM 2850 C CA . ALA A 1 353 ? 22.174 -7.399 -17.085 1.00 84.69 353 ALA A CA 1
ATOM 2851 C C . ALA A 1 353 ? 20.951 -8.183 -17.573 1.00 84.69 353 ALA A C 1
ATOM 2853 O O . ALA A 1 353 ? 20.507 -9.133 -16.930 1.00 84.69 353 ALA A O 1
ATOM 2854 N N . THR A 1 354 ? 20.382 -7.761 -18.703 1.00 89.12 354 THR A N 1
ATOM 2855 C CA . THR A 1 354 ? 19.193 -8.399 -19.279 1.00 89.12 354 THR A CA 1
ATOM 2856 C C . THR A 1 354 ? 19.588 -9.302 -20.441 1.00 89.12 354 THR A C 1
ATOM 2858 O O . THR A 1 354 ? 20.071 -8.827 -21.467 1.00 89.12 354 THR A O 1
ATOM 2861 N N . LEU A 1 355 ? 19.396 -10.609 -20.285 1.00 93.75 355 LEU A N 1
ATOM 2862 C CA . LEU A 1 355 ? 19.572 -11.597 -21.345 1.00 93.75 355 LEU A CA 1
ATOM 2863 C C . LEU A 1 355 ? 18.320 -11.607 -22.233 1.00 93.75 355 LEU A C 1
ATOM 2865 O O . LEU A 1 355 ? 17.196 -11.649 -21.733 1.00 93.75 355 LEU A O 1
ATOM 2869 N N . SER A 1 356 ? 18.507 -11.567 -23.550 1.00 94.38 356 SER A N 1
ATOM 2870 C CA . SER A 1 356 ? 17.427 -11.722 -24.528 1.00 94.38 356 SER A CA 1
ATOM 2871 C C . SER A 1 356 ? 16.635 -12.996 -24.255 1.00 94.38 356 SER A C 1
ATOM 2873 O O . SER A 1 356 ? 17.214 -14.066 -24.062 1.00 94.38 356 SER A O 1
ATOM 2875 N N . PHE A 1 357 ? 15.305 -12.915 -24.297 1.00 95.00 357 PHE A N 1
ATOM 2876 C CA . PHE A 1 357 ? 14.475 -14.098 -24.065 1.00 95.00 357 PHE A CA 1
ATOM 2877 C C . PHE A 1 357 ? 14.514 -15.085 -25.241 1.00 95.00 357 PHE A C 1
ATOM 2879 O O . PHE A 1 357 ? 14.091 -16.233 -25.103 1.00 95.00 357 PHE A O 1
ATOM 2886 N N . THR A 1 358 ? 15.056 -14.661 -26.388 1.00 95.12 358 THR A N 1
ATOM 2887 C CA . THR A 1 358 ? 15.374 -15.544 -27.517 1.00 95.12 358 THR A CA 1
ATOM 2888 C C . THR A 1 358 ? 16.744 -16.219 -27.404 1.00 95.12 358 THR A C 1
ATOM 2890 O O . THR A 1 358 ? 17.074 -17.070 -28.238 1.00 95.12 358 THR A O 1
ATOM 2893 N N . ASP A 1 359 ? 17.549 -15.877 -26.395 1.00 97.44 359 ASP A N 1
ATOM 2894 C CA . ASP A 1 359 ? 18.795 -16.579 -26.113 1.00 97.44 359 ASP A CA 1
ATOM 2895 C C . ASP A 1 359 ? 18.516 -18.035 -25.677 1.00 97.44 359 ASP A C 1
ATOM 2897 O O . ASP A 1 359 ? 17.646 -18.266 -24.828 1.00 97.44 359 ASP A O 1
ATOM 2901 N N . PRO A 1 360 ? 19.255 -19.038 -26.196 1.00 96.75 360 PRO A N 1
ATOM 2902 C CA . PRO A 1 360 ? 19.045 -20.442 -25.838 1.00 96.75 360 PRO A CA 1
ATOM 2903 C C . PRO A 1 360 ? 19.155 -20.747 -24.337 1.00 96.75 360 PRO A C 1
ATOM 2905 O O . PRO A 1 360 ? 18.591 -21.745 -23.883 1.00 96.75 360 PRO A O 1
ATOM 2908 N N . LYS A 1 361 ? 19.886 -19.929 -23.567 1.00 97.75 361 LYS A N 1
ATOM 2909 C CA . LYS A 1 361 ? 20.091 -20.102 -22.125 1.00 97.75 361 LYS A CA 1
ATOM 2910 C C . LYS A 1 361 ? 19.110 -19.325 -21.258 1.00 97.75 361 LYS A C 1
ATOM 2912 O O . LYS A 1 361 ? 18.991 -19.657 -20.078 1.00 97.75 361 LYS A O 1
ATOM 2917 N N . CYS A 1 362 ? 18.359 -18.367 -21.807 1.00 97.50 362 CYS A N 1
ATOM 2918 C CA . CYS A 1 362 ? 17.493 -17.510 -20.996 1.00 97.50 362 CYS A CA 1
ATOM 2919 C C . CYS A 1 362 ? 16.458 -18.310 -20.200 1.00 97.50 362 CYS A C 1
ATOM 2921 O O . CYS A 1 362 ? 16.337 -18.108 -18.994 1.00 97.50 362 CYS A O 1
ATOM 2923 N N . LYS A 1 363 ? 15.779 -19.277 -20.832 1.00 98.06 363 LYS A N 1
ATOM 2924 C CA . LYS A 1 363 ? 14.806 -20.140 -20.143 1.00 98.06 363 LYS A CA 1
ATOM 2925 C C . LYS A 1 363 ? 15.423 -20.884 -18.965 1.00 98.06 363 LYS A C 1
ATOM 2927 O O . LYS A 1 363 ? 14.897 -20.844 -17.855 1.00 98.06 363 LYS A O 1
ATOM 2932 N N . GLU A 1 364 ? 16.538 -21.565 -19.223 1.00 98.00 364 GLU A N 1
ATOM 2933 C CA . GLU A 1 364 ? 17.254 -22.362 -18.227 1.00 98.00 364 GLU A CA 1
ATOM 2934 C C . GLU A 1 364 ? 17.666 -21.492 -17.035 1.00 98.00 364 GLU A C 1
ATOM 2936 O O . GLU A 1 364 ? 17.415 -21.860 -15.888 1.00 98.00 364 GLU A O 1
ATOM 2941 N N . TYR A 1 365 ? 18.253 -20.324 -17.297 1.00 97.56 365 TYR A N 1
ATOM 2942 C CA . TYR A 1 365 ? 18.750 -19.427 -16.257 1.00 97.56 365 TYR A CA 1
ATOM 2943 C C . TYR A 1 365 ? 17.622 -18.763 -15.471 1.00 97.56 365 TYR A C 1
ATOM 2945 O O . TYR A 1 365 ? 17.666 -18.763 -14.240 1.00 97.56 365 TYR A O 1
ATOM 2953 N N . SER A 1 366 ? 16.574 -18.278 -16.139 1.00 96.25 366 SER A N 1
ATOM 2954 C CA . SER A 1 366 ? 15.410 -17.707 -15.460 1.00 96.25 366 SER A CA 1
ATOM 2955 C C . SER A 1 366 ? 14.733 -18.743 -14.559 1.00 96.25 366 SER A C 1
ATOM 2957 O O . SER A 1 366 ? 14.553 -18.492 -13.370 1.00 96.25 366 SER A O 1
ATOM 2959 N N . GLN A 1 367 ? 14.459 -19.954 -15.061 1.00 97.75 367 GLN A N 1
ATOM 2960 C CA . GLN A 1 367 ? 13.856 -21.017 -14.248 1.00 97.75 367 GLN A CA 1
ATOM 2961 C C . GLN A 1 367 ? 14.768 -21.475 -13.103 1.00 97.75 367 GLN A C 1
ATOM 2963 O O . GLN A 1 367 ? 14.268 -21.808 -12.030 1.00 97.75 367 GLN A O 1
ATOM 2968 N N . ARG A 1 368 ? 16.094 -21.504 -13.296 1.00 97.19 368 ARG A N 1
ATOM 2969 C CA . ARG A 1 368 ? 17.059 -21.835 -12.235 1.00 97.19 368 ARG A CA 1
ATOM 2970 C C . ARG A 1 368 ? 16.996 -20.818 -11.096 1.00 97.19 368 ARG A C 1
ATOM 2972 O O . ARG A 1 368 ? 16.908 -21.223 -9.939 1.00 97.19 368 ARG A O 1
ATOM 2979 N N . LEU A 1 369 ? 16.968 -19.526 -11.423 1.00 95.31 369 LEU A N 1
ATOM 2980 C CA . LEU A 1 369 ? 16.844 -18.450 -10.443 1.00 95.31 369 LEU A CA 1
ATOM 2981 C C . LEU A 1 369 ? 15.493 -18.486 -9.715 1.00 95.31 369 LEU A C 1
ATOM 2983 O O . LEU A 1 369 ? 15.464 -18.465 -8.487 1.00 95.31 369 LEU A O 1
ATOM 2987 N N . TRP A 1 370 ? 14.381 -18.593 -10.448 1.00 96.06 370 TRP A N 1
ATOM 2988 C CA . TRP A 1 370 ? 13.038 -18.613 -9.858 1.00 96.06 370 TRP A CA 1
ATOM 2989 C C . TRP A 1 370 ? 12.816 -19.828 -8.957 1.00 96.06 370 TRP A C 1
ATOM 2991 O O . TRP A 1 370 ? 12.299 -19.677 -7.854 1.00 96.06 370 TRP A O 1
ATOM 3001 N N . LYS A 1 371 ? 13.273 -21.023 -9.360 1.00 97.31 371 LYS A N 1
ATOM 3002 C CA . LYS A 1 371 ? 13.210 -22.222 -8.507 1.00 97.31 371 LYS A CA 1
ATOM 3003 C C . LYS A 1 371 ? 13.985 -22.030 -7.210 1.00 97.31 371 LYS A C 1
ATOM 3005 O O . LYS A 1 371 ? 13.470 -22.358 -6.146 1.00 97.31 371 LYS A O 1
ATOM 3010 N N . GLU A 1 372 ? 15.200 -21.489 -7.280 1.00 97.38 372 GLU A N 1
ATOM 3011 C CA . GLU A 1 372 ? 15.998 -21.235 -6.078 1.00 97.38 372 GLU A CA 1
ATOM 3012 C C . GLU A 1 372 ? 15.348 -20.172 -5.180 1.00 97.38 372 GLU A C 1
ATOM 3014 O O . GLU A 1 372 ? 15.346 -20.302 -3.952 1.00 97.38 372 GLU A O 1
ATOM 3019 N N . PHE A 1 373 ? 14.718 -19.161 -5.784 1.00 96.12 373 PHE A N 1
ATOM 3020 C CA . PHE A 1 373 ? 13.929 -18.164 -5.073 1.00 96.12 373 PHE A CA 1
ATOM 3021 C C . PHE A 1 373 ? 12.736 -18.807 -4.349 1.00 96.12 373 PHE A C 1
ATOM 3023 O O . PHE A 1 373 ? 12.583 -18.606 -3.145 1.00 96.12 373 PHE A O 1
ATOM 3030 N N . PHE A 1 374 ? 11.940 -19.642 -5.027 1.00 96.56 374 PHE A N 1
ATOM 3031 C CA . PHE A 1 374 ? 10.786 -20.333 -4.430 1.00 96.56 374 PHE A CA 1
ATOM 3032 C C . PHE A 1 374 ? 11.206 -21.320 -3.343 1.00 96.56 374 PHE A C 1
ATOM 3034 O O . PHE A 1 374 ? 10.582 -21.366 -2.287 1.00 96.56 374 PHE A O 1
ATOM 3041 N N . ASN A 1 375 ? 12.306 -22.047 -3.536 1.00 97.31 375 ASN A N 1
ATOM 3042 C CA . ASN A 1 375 ? 12.869 -22.920 -2.504 1.00 97.31 375 ASN A CA 1
ATOM 3043 C C . ASN A 1 375 ? 13.295 -22.133 -1.257 1.00 97.31 375 ASN A C 1
ATOM 3045 O O . ASN A 1 375 ? 13.191 -22.624 -0.133 1.00 97.31 375 ASN A O 1
ATOM 3049 N N . THR A 1 376 ? 13.794 -20.911 -1.449 1.00 96.81 376 THR A N 1
ATOM 3050 C CA . THR A 1 376 ? 14.295 -20.072 -0.359 1.00 96.81 376 THR A CA 1
ATOM 3051 C C . THR A 1 376 ? 13.167 -19.372 0.388 1.00 96.81 376 THR A C 1
ATOM 3053 O O . THR A 1 376 ? 13.183 -19.333 1.619 1.00 96.81 376 THR A O 1
ATOM 3056 N N . PHE A 1 377 ? 12.214 -18.793 -0.336 1.00 96.12 377 PHE A N 1
ATOM 3057 C CA . PHE A 1 377 ? 11.230 -17.863 0.210 1.00 96.12 377 PHE A CA 1
ATOM 3058 C C . PHE A 1 377 ? 9.796 -18.393 0.191 1.00 96.12 377 PHE A C 1
ATOM 3060 O O . PHE A 1 377 ? 8.934 -17.776 0.811 1.00 96.12 377 PHE A O 1
ATOM 3067 N N . GLY A 1 378 ? 9.526 -19.522 -0.465 1.00 96.44 378 GLY A N 1
ATOM 3068 C CA . GLY A 1 378 ? 8.172 -19.976 -0.780 1.00 96.44 378 GLY A CA 1
ATOM 3069 C C . GLY A 1 378 ? 7.519 -19.136 -1.881 1.00 96.44 378 GLY A C 1
ATOM 3070 O O . GLY A 1 378 ? 8.096 -18.167 -2.373 1.00 96.44 378 GLY A O 1
ATOM 3071 N N . THR A 1 379 ? 6.298 -19.499 -2.259 1.00 96.19 379 THR A N 1
ATOM 3072 C CA . THR A 1 379 ? 5.472 -18.736 -3.199 1.00 96.19 379 THR A CA 1
ATOM 3073 C C . THR A 1 379 ? 4.004 -18.805 -2.798 1.00 96.19 379 THR A C 1
ATOM 3075 O O . THR A 1 379 ? 3.580 -19.785 -2.190 1.00 96.19 379 THR A O 1
ATOM 3078 N N . ASP A 1 380 ? 3.255 -17.750 -3.122 1.00 97.44 380 ASP A N 1
ATOM 3079 C CA . ASP A 1 380 ? 1.786 -17.726 -3.076 1.00 97.44 380 ASP A CA 1
ATOM 3080 C C . ASP A 1 380 ? 1.187 -17.801 -4.493 1.00 97.44 380 ASP A C 1
ATOM 3082 O O . ASP A 1 380 ? 0.035 -17.421 -4.700 1.00 97.44 380 ASP A O 1
ATOM 3086 N N . SER A 1 381 ? 2.001 -18.246 -5.458 1.00 97.56 381 SER A N 1
ATOM 3087 C CA . SER A 1 381 ? 1.660 -18.446 -6.868 1.00 97.56 381 SER A CA 1
ATOM 3088 C C . SER A 1 381 ? 1.109 -17.190 -7.539 1.00 97.56 381 SER A C 1
ATOM 3090 O O . SER A 1 381 ? 0.145 -17.242 -8.290 1.00 97.56 381 SER A O 1
ATOM 3092 N N . ARG A 1 382 ? 1.713 -16.027 -7.259 1.00 96.75 382 ARG A N 1
ATOM 3093 C CA . ARG A 1 382 ? 1.334 -14.733 -7.846 1.00 96.75 382 ARG A CA 1
ATOM 3094 C C . ARG A 1 382 ? 2.543 -14.002 -8.391 1.00 96.75 382 ARG A C 1
ATOM 3096 O O . ARG A 1 382 ? 3.458 -13.654 -7.639 1.00 96.75 382 ARG A O 1
ATOM 3103 N N . TYR A 1 383 ? 2.520 -13.737 -9.691 1.00 95.62 383 TYR A N 1
ATOM 3104 C CA . TYR A 1 383 ? 3.679 -13.224 -10.403 1.00 95.62 383 TYR A CA 1
ATOM 3105 C C . TYR A 1 383 ? 3.334 -12.023 -11.259 1.00 95.62 383 TYR A C 1
ATOM 3107 O O . TYR A 1 383 ? 2.416 -12.058 -12.078 1.00 95.62 383 TYR A O 1
ATOM 3115 N N . TRP A 1 384 ? 4.134 -10.978 -11.098 1.00 92.50 384 TRP A N 1
ATOM 3116 C CA . TRP A 1 384 ? 4.127 -9.835 -11.989 1.00 92.50 384 TRP A CA 1
ATOM 3117 C C . TRP A 1 384 ? 5.098 -10.115 -13.124 1.00 92.50 384 TRP A C 1
ATOM 3119 O O . TRP A 1 384 ? 6.314 -10.189 -12.914 1.00 92.50 384 TRP A O 1
ATOM 3129 N N . ILE A 1 385 ? 4.532 -10.334 -14.307 1.00 91.00 385 ILE A N 1
ATOM 3130 C CA . ILE A 1 385 ? 5.254 -10.688 -15.523 1.00 91.00 385 ILE A CA 1
ATOM 3131 C C . ILE A 1 385 ? 5.386 -9.469 -16.420 1.00 91.00 385 ILE A C 1
ATOM 3133 O O . ILE A 1 385 ? 4.438 -8.731 -16.708 1.00 91.00 385 ILE A O 1
ATOM 3137 N N . THR A 1 386 ? 6.612 -9.233 -16.840 1.00 85.88 386 THR A N 1
ATOM 3138 C CA . THR A 1 386 ? 6.985 -8.068 -17.619 1.00 85.88 386 THR A CA 1
ATOM 3139 C C . THR A 1 386 ? 8.371 -8.303 -18.204 1.00 85.88 386 THR A C 1
ATOM 3141 O O . THR A 1 386 ? 9.166 -9.112 -17.714 1.00 85.88 386 THR A O 1
ATOM 3144 N N . TYR A 1 387 ? 8.665 -7.593 -19.281 1.00 85.00 387 TYR A N 1
ATOM 3145 C CA . TYR A 1 387 ? 9.913 -7.733 -19.998 1.00 85.00 387 TYR A CA 1
ATOM 3146 C C . TYR A 1 387 ? 10.518 -6.363 -20.223 1.00 85.00 387 TYR A C 1
ATOM 3148 O O . TYR A 1 387 ? 9.914 -5.563 -20.926 1.00 85.00 387 TYR A O 1
ATOM 3156 N N . ARG A 1 388 ? 11.715 -6.152 -19.654 1.00 79.44 388 ARG A N 1
ATOM 3157 C CA . ARG A 1 388 ? 12.420 -4.863 -19.595 1.00 79.44 388 ARG A CA 1
ATOM 3158 C C . ARG A 1 388 ? 11.574 -3.793 -18.888 1.00 79.44 388 ARG A C 1
ATOM 3160 O O . ARG A 1 388 ? 10.494 -3.417 -19.324 1.00 79.44 388 ARG A O 1
ATOM 3167 N N . GLU A 1 389 ? 12.050 -3.302 -17.750 1.00 70.88 389 GLU A N 1
ATOM 3168 C CA . GLU A 1 389 ? 11.348 -2.228 -17.037 1.00 70.88 389 GLU A CA 1
ATOM 3169 C C . GLU A 1 389 ? 11.214 -1.007 -17.963 1.00 70.88 389 GLU A C 1
ATOM 3171 O O . GLU A 1 389 ? 12.190 -0.637 -18.599 1.00 70.88 389 GLU A O 1
ATOM 3176 N N . GLU A 1 390 ? 10.024 -0.408 -18.088 1.00 70.69 390 GLU A N 1
ATOM 3177 C CA . GLU A 1 390 ? 9.814 0.823 -18.882 1.00 70.69 390 GLU A CA 1
ATOM 3178 C C . GLU A 1 390 ? 10.246 0.751 -20.367 1.00 70.69 390 GLU A C 1
ATOM 3180 O O . GLU A 1 390 ? 10.477 1.778 -21.011 1.00 70.69 390 GLU A O 1
ATOM 3185 N N . SER A 1 391 ? 10.365 -0.452 -20.933 1.00 72.94 391 SER A N 1
ATOM 3186 C CA . SER A 1 391 ? 10.855 -0.673 -22.294 1.00 72.94 391 SER A CA 1
ATOM 3187 C C . SER A 1 391 ? 10.179 -1.888 -22.933 1.00 72.94 391 SER A C 1
ATOM 3189 O O . SER A 1 391 ? 9.413 -2.608 -22.304 1.00 72.94 391 SER A O 1
ATOM 3191 N N . MET A 1 392 ? 10.411 -2.087 -24.226 1.00 76.88 392 MET A N 1
ATOM 3192 C CA . MET A 1 392 ? 9.872 -3.201 -25.004 1.00 76.88 392 MET A CA 1
ATOM 3193 C C . MET A 1 392 ? 10.910 -3.638 -26.040 1.00 76.88 392 MET A C 1
ATOM 3195 O O . MET A 1 392 ? 11.818 -2.856 -26.335 1.00 76.88 392 MET A O 1
ATOM 3199 N N . PRO A 1 393 ? 10.788 -4.846 -26.618 1.00 84.12 393 PRO A N 1
ATOM 3200 C CA . PRO A 1 393 ? 11.548 -5.182 -27.812 1.00 84.12 393 PRO A CA 1
ATOM 3201 C C . PRO A 1 393 ? 11.269 -4.143 -28.906 1.00 84.12 393 PRO A C 1
ATOM 3203 O O . PRO A 1 393 ? 10.104 -3.845 -29.198 1.00 84.12 393 PRO A O 1
ATOM 3206 N N . ASP A 1 394 ? 12.318 -3.596 -29.510 1.00 79.25 394 ASP A N 1
ATOM 3207 C CA . ASP A 1 394 ? 12.195 -2.766 -30.700 1.00 79.25 394 ASP A CA 1
ATOM 3208 C C . ASP A 1 394 ? 12.354 -3.651 -31.940 1.00 79.25 394 ASP A C 1
ATOM 3210 O O . ASP A 1 394 ? 13.433 -4.137 -32.274 1.00 79.25 394 ASP A O 1
ATOM 3214 N N . SER A 1 395 ? 11.243 -3.881 -32.642 1.00 73.50 395 SER A N 1
ATOM 3215 C CA . SER A 1 395 ? 11.230 -4.720 -33.840 1.00 73.50 395 SER A CA 1
ATOM 3216 C C . SER A 1 395 ? 12.079 -4.169 -34.989 1.00 73.50 395 SER A C 1
ATOM 3218 O O . SER A 1 395 ? 12.407 -4.923 -35.907 1.00 73.50 395 SER A O 1
ATOM 3220 N N . ASP A 1 396 ? 12.392 -2.873 -34.970 1.00 76.94 396 ASP A N 1
ATOM 3221 C CA . ASP A 1 396 ? 13.101 -2.171 -36.036 1.00 76.94 396 ASP A CA 1
ATOM 3222 C C . ASP A 1 396 ? 14.550 -1.828 -35.683 1.00 76.94 396 ASP A C 1
ATOM 3224 O O . ASP A 1 396 ? 15.317 -1.490 -36.588 1.00 76.94 396 ASP A O 1
ATOM 3228 N N . ASP A 1 397 ? 14.938 -1.935 -34.411 1.00 81.56 397 ASP A N 1
ATOM 3229 C CA . ASP A 1 397 ? 16.314 -1.717 -33.983 1.00 81.56 397 ASP A CA 1
ATOM 3230 C C . ASP A 1 397 ? 17.175 -2.943 -34.343 1.00 81.56 397 ASP A C 1
ATOM 3232 O O . ASP A 1 397 ? 16.989 -4.024 -33.779 1.00 81.56 397 ASP A O 1
ATOM 3236 N N . PRO A 1 398 ? 18.135 -2.822 -35.282 1.00 82.62 398 PRO A N 1
ATOM 3237 C CA . PRO A 1 398 ? 19.016 -3.931 -35.638 1.00 82.62 398 PRO A CA 1
ATOM 3238 C C . PRO A 1 398 ? 19.984 -4.321 -34.509 1.00 82.62 398 PRO A C 1
ATOM 3240 O O . PRO A 1 398 ? 20.663 -5.342 -34.631 1.00 82.62 398 PRO A O 1
ATOM 3243 N N . PHE A 1 399 ? 20.091 -3.510 -33.452 1.00 84.12 399 PHE A N 1
ATOM 3244 C CA . PHE A 1 399 ? 20.900 -3.791 -32.269 1.00 84.12 399 PHE A CA 1
ATOM 3245 C C . PHE A 1 399 ? 20.098 -4.447 -31.141 1.00 84.12 399 PHE A C 1
ATOM 3247 O O . PHE A 1 399 ? 20.705 -4.920 -30.179 1.00 84.12 399 PHE A O 1
ATOM 3254 N N . ASP A 1 400 ? 18.768 -4.526 -31.254 1.00 86.94 400 ASP A N 1
ATOM 3255 C CA . ASP A 1 400 ? 17.949 -5.243 -30.284 1.00 86.94 400 ASP A CA 1
ATOM 3256 C C . ASP A 1 400 ? 18.056 -6.763 -30.527 1.00 86.94 400 ASP A C 1
ATOM 3258 O O . ASP A 1 400 ? 17.674 -7.254 -31.596 1.00 86.94 400 ASP A O 1
ATOM 3262 N N . PRO A 1 401 ? 18.557 -7.554 -29.559 1.00 89.31 401 PRO A N 1
ATOM 3263 C CA . PRO A 1 401 ? 18.690 -9.000 -29.730 1.00 89.31 401 PRO A CA 1
ATOM 3264 C C . PRO A 1 401 ? 17.344 -9.734 -29.869 1.00 89.31 401 PRO A C 1
ATOM 3266 O O . PRO A 1 401 ? 17.326 -10.879 -30.325 1.00 89.31 401 PRO A O 1
ATOM 3269 N N . ASP A 1 402 ? 16.228 -9.093 -29.512 1.00 89.94 402 ASP A N 1
ATOM 3270 C CA . ASP A 1 402 ? 14.866 -9.618 -29.638 1.00 89.94 402 ASP A CA 1
ATOM 3271 C C . ASP A 1 402 ? 14.127 -9.048 -30.863 1.00 89.94 402 ASP A C 1
ATOM 3273 O O . ASP A 1 402 ? 12.893 -9.016 -30.905 1.00 89.94 402 ASP A O 1
ATOM 3277 N N . GLN A 1 403 ? 14.874 -8.622 -31.888 1.00 87.00 403 GLN A N 1
ATOM 3278 C CA . GLN A 1 403 ? 14.325 -8.110 -33.141 1.00 87.00 403 GLN A CA 1
ATOM 3279 C C . GLN A 1 403 ? 13.224 -9.023 -33.715 1.00 87.00 403 GLN A C 1
ATOM 3281 O O . GLN A 1 403 ? 13.351 -10.249 -33.802 1.00 87.00 403 GLN A O 1
ATOM 3286 N N . GLY A 1 404 ? 12.124 -8.406 -34.153 1.00 86.56 404 GLY A N 1
ATOM 3287 C CA . GLY A 1 404 ? 10.966 -9.102 -34.720 1.00 86.56 404 GLY A CA 1
ATOM 3288 C C . GLY A 1 404 ? 10.041 -9.753 -33.687 1.00 86.56 404 GLY A C 1
ATOM 3289 O O . GLY A 1 404 ? 9.085 -10.424 -34.081 1.00 86.56 404 GLY A O 1
ATOM 3290 N N . LYS A 1 405 ? 10.296 -9.561 -32.389 1.00 89.94 405 LYS A N 1
ATOM 3291 C CA . LYS A 1 405 ? 9.388 -9.939 -31.303 1.00 89.94 405 LYS A CA 1
ATOM 3292 C C . LYS A 1 405 ? 8.598 -8.747 -30.784 1.00 89.94 405 LYS A C 1
ATOM 3294 O O . LYS A 1 405 ? 8.992 -7.596 -30.939 1.00 89.94 405 LYS A O 1
ATOM 3299 N N . SER A 1 406 ? 7.463 -9.043 -30.170 1.00 87.00 406 SER A N 1
ATOM 3300 C CA . SER A 1 406 ? 6.623 -8.086 -29.459 1.00 87.00 406 SER A CA 1
ATOM 3301 C C . SER A 1 406 ? 6.781 -8.230 -27.945 1.00 87.00 406 SER A C 1
ATOM 3303 O O . SER A 1 406 ? 7.239 -9.258 -27.447 1.00 87.00 406 SER A O 1
ATOM 3305 N N . LEU A 1 407 ? 6.336 -7.220 -27.193 1.00 86.62 407 LEU A N 1
ATOM 3306 C CA . LEU A 1 407 ? 6.209 -7.333 -25.738 1.00 86.62 407 LEU A CA 1
ATOM 3307 C C . LEU A 1 407 ? 5.276 -8.493 -25.341 1.00 86.62 407 LEU A C 1
ATOM 3309 O O . LEU A 1 407 ? 5.567 -9.207 -24.386 1.00 86.62 407 LEU A O 1
ATOM 3313 N N . ALA A 1 408 ? 4.215 -8.744 -26.117 1.00 88.94 408 ALA A N 1
ATOM 3314 C CA . ALA A 1 408 ? 3.302 -9.856 -25.869 1.00 88.94 408 ALA A CA 1
ATOM 3315 C C . ALA A 1 408 ? 3.984 -11.227 -25.998 1.00 88.94 408 ALA A C 1
ATOM 3317 O O . ALA A 1 408 ? 3.740 -12.108 -25.175 1.00 88.94 408 ALA A O 1
ATOM 3318 N N . ASP A 1 409 ? 4.895 -11.392 -26.967 1.00 91.94 409 ASP A N 1
ATOM 3319 C CA . ASP A 1 409 ? 5.696 -12.617 -27.087 1.00 91.94 409 ASP A CA 1
ATOM 3320 C C . ASP A 1 409 ? 6.532 -12.856 -25.825 1.00 91.94 409 ASP A C 1
ATOM 3322 O O . ASP A 1 409 ? 6.598 -13.983 -25.336 1.00 91.94 409 ASP A O 1
ATOM 3326 N N . ALA A 1 410 ? 7.144 -11.802 -25.279 1.00 92.06 410 ALA A N 1
ATOM 3327 C CA . ALA A 1 410 ? 7.954 -11.893 -24.070 1.00 92.06 410 ALA A CA 1
ATOM 3328 C C . ALA A 1 410 ? 7.101 -12.218 -22.829 1.00 92.06 410 ALA A C 1
ATOM 3330 O O . ALA A 1 410 ? 7.433 -13.136 -22.081 1.00 92.06 410 ALA A O 1
ATOM 3331 N N . VAL A 1 411 ? 5.969 -11.529 -22.644 1.00 92.56 411 VAL A N 1
ATOM 3332 C CA . VAL A 1 411 ? 5.036 -11.757 -21.524 1.00 92.56 411 VAL A CA 1
ATOM 3333 C C . VAL A 1 411 ? 4.500 -13.192 -21.538 1.00 92.56 411 VAL A C 1
ATOM 3335 O O . VAL A 1 411 ? 4.599 -13.893 -20.529 1.00 92.56 411 VAL A O 1
ATOM 3338 N N . ASN A 1 412 ? 4.018 -13.675 -22.687 1.00 95.38 412 ASN A N 1
ATOM 3339 C CA . ASN A 1 412 ? 3.526 -15.050 -22.816 1.00 95.38 412 ASN A CA 1
ATOM 3340 C C . ASN A 1 412 ? 4.646 -16.080 -22.613 1.00 95.38 412 ASN A C 1
ATOM 3342 O O . ASN A 1 412 ? 4.437 -17.098 -21.959 1.00 95.38 412 ASN A O 1
ATOM 3346 N N . THR A 1 413 ? 5.856 -15.797 -23.109 1.00 96.38 413 THR A N 1
ATOM 3347 C CA . THR A 1 413 ? 7.024 -16.664 -22.893 1.00 96.38 413 THR A CA 1
ATOM 3348 C C . THR A 1 413 ? 7.346 -16.798 -21.405 1.00 96.38 413 THR A C 1
ATOM 3350 O O . THR A 1 413 ? 7.555 -17.907 -20.913 1.00 96.38 413 THR A O 1
ATOM 3353 N N . GLN A 1 414 ? 7.361 -15.684 -20.667 1.00 96.19 414 GLN A N 1
ATOM 3354 C CA . GLN A 1 414 ? 7.602 -15.702 -19.227 1.00 96.19 414 GLN A CA 1
ATOM 3355 C C . GLN A 1 414 ? 6.535 -16.510 -18.484 1.00 96.19 414 GLN A C 1
ATOM 3357 O O . GLN A 1 414 ? 6.875 -17.334 -17.633 1.00 96.19 414 GLN A O 1
ATOM 3362 N N . ARG A 1 415 ? 5.261 -16.292 -18.825 1.00 96.44 415 ARG A N 1
ATOM 3363 C CA . ARG A 1 415 ? 4.116 -17.035 -18.289 1.00 96.44 415 ARG A CA 1
ATOM 3364 C C . ARG A 1 415 ? 4.270 -18.541 -18.509 1.00 96.44 415 ARG A C 1
ATOM 3366 O O . ARG A 1 415 ? 4.197 -19.302 -17.547 1.00 96.44 415 ARG A O 1
ATOM 3373 N N . ASP A 1 416 ? 4.562 -18.970 -19.735 1.00 97.81 416 ASP A N 1
ATOM 3374 C CA . ASP A 1 416 ? 4.762 -20.386 -20.064 1.00 97.81 416 ASP A CA 1
ATOM 3375 C C . ASP A 1 416 ? 5.904 -21.006 -19.249 1.00 97.81 416 ASP A C 1
ATOM 3377 O O . ASP A 1 416 ? 5.778 -22.109 -18.718 1.00 97.81 416 ASP A O 1
ATOM 3381 N N . TRP A 1 417 ? 7.020 -20.289 -19.098 1.00 98.00 417 TRP A N 1
ATOM 3382 C CA . TRP A 1 417 ? 8.164 -20.781 -18.329 1.00 98.00 417 TRP A CA 1
ATOM 3383 C C . TRP A 1 417 ? 7.888 -20.855 -16.827 1.00 98.00 417 TRP A C 1
ATOM 3385 O O . TRP A 1 417 ? 8.447 -21.736 -16.167 1.00 98.00 417 TRP A O 1
ATOM 3395 N N . LEU A 1 418 ? 7.059 -19.955 -16.289 1.00 97.31 418 LEU A N 1
ATOM 3396 C CA . LEU A 1 418 ? 6.615 -19.991 -14.896 1.00 97.31 418 LEU A CA 1
ATOM 3397 C C . LEU A 1 418 ? 5.651 -21.156 -14.646 1.00 97.31 418 LEU A C 1
ATOM 3399 O O . LEU A 1 418 ? 5.849 -21.877 -13.676 1.00 97.31 418 LEU A O 1
ATOM 3403 N N . LEU A 1 419 ? 4.699 -21.426 -15.545 1.00 97.88 419 LEU A N 1
ATOM 3404 C CA . LEU A 1 419 ? 3.762 -22.555 -15.405 1.00 97.88 419 LEU A CA 1
ATOM 3405 C C . LEU A 1 419 ? 4.443 -23.927 -15.383 1.00 97.88 419 LEU A C 1
ATOM 3407 O O . LEU A 1 419 ? 3.939 -24.871 -14.778 1.00 97.88 419 LEU A O 1
ATOM 3411 N N . GLU A 1 420 ? 5.609 -24.056 -16.016 1.00 98.31 420 GLU A N 1
ATOM 3412 C CA . GLU A 1 420 ? 6.412 -25.282 -15.944 1.00 98.31 420 GLU A CA 1
ATOM 3413 C C . GLU A 1 420 ? 7.008 -25.547 -14.552 1.00 98.31 420 GLU A C 1
ATOM 3415 O O . GLU A 1 420 ? 7.440 -26.670 -14.276 1.00 98.31 420 GLU A O 1
ATOM 3420 N N . ILE A 1 421 ? 7.090 -24.527 -13.693 1.00 97.94 421 ILE A N 1
ATOM 3421 C CA . ILE A 1 421 ? 7.723 -24.612 -12.370 1.00 97.94 421 ILE A CA 1
ATOM 3422 C C . ILE A 1 421 ? 6.747 -24.327 -11.222 1.00 97.94 421 ILE A C 1
ATOM 3424 O O . ILE A 1 421 ? 6.982 -24.808 -10.116 1.00 97.94 421 ILE A O 1
ATOM 3428 N N . ASP A 1 422 ? 5.665 -23.601 -11.496 1.00 98.00 422 ASP A N 1
ATOM 3429 C CA . ASP A 1 422 ? 4.523 -23.360 -10.620 1.00 98.00 422 ASP A CA 1
ATOM 3430 C C . ASP A 1 422 ? 3.215 -23.433 -11.441 1.00 98.00 422 ASP A C 1
ATOM 3432 O O . ASP A 1 422 ? 2.805 -22.440 -12.047 1.00 98.00 422 ASP A O 1
ATOM 3436 N N . PRO A 1 423 ? 2.560 -24.608 -11.504 1.00 97.19 423 PRO A N 1
ATOM 3437 C CA . PRO A 1 423 ? 1.325 -24.799 -12.268 1.00 97.19 423 PRO A CA 1
ATOM 3438 C C . PRO A 1 423 ? 0.122 -23.993 -11.763 1.00 97.19 423 PRO A C 1
ATOM 3440 O O . PRO A 1 423 ? -0.843 -23.840 -12.511 1.00 97.19 423 PRO A O 1
ATOM 3443 N N . ASP A 1 424 ? 0.170 -23.498 -10.522 1.00 97.44 424 ASP A N 1
ATOM 3444 C CA . ASP A 1 424 ? -0.915 -22.747 -9.883 1.00 97.44 424 ASP A CA 1
ATOM 3445 C C . ASP A 1 424 ? -0.734 -21.221 -10.039 1.00 97.44 424 ASP A C 1
ATOM 3447 O O . ASP A 1 424 ? -1.470 -20.435 -9.440 1.00 97.44 424 ASP A O 1
ATOM 3451 N N . ALA A 1 425 ? 0.248 -20.792 -10.842 1.00 97.50 425 ALA A N 1
ATOM 3452 C CA . ALA A 1 425 ? 0.608 -19.396 -11.052 1.00 97.50 425 ALA A CA 1
ATOM 3453 C C . ALA A 1 425 ? -0.550 -18.522 -11.582 1.00 97.50 425 ALA A C 1
ATOM 3455 O O . ALA A 1 425 ? -1.102 -18.751 -12.658 1.00 97.50 425 ALA A O 1
ATOM 3456 N N . GLU A 1 426 ? -0.839 -17.444 -10.855 1.00 96.94 426 GLU A N 1
ATOM 3457 C CA . GLU A 1 426 ? -1.641 -16.297 -11.272 1.00 96.94 426 GLU A CA 1
ATOM 3458 C C . GLU A 1 426 ? -0.719 -15.193 -11.822 1.00 96.94 426 GLU A C 1
ATOM 3460 O O . GLU A 1 426 ? 0.308 -14.860 -11.216 1.00 96.94 426 GLU A O 1
ATOM 3465 N N . PHE A 1 427 ? -1.108 -14.582 -12.943 1.00 95.88 427 PHE A N 1
ATOM 3466 C CA . PHE A 1 427 ? -0.275 -13.619 -13.661 1.00 95.88 427 PHE A CA 1
ATOM 3467 C C . PHE A 1 427 ? -0.866 -12.217 -13.667 1.00 95.88 427 PHE A C 1
ATOM 3469 O O . PHE A 1 427 ? -2.040 -12.017 -13.985 1.00 95.88 427 PHE A O 1
ATOM 3476 N N . TYR A 1 428 ? -0.005 -11.248 -13.386 1.00 94.00 428 TYR A N 1
ATOM 3477 C CA . TYR A 1 428 ? -0.306 -9.827 -13.401 1.00 94.00 428 TYR A CA 1
ATOM 3478 C C . TYR A 1 428 ? 0.649 -9.151 -14.380 1.00 94.00 428 TYR A C 1
ATOM 3480 O O . TYR A 1 428 ? 1.862 -9.334 -14.299 1.00 94.00 428 TYR A O 1
ATOM 3488 N N . HIS A 1 429 ? 0.117 -8.383 -15.322 1.00 89.88 429 HIS A N 1
ATOM 3489 C CA . HIS A 1 429 ? 0.916 -7.622 -16.272 1.00 89.88 429 HIS A CA 1
ATOM 3490 C C . HIS A 1 429 ? 0.597 -6.144 -16.098 1.00 89.88 429 HIS A C 1
ATOM 3492 O O . HIS A 1 429 ? -0.537 -5.708 -16.322 1.00 89.88 429 HIS A O 1
ATOM 3498 N N . TRP A 1 430 ? 1.592 -5.375 -15.651 1.00 80.44 430 TRP A N 1
ATOM 3499 C CA . TRP A 1 430 ? 1.438 -3.930 -15.610 1.00 80.44 430 TRP A CA 1
ATOM 3500 C C . TRP A 1 430 ? 1.418 -3.362 -17.013 1.00 80.44 430 TRP A C 1
ATOM 3502 O O . TRP A 1 430 ? 2.044 -3.889 -17.930 1.00 80.44 430 TRP A O 1
ATOM 3512 N N . ASP A 1 431 ? 0.708 -2.259 -17.166 1.00 68.00 431 ASP A N 1
ATOM 3513 C CA . ASP A 1 431 ? 0.423 -1.708 -18.476 1.00 68.00 431 ASP A CA 1
ATOM 3514 C C . ASP A 1 431 ? 1.176 -0.383 -18.748 1.00 68.00 431 ASP A C 1
ATOM 3516 O O . ASP A 1 431 ? 1.262 0.010 -19.903 1.00 68.00 431 ASP A O 1
ATOM 3520 N N . TRP A 1 432 ? 1.768 0.216 -17.698 1.00 64.12 432 TRP A N 1
ATOM 3521 C CA . TRP A 1 432 ? 2.552 1.465 -17.562 1.00 64.12 432 TRP A CA 1
ATOM 3522 C C . TRP A 1 432 ? 2.501 2.497 -18.705 1.00 64.12 432 TRP A C 1
ATOM 3524 O O . TRP A 1 432 ? 2.796 2.166 -19.841 1.00 64.12 432 TRP A O 1
ATOM 3534 N N . HIS A 1 433 ? 2.247 3.768 -18.327 1.00 50.41 433 HIS A N 1
ATOM 3535 C CA . HIS A 1 433 ? 2.221 5.103 -18.994 1.00 50.41 433 HIS A CA 1
ATOM 3536 C C . HIS A 1 433 ? 2.551 5.317 -20.466 1.00 50.41 433 HIS A C 1
ATOM 3538 O O . HIS A 1 433 ? 2.205 6.370 -21.010 1.00 50.41 433 HIS A O 1
ATOM 3544 N N . ASP A 1 434 ? 3.212 4.387 -21.113 1.00 56.47 434 ASP A N 1
ATOM 3545 C CA . ASP A 1 434 ? 3.469 4.434 -22.512 1.00 56.47 434 ASP A CA 1
ATOM 3546 C C . ASP A 1 434 ? 2.476 3.570 -23.277 1.00 56.47 434 ASP A C 1
ATOM 3548 O O . ASP A 1 434 ? 2.815 2.496 -23.758 1.00 56.47 434 ASP A O 1
ATOM 3552 N N . MET A 1 435 ? 1.254 4.082 -23.478 1.00 59.94 435 MET A N 1
ATOM 3553 C CA . MET A 1 435 ? 0.289 3.494 -24.421 1.00 59.94 435 MET A CA 1
ATOM 3554 C C . MET A 1 435 ? 0.939 3.067 -25.740 1.00 59.94 435 MET A C 1
ATOM 3556 O O . MET A 1 435 ? 0.469 2.132 -26.378 1.00 59.94 435 MET A O 1
ATOM 3560 N N . LYS A 1 436 ? 2.033 3.725 -26.150 1.00 64.25 436 LYS A N 1
ATOM 3561 C CA . LYS A 1 436 ? 2.846 3.345 -27.305 1.00 64.25 436 LYS A CA 1
ATOM 3562 C C . LYS A 1 436 ? 3.213 1.859 -27.319 1.00 64.25 436 LYS A C 1
ATOM 3564 O O . LYS A 1 436 ? 3.290 1.315 -28.412 1.00 64.25 436 LYS A O 1
ATOM 3569 N N . VAL A 1 437 ? 3.412 1.204 -26.174 1.00 65.69 437 VAL A N 1
ATOM 3570 C CA . VAL A 1 437 ? 3.702 -0.240 -26.109 1.00 65.69 437 VAL A CA 1
ATOM 3571 C C . VAL A 1 437 ? 2.508 -1.099 -26.547 1.00 65.69 437 VAL A C 1
ATOM 3573 O O . VAL A 1 437 ? 2.703 -2.180 -27.093 1.00 65.69 437 VAL A O 1
ATOM 3576 N N . TRP A 1 438 ? 1.273 -0.608 -26.391 1.00 71.44 438 TRP A N 1
ATOM 3577 C CA . TRP A 1 438 ? 0.052 -1.290 -26.853 1.00 71.44 438 TRP A CA 1
ATOM 3578 C C . TRP A 1 438 ? -0.368 -0.832 -28.248 1.00 71.44 438 TRP A C 1
ATOM 3580 O O . TRP A 1 438 ? -1.231 -1.432 -28.893 1.00 71.44 438 TRP A O 1
ATOM 3590 N N . LEU A 1 439 ? 0.200 0.277 -28.715 1.00 77.81 439 LEU A N 1
ATOM 3591 C CA . LEU A 1 439 ? -0.082 0.798 -30.030 1.00 77.81 439 LEU A CA 1
ATOM 3592 C C . LEU A 1 439 ? 0.766 0.062 -31.070 1.00 77.81 439 LEU A C 1
ATOM 3594 O O . LEU A 1 439 ? 1.984 -0.056 -30.980 1.00 77.81 439 LEU A O 1
ATOM 3598 N N . THR A 1 440 ? 0.104 -0.381 -32.131 1.00 82.00 440 THR A N 1
ATOM 3599 C CA . THR A 1 440 ? 0.747 -0.757 -33.380 1.00 82.00 440 THR A CA 1
ATOM 3600 C C . THR A 1 440 ? 1.669 0.367 -33.824 1.00 82.00 440 THR A C 1
ATOM 3602 O O . THR A 1 440 ? 1.367 1.546 -33.623 1.00 82.00 440 THR A O 1
ATOM 3605 N N . LYS A 1 441 ? 2.792 -0.003 -34.442 1.00 81.88 441 LYS A N 1
ATOM 3606 C CA . LYS A 1 441 ? 3.840 0.928 -34.863 1.00 81.88 441 LYS A CA 1
ATOM 3607 C C . LYS A 1 441 ? 3.285 2.183 -35.546 1.00 81.88 441 LYS A C 1
ATOM 3609 O O . LYS A 1 441 ? 3.561 3.282 -35.080 1.00 81.88 441 LYS A O 1
ATOM 3614 N N . ASP A 1 442 ? 2.424 2.012 -36.547 1.00 86.06 442 ASP A N 1
ATOM 3615 C CA . ASP A 1 442 ? 1.836 3.119 -37.311 1.00 86.06 442 ASP A CA 1
ATOM 3616 C C . ASP A 1 442 ? 1.018 4.087 -36.444 1.00 86.06 442 ASP A C 1
ATOM 3618 O O . ASP A 1 442 ? 1.019 5.298 -36.678 1.00 86.06 442 ASP A O 1
ATOM 3622 N N . ILE A 1 443 ? 0.283 3.569 -35.457 1.00 86.44 443 ILE A N 1
ATOM 3623 C CA . ILE A 1 443 ? -0.521 4.392 -34.549 1.00 86.44 443 ILE A CA 1
ATOM 3624 C C . ILE A 1 443 ? 0.377 5.058 -33.511 1.00 86.44 443 ILE A C 1
ATOM 3626 O O . ILE A 1 443 ? 0.244 6.254 -33.275 1.00 86.44 443 ILE A O 1
ATOM 3630 N N . ARG A 1 444 ? 1.342 4.325 -32.951 1.00 83.44 444 ARG A N 1
ATOM 3631 C CA . ARG A 1 444 ? 2.366 4.853 -32.042 1.00 83.44 444 ARG A CA 1
ATOM 3632 C C . ARG A 1 444 ? 3.125 6.023 -32.668 1.00 83.44 444 ARG A C 1
ATOM 3634 O O . ARG A 1 444 ? 3.257 7.062 -32.030 1.00 83.44 444 ARG A O 1
ATOM 3641 N N . GLU A 1 445 ? 3.584 5.890 -33.910 1.00 84.06 445 GLU A N 1
ATOM 3642 C CA . GLU A 1 445 ? 4.278 6.958 -34.639 1.00 84.06 445 GLU A CA 1
ATOM 3643 C C . GLU A 1 445 ? 3.372 8.174 -34.868 1.00 84.06 445 GLU A C 1
ATOM 3645 O O . GLU A 1 445 ? 3.807 9.311 -34.689 1.00 84.06 445 GLU A O 1
ATOM 3650 N N . GLN A 1 446 ? 2.095 7.965 -35.203 1.00 84.00 446 GLN A N 1
ATOM 3651 C CA . GLN A 1 446 ? 1.123 9.058 -35.321 1.00 84.00 446 GLN A CA 1
ATOM 3652 C C . GLN A 1 446 ? 0.913 9.781 -33.989 1.00 84.00 446 GLN A C 1
ATOM 3654 O O . GLN A 1 446 ? 0.979 11.007 -33.957 1.00 84.00 446 GLN A O 1
ATOM 3659 N N . VAL A 1 447 ? 0.728 9.042 -32.893 1.00 81.75 447 VAL A N 1
ATOM 3660 C CA . VAL A 1 447 ? 0.585 9.613 -31.547 1.00 81.75 447 VAL A CA 1
ATOM 3661 C C . VAL A 1 447 ? 1.836 10.404 -31.155 1.00 81.75 447 VAL A C 1
ATOM 3663 O O . VAL A 1 447 ? 1.718 11.533 -30.688 1.00 81.75 447 VAL A O 1
ATOM 3666 N N . LEU A 1 448 ? 3.028 9.852 -31.398 1.00 78.19 448 LEU A N 1
ATOM 3667 C CA . LEU A 1 448 ? 4.311 10.499 -31.107 1.00 78.19 448 LEU A CA 1
ATOM 3668 C C . LEU A 1 448 ? 4.545 11.779 -31.914 1.00 78.19 448 LEU A C 1
ATOM 3670 O O . LEU A 1 448 ? 5.137 12.726 -31.403 1.00 78.19 448 LEU A O 1
ATOM 3674 N N . THR A 1 449 ? 4.119 11.801 -33.176 1.00 83.25 449 THR A N 1
ATOM 3675 C CA . THR A 1 449 ? 4.400 12.915 -34.094 1.00 83.25 449 THR A CA 1
ATOM 3676 C C . THR A 1 449 ? 3.330 13.999 -34.080 1.00 83.25 449 THR A C 1
ATOM 3678 O O . THR A 1 449 ? 3.651 15.166 -34.300 1.00 83.25 449 THR A O 1
ATOM 3681 N N . LYS A 1 450 ? 2.064 13.635 -33.856 1.00 84.12 450 LYS A N 1
ATOM 3682 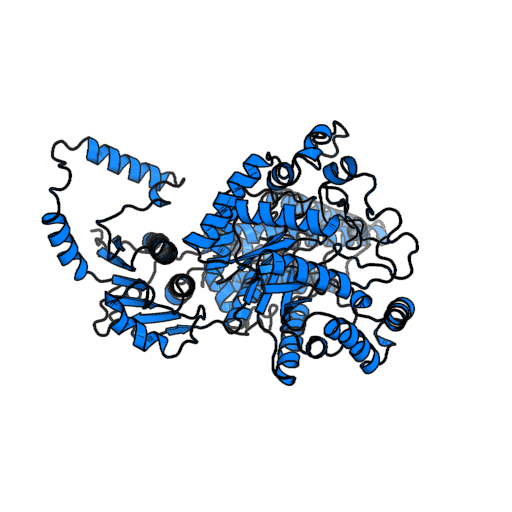C CA . LYS A 1 450 ? 0.911 14.534 -34.010 1.00 84.12 450 LYS A CA 1
ATOM 3683 C C . LYS A 1 450 ? 0.093 14.728 -32.735 1.00 84.12 450 LYS A C 1
ATOM 3685 O O . LYS A 1 450 ? -0.688 15.669 -32.696 1.00 84.12 450 LYS A O 1
ATOM 3690 N N . GLY A 1 451 ? 0.281 13.892 -31.715 1.00 79.06 451 GLY A N 1
ATOM 3691 C CA . GLY A 1 451 ? -0.572 13.850 -30.526 1.00 79.06 451 GLY A CA 1
ATOM 3692 C C . GLY A 1 451 ? -1.707 12.832 -30.661 1.00 79.06 451 GLY A C 1
ATOM 3693 O O . GLY A 1 451 ? -2.194 12.554 -31.761 1.00 79.06 451 GLY A O 1
ATOM 3694 N N . ALA A 1 452 ? -2.114 12.234 -29.537 1.00 74.25 452 ALA A N 1
ATOM 3695 C CA . ALA A 1 452 ? -3.143 11.190 -29.513 1.00 74.25 452 ALA A CA 1
ATOM 3696 C C . ALA A 1 452 ? -4.546 11.699 -29.880 1.00 74.25 452 ALA A C 1
ATOM 3698 O O . ALA A 1 452 ? -5.335 10.947 -30.441 1.00 74.25 452 ALA A O 1
ATOM 3699 N N . ASP A 1 453 ? -4.823 12.983 -29.657 1.00 78.88 453 ASP A N 1
ATOM 3700 C CA . ASP A 1 453 ? -6.055 13.677 -30.046 1.00 78.88 453 ASP A CA 1
ATOM 3701 C C . ASP A 1 453 ? -6.271 13.738 -31.569 1.00 78.88 453 ASP A C 1
ATOM 3703 O O . ASP A 1 453 ? -7.383 13.980 -32.037 1.00 78.88 453 ASP A O 1
ATOM 3707 N N . THR A 1 454 ? -5.225 13.478 -32.359 1.00 82.69 454 THR A N 1
ATOM 3708 C CA . THR A 1 454 ? -5.298 13.461 -33.828 1.00 82.69 454 THR A CA 1
ATOM 3709 C C . THR A 1 454 ? -5.618 12.089 -34.425 1.00 82.69 454 THR A C 1
ATOM 3711 O O . THR A 1 454 ? -5.872 11.988 -35.630 1.00 82.69 454 THR A O 1
ATOM 3714 N N . VAL A 1 455 ? -5.611 11.028 -33.613 1.00 82.25 455 VAL A N 1
ATOM 3715 C CA . VAL A 1 455 ? -5.920 9.663 -34.052 1.00 82.25 455 VAL A CA 1
ATOM 3716 C C . VAL A 1 455 ? -7.390 9.363 -33.729 1.00 82.25 455 VAL A C 1
ATOM 3718 O O . VAL A 1 455 ? -7.782 9.502 -32.574 1.00 82.25 455 VAL A O 1
ATOM 3721 N N . PRO A 1 456 ? -8.218 8.936 -34.708 1.00 86.25 456 PRO A N 1
ATOM 3722 C CA . PRO A 1 456 ? -9.593 8.519 -34.440 1.00 86.25 456 PRO A CA 1
ATOM 3723 C C . PRO A 1 456 ? -9.650 7.462 -33.343 1.00 86.25 456 PRO A C 1
ATOM 3725 O O . PRO A 1 456 ? -8.845 6.523 -33.370 1.00 86.25 456 PRO A O 1
ATOM 3728 N N . LEU A 1 457 ? -10.614 7.608 -32.431 1.00 79.69 457 LEU A N 1
ATOM 3729 C CA . LEU A 1 457 ? -10.805 6.716 -31.293 1.00 79.69 457 LEU A CA 1
ATOM 3730 C C . LEU A 1 457 ? -10.733 5.257 -31.735 1.00 79.69 457 LEU A C 1
ATOM 3732 O O . LEU A 1 457 ? -9.832 4.542 -31.317 1.00 79.69 457 LEU A O 1
ATOM 3736 N N . GLU A 1 458 ? -11.549 4.865 -32.708 1.00 83.88 458 GLU A N 1
ATOM 3737 C CA . GLU A 1 458 ? -11.687 3.480 -33.165 1.00 83.88 458 GLU A CA 1
ATOM 3738 C C . GLU A 1 458 ? -10.356 2.864 -33.636 1.00 83.88 458 GLU A C 1
ATOM 3740 O O . GLU A 1 458 ? -10.171 1.648 -33.588 1.00 83.88 458 GLU A O 1
ATOM 3745 N N . LYS A 1 459 ? -9.395 3.686 -34.089 1.00 86.00 459 LYS A N 1
ATOM 3746 C CA . LYS A 1 459 ? -8.049 3.223 -34.459 1.00 86.00 459 LYS A CA 1
ATOM 3747 C C . LYS A 1 459 ? -7.143 3.016 -33.250 1.00 86.00 459 LYS A C 1
ATOM 3749 O O . LYS A 1 459 ? -6.363 2.064 -33.264 1.00 86.00 459 LYS A O 1
ATOM 3754 N N . LEU A 1 460 ? -7.222 3.887 -32.242 1.00 80.75 460 LEU A N 1
ATOM 3755 C CA . LEU A 1 460 ? -6.554 3.666 -30.956 1.00 80.75 460 LEU A CA 1
ATOM 3756 C C . LEU A 1 460 ? -7.092 2.377 -30.329 1.00 80.75 460 LEU A C 1
ATOM 3758 O O . LEU A 1 460 ? -6.298 1.507 -29.985 1.00 80.75 460 LEU A O 1
ATOM 3762 N N . GLU A 1 461 ? -8.416 2.208 -30.314 1.00 79.94 461 GLU A N 1
ATOM 3763 C CA . GLU A 1 461 ? -9.090 1.031 -29.759 1.00 79.94 461 GLU A CA 1
ATOM 3764 C C . GLU A 1 461 ? -8.709 -0.266 -30.478 1.00 79.94 461 GLU A C 1
ATOM 3766 O O . GLU A 1 461 ? -8.334 -1.257 -29.855 1.00 79.94 461 GLU A O 1
ATOM 3771 N N . ALA A 1 462 ? -8.770 -0.282 -31.812 1.00 84.75 462 ALA A N 1
ATOM 3772 C CA . ALA A 1 462 ? -8.389 -1.460 -32.588 1.00 84.75 462 ALA A CA 1
ATOM 3773 C C . ALA A 1 462 ? -6.913 -1.826 -32.376 1.00 84.75 462 ALA A C 1
ATOM 3775 O O . ALA A 1 462 ? -6.539 -3.001 -32.397 1.00 84.75 462 ALA A O 1
ATOM 3776 N N . SER A 1 463 ? -6.073 -0.812 -32.177 1.00 83.94 463 SER A N 1
ATOM 3777 C CA . SER A 1 463 ? -4.653 -0.986 -31.944 1.00 83.94 463 SER A CA 1
ATOM 3778 C C . SER A 1 463 ? -4.363 -1.582 -30.563 1.00 83.94 463 SER A C 1
ATOM 3780 O O . SER A 1 463 ? -3.636 -2.569 -30.491 1.00 83.94 463 SER A O 1
ATOM 3782 N N . THR A 1 464 ? -4.945 -1.035 -29.494 1.00 81.81 464 THR A N 1
ATOM 3783 C CA . THR A 1 464 ? -4.792 -1.555 -28.123 1.00 81.81 464 THR A CA 1
ATOM 3784 C C . THR A 1 464 ? -5.387 -2.957 -27.988 1.00 81.81 464 THR A C 1
ATOM 3786 O O . THR A 1 464 ? -4.751 -3.838 -27.415 1.00 81.81 464 THR A O 1
ATOM 3789 N N . GLN A 1 465 ? -6.542 -3.218 -28.614 1.00 83.88 465 GLN A N 1
ATOM 3790 C CA . GLN A 1 465 ? -7.151 -4.553 -28.654 1.00 83.88 465 GLN A CA 1
ATOM 3791 C C . GLN A 1 465 ? -6.275 -5.596 -29.352 1.00 83.88 465 GLN A C 1
ATOM 3793 O O . GLN A 1 465 ? -6.363 -6.781 -29.042 1.00 83.88 465 GLN A O 1
ATOM 3798 N N . LYS A 1 466 ? -5.460 -5.196 -30.336 1.00 86.94 466 LYS A N 1
ATOM 3799 C CA . LYS A 1 466 ? -4.529 -6.124 -30.987 1.00 86.94 466 LYS A CA 1
ATOM 3800 C C . LYS A 1 466 ? -3.468 -6.602 -29.997 1.00 86.94 466 LYS A C 1
ATOM 3802 O O . LYS A 1 466 ? -3.128 -7.783 -30.016 1.00 86.94 466 LYS A O 1
ATOM 3807 N N . TYR A 1 467 ? -2.963 -5.701 -29.155 1.00 85.81 467 TYR A N 1
ATOM 3808 C CA . TYR A 1 467 ? -2.011 -6.050 -28.106 1.00 85.81 467 TYR A CA 1
ATOM 3809 C C . TYR A 1 467 ? -2.653 -6.954 -27.052 1.00 85.81 467 TYR A C 1
ATOM 3811 O O . TYR A 1 467 ? -2.145 -8.050 -26.836 1.00 85.81 467 TYR A O 1
ATOM 3819 N N . SER A 1 468 ? -3.796 -6.560 -26.475 1.00 85.69 468 SER A N 1
ATOM 3820 C CA . SER A 1 468 ? -4.453 -7.361 -25.432 1.00 85.69 468 SER A CA 1
ATOM 3821 C C . SER A 1 468 ? -4.813 -8.763 -25.925 1.00 85.69 468 SER A C 1
ATOM 3823 O O . SER A 1 468 ? -4.395 -9.733 -25.315 1.00 85.69 468 SER A O 1
ATOM 3825 N N . LYS A 1 469 ? -5.404 -8.909 -27.119 1.00 89.81 469 LYS A N 1
ATOM 3826 C CA . LYS A 1 469 ? -5.686 -10.230 -27.728 1.00 89.81 469 LYS A CA 1
ATOM 3827 C C . LYS A 1 469 ? -4.447 -11.085 -28.020 1.00 89.81 469 LYS A C 1
ATOM 3829 O O . LYS A 1 469 ? -4.595 -12.256 -28.358 1.00 89.81 469 LYS A O 1
ATOM 3834 N N . SER A 1 470 ? -3.252 -10.497 -27.992 1.00 90.38 470 SER A N 1
ATOM 3835 C CA . SER A 1 470 ? -1.995 -11.233 -28.145 1.00 90.38 470 SER A CA 1
ATOM 3836 C C . SER A 1 470 ? -1.455 -11.742 -26.806 1.00 90.38 470 SER A C 1
ATOM 3838 O O . SER A 1 470 ? -0.564 -12.582 -26.818 1.00 90.38 470 SER A O 1
ATOM 3840 N N . ILE A 1 471 ? -1.971 -11.258 -25.674 1.00 91.75 471 ILE A N 1
ATOM 3841 C CA . ILE A 1 471 ? -1.671 -11.742 -24.322 1.00 91.75 471 ILE A CA 1
ATOM 3842 C C . ILE A 1 471 ? -2.636 -12.883 -23.972 1.00 91.75 471 ILE A C 1
ATOM 3844 O O . ILE A 1 471 ? -3.774 -12.902 -24.431 1.00 91.75 471 ILE A O 1
ATOM 3848 N N . CYS A 1 472 ? -2.196 -13.851 -23.167 1.00 92.88 472 CYS A N 1
ATOM 3849 C CA . CYS A 1 472 ? -3.059 -14.941 -22.704 1.00 92.88 472 CYS A CA 1
ATOM 3850 C C . CYS A 1 472 ? -4.233 -14.445 -21.831 1.00 92.88 472 CYS A C 1
ATOM 3852 O O . CYS A 1 472 ? -4.045 -13.615 -20.938 1.00 92.88 472 CYS A O 1
ATOM 3854 N N . ASP A 1 473 ? -5.436 -14.986 -22.065 1.00 91.62 473 ASP A N 1
ATOM 3855 C CA . ASP A 1 473 ? -6.716 -14.522 -21.496 1.00 91.62 473 ASP A CA 1
ATOM 3856 C C . ASP A 1 473 ? -6.739 -14.452 -19.957 1.00 91.62 473 ASP A C 1
ATOM 3858 O O . ASP A 1 473 ? -7.358 -13.558 -19.383 1.00 91.62 473 ASP A O 1
ATOM 3862 N N . GLU A 1 474 ? -6.039 -15.356 -19.276 1.00 91.62 474 GLU A N 1
ATOM 3863 C CA . GLU A 1 474 ? -5.975 -15.442 -17.813 1.00 91.62 474 GLU A CA 1
ATOM 3864 C C . GLU A 1 474 ? -5.028 -14.429 -17.148 1.00 91.62 474 GLU A C 1
ATOM 3866 O O . GLU A 1 474 ? -4.985 -14.343 -15.920 1.00 91.62 474 GLU A O 1
ATOM 3871 N N . THR A 1 475 ? -4.270 -13.656 -17.930 1.00 94.00 475 THR A N 1
ATOM 3872 C CA . THR A 1 475 ? -3.409 -12.599 -17.387 1.00 94.00 475 THR A CA 1
ATOM 3873 C C . THR A 1 475 ? -4.261 -11.420 -16.932 1.00 94.00 475 THR A C 1
ATOM 3875 O O . THR A 1 475 ? -5.072 -10.899 -17.693 1.00 94.00 475 THR A O 1
ATOM 3878 N N . THR A 1 476 ? -4.057 -10.969 -15.695 1.00 93.81 476 THR A N 1
ATOM 3879 C CA . THR A 1 476 ? -4.722 -9.783 -15.148 1.00 93.81 476 THR A CA 1
ATOM 3880 C C . THR A 1 476 ? -3.933 -8.530 -15.504 1.00 93.81 476 THR A C 1
ATOM 3882 O O . THR A 1 476 ? -2.757 -8.412 -15.162 1.00 93.81 476 THR A O 1
ATOM 3885 N N . PHE A 1 477 ? -4.579 -7.566 -16.156 1.00 90.25 477 PHE A N 1
ATOM 3886 C CA . PHE A 1 477 ? -3.955 -6.278 -16.457 1.00 90.25 477 PHE A CA 1
ATOM 3887 C C . PHE A 1 477 ? -3.973 -5.346 -15.247 1.00 90.25 477 PHE A C 1
ATOM 3889 O O . PHE A 1 477 ? -4.937 -5.312 -14.485 1.00 90.25 477 PHE A O 1
ATOM 3896 N N . VAL A 1 478 ? -2.926 -4.545 -15.085 1.00 87.69 478 VAL A N 1
ATOM 3897 C CA . VAL A 1 478 ? -2.831 -3.561 -14.001 1.00 87.69 478 VAL A CA 1
ATOM 3898 C C . VAL A 1 478 ? -2.717 -2.173 -14.605 1.00 87.69 478 VAL A C 1
ATOM 3900 O O . VAL A 1 478 ? -1.666 -1.834 -15.141 1.00 87.69 478 VAL A O 1
ATOM 3903 N N . SER A 1 479 ? -3.788 -1.385 -14.473 1.00 83.06 479 SER A N 1
ATOM 3904 C CA . SER A 1 479 ? -3.904 -0.038 -15.041 1.00 83.06 479 SER A CA 1
ATOM 3905 C C . SER A 1 479 ? -3.578 1.032 -14.021 1.00 83.06 479 SER A C 1
ATOM 3907 O O . SER A 1 479 ? -4.399 1.335 -13.155 1.00 83.06 479 SER A O 1
ATOM 3909 N N . ILE A 1 480 ? -2.418 1.668 -14.138 1.00 75.88 480 ILE A N 1
ATOM 3910 C CA . ILE A 1 480 ? -1.943 2.626 -13.133 1.00 75.88 480 ILE A CA 1
ATOM 3911 C C . ILE A 1 480 ? -2.279 4.066 -13.505 1.00 75.88 480 ILE A C 1
ATOM 3913 O O . ILE A 1 480 ? -1.831 4.606 -14.517 1.00 75.88 480 ILE A O 1
ATOM 3917 N N . ILE A 1 481 ? -3.009 4.737 -12.617 1.00 72.75 481 ILE A N 1
ATOM 3918 C CA . ILE A 1 481 ? -3.329 6.157 -12.752 1.00 72.75 481 ILE A CA 1
ATOM 3919 C C . ILE A 1 481 ? -2.258 6.947 -12.015 1.00 72.75 481 ILE A C 1
ATOM 3921 O O . ILE A 1 481 ? -2.175 6.910 -10.785 1.00 72.75 481 ILE A O 1
ATOM 3925 N N . SER A 1 482 ? -1.424 7.649 -12.788 1.00 66.44 482 SER A N 1
ATOM 3926 C CA . SER A 1 482 ? -0.345 8.467 -12.244 1.00 66.44 482 SER A CA 1
ATOM 3927 C C . SER A 1 482 ? -0.663 9.951 -12.262 1.00 66.44 482 SER A C 1
ATOM 3929 O O . SER A 1 482 ? -1.161 10.475 -13.260 1.00 66.44 482 SER A O 1
ATOM 3931 N N . PRO A 1 483 ? -0.243 10.646 -11.201 1.00 52.97 483 PRO A N 1
ATOM 3932 C CA . PRO A 1 483 ? -0.236 12.075 -11.064 1.00 52.97 483 PRO A CA 1
ATOM 3933 C C . PRO A 1 483 ? 0.429 12.921 -12.183 1.00 52.97 483 PRO A C 1
ATOM 3935 O O . PRO A 1 483 ? 0.263 14.136 -12.251 1.00 52.97 483 PRO A O 1
ATOM 3938 N N . GLY A 1 484 ? 1.255 12.353 -13.055 1.00 51.28 484 GLY A N 1
ATOM 3939 C CA . GLY A 1 484 ? 2.041 13.147 -14.019 1.00 51.28 484 GLY A CA 1
ATOM 3940 C C . GLY A 1 484 ? 1.655 12.968 -15.482 1.00 51.28 484 GLY A C 1
ATOM 3941 O O . GLY A 1 484 ? 2.007 13.801 -16.314 1.00 51.28 484 GLY A O 1
ATOM 3942 N N . SER A 1 485 ? 0.967 11.876 -15.804 1.00 49.94 485 SER A N 1
ATOM 3943 C CA . SER A 1 485 ? 0.929 11.321 -17.160 1.00 49.94 485 SER A CA 1
ATOM 3944 C C . SER A 1 485 ? -0.396 11.517 -17.887 1.00 49.94 485 SER A C 1
ATOM 3946 O O . SER A 1 485 ? -0.563 10.994 -18.984 1.00 49.94 485 SER A O 1
ATOM 3948 N N . VAL A 1 486 ? -1.306 12.338 -17.350 1.00 45.78 486 VAL A N 1
ATOM 3949 C CA . VAL A 1 486 ? -2.575 12.670 -18.018 1.00 45.78 486 VAL A CA 1
ATOM 3950 C C . VAL A 1 486 ? -2.554 14.087 -18.624 1.00 45.78 486 VAL A C 1
ATOM 3952 O O . VAL A 1 486 ? -3.276 14.965 -18.145 1.00 45.78 486 VAL A O 1
ATOM 3955 N N . PRO A 1 487 ? -1.749 14.382 -19.670 1.00 42.34 487 PRO A N 1
ATOM 3956 C CA . PRO A 1 487 ? -1.995 15.553 -20.502 1.00 42.34 487 PRO A CA 1
ATOM 3957 C C . PRO A 1 487 ? -3.043 15.291 -21.593 1.00 42.34 487 PRO A C 1
ATOM 3959 O O . PRO A 1 487 ? -3.462 16.242 -22.245 1.00 42.34 487 PRO A O 1
ATOM 3962 N N . VAL A 1 488 ? -3.500 14.049 -21.788 1.00 50.81 488 VAL A N 1
ATOM 3963 C CA . VAL A 1 488 ? -4.504 13.715 -22.804 1.00 50.81 488 VAL A CA 1
ATOM 3964 C C . VAL A 1 488 ? -5.624 12.928 -22.143 1.00 50.81 488 VAL A C 1
ATOM 3966 O O . VAL A 1 488 ? -5.364 11.923 -21.485 1.00 50.81 488 VAL A O 1
ATOM 3969 N N . GLU A 1 489 ? -6.863 13.401 -22.283 1.00 51.28 489 GLU A N 1
ATOM 3970 C CA . GLU A 1 489 ? -8.058 12.610 -21.998 1.00 51.28 489 GLU A CA 1
ATOM 3971 C C . GLU A 1 489 ? -8.023 11.382 -22.904 1.00 51.28 489 GLU A C 1
ATOM 3973 O O . GLU A 1 489 ? -8.491 11.412 -24.040 1.00 51.28 489 GLU A O 1
ATOM 3978 N N . LEU A 1 490 ? -7.395 10.312 -22.425 1.00 52.81 490 LEU A N 1
ATOM 3979 C CA . LEU A 1 490 ? -7.450 9.052 -23.128 1.00 52.81 490 LEU A CA 1
ATOM 3980 C C . LEU A 1 490 ? -8.910 8.566 -23.073 1.00 52.81 490 LEU A C 1
ATOM 3982 O O . LEU A 1 490 ? -9.519 8.577 -21.987 1.00 52.81 490 LEU A O 1
ATOM 3986 N N . PRO A 1 491 ? -9.493 8.253 -24.238 1.00 53.66 491 PRO A N 1
ATOM 3987 C CA . PRO A 1 491 ? -10.866 7.778 -24.365 1.00 53.66 491 PRO A CA 1
ATOM 3988 C C . PRO A 1 491 ? -11.018 6.352 -23.816 1.00 53.66 491 PRO A C 1
ATOM 3990 O O . PRO A 1 491 ? -10.017 5.695 -23.553 1.00 53.66 491 PRO A O 1
ATOM 3993 N N . GLU A 1 492 ? -12.273 5.940 -23.601 1.00 57.88 492 GLU A N 1
ATOM 3994 C CA . GLU A 1 492 ? -12.742 4.739 -22.880 1.00 57.88 492 GLU A CA 1
ATOM 3995 C C . GLU A 1 492 ? -11.739 3.551 -22.850 1.00 57.88 492 GLU A C 1
ATOM 3997 O O . GLU A 1 492 ? -11.762 2.686 -23.721 1.00 57.88 492 GLU A O 1
ATOM 4002 N N . LEU A 1 493 ? -10.844 3.492 -21.847 1.00 62.09 493 LEU A N 1
ATOM 4003 C CA . LEU A 1 493 ? -9.722 2.534 -21.798 1.00 62.09 493 LEU A CA 1
ATOM 4004 C C . LEU A 1 493 ? -10.129 1.117 -21.360 1.00 62.09 493 LEU A C 1
ATOM 4006 O O . LEU A 1 493 ? -9.464 0.138 -21.699 1.00 62.09 493 LEU A O 1
ATOM 4010 N N . THR A 1 494 ? -11.203 0.979 -20.589 1.00 60.91 494 THR A N 1
ATOM 4011 C CA . THR A 1 494 ? -11.484 -0.245 -19.819 1.00 60.91 494 THR A CA 1
ATOM 4012 C C . THR A 1 494 ? -11.960 -1.408 -20.688 1.00 60.91 494 THR A C 1
ATOM 4014 O O . THR A 1 494 ? -11.666 -2.575 -20.408 1.00 60.91 494 THR A O 1
ATOM 4017 N N . HIS A 1 495 ? -12.641 -1.127 -21.801 1.00 68.06 495 HIS A N 1
ATOM 4018 C CA . HIS A 1 495 ? -13.123 -2.172 -22.703 1.00 68.06 495 HIS A CA 1
ATOM 4019 C C . HIS A 1 495 ? -12.003 -2.805 -23.558 1.00 68.06 495 HIS A C 1
ATOM 4021 O O . HIS A 1 495 ? -12.179 -3.913 -24.066 1.00 68.06 495 HIS A O 1
ATOM 4027 N N . HIS A 1 496 ? -10.821 -2.180 -23.668 1.00 69.25 496 HIS A N 1
ATOM 4028 C CA . HIS A 1 496 ? -9.662 -2.751 -24.378 1.00 69.25 496 HIS A CA 1
ATOM 4029 C C . HIS A 1 496 ? -9.040 -3.948 -23.685 1.00 69.25 496 HIS A C 1
ATOM 4031 O O . HIS A 1 496 ? -8.457 -4.801 -24.355 1.00 69.25 496 HIS A O 1
ATOM 4037 N N . TYR A 1 497 ? -9.201 -4.045 -22.367 1.00 74.81 497 TYR A N 1
ATOM 4038 C CA . TYR A 1 497 ? -8.721 -5.202 -21.630 1.00 74.81 497 TYR A CA 1
ATOM 4039 C C . TYR A 1 497 ? -9.511 -6.465 -21.971 1.00 74.81 497 TYR A C 1
ATOM 4041 O O . TYR A 1 497 ? -9.182 -7.499 -21.433 1.00 74.81 497 TYR A O 1
ATOM 4049 N N . ALA A 1 498 ? -10.584 -6.434 -22.775 1.00 76.12 498 ALA A N 1
ATOM 4050 C CA . ALA A 1 498 ? -11.351 -7.649 -23.054 1.00 76.12 498 ALA A CA 1
ATOM 4051 C C . ALA A 1 498 ? -10.500 -8.659 -23.851 1.00 76.12 498 ALA A C 1
ATOM 4053 O O . ALA A 1 498 ? -9.933 -8.270 -24.876 1.00 76.12 498 ALA A O 1
ATOM 4054 N N . PRO A 1 499 ? -10.439 -9.940 -23.430 1.00 84.50 499 PRO A N 1
ATOM 4055 C CA . PRO A 1 499 ? -11.291 -10.605 -22.426 1.00 84.50 499 PRO A CA 1
ATOM 4056 C C . PRO A 1 499 ? -10.762 -10.615 -20.975 1.00 84.50 499 PRO A C 1
ATOM 4058 O O . PRO A 1 499 ? -11.438 -11.129 -20.089 1.00 84.50 499 PRO A O 1
ATOM 4061 N N . HIS A 1 500 ? -9.592 -10.046 -20.719 1.00 90.00 500 HIS A N 1
ATOM 4062 C CA . HIS A 1 500 ? -8.876 -10.089 -19.447 1.00 90.00 500 HIS A CA 1
ATOM 4063 C C . HIS A 1 500 ? -9.603 -9.407 -18.273 1.00 90.00 500 HIS A C 1
ATOM 4065 O O . HIS A 1 500 ? -10.296 -8.391 -18.461 1.00 90.00 500 HIS A O 1
ATOM 4071 N N . PRO A 1 501 ? -9.403 -9.913 -17.041 1.00 92.06 501 PRO A N 1
ATOM 4072 C CA . PRO A 1 501 ? -9.635 -9.141 -15.828 1.00 92.06 501 PRO A CA 1
ATOM 4073 C C . PRO A 1 501 ? -8.602 -8.015 -15.706 1.00 92.06 501 PRO A C 1
ATOM 4075 O O . PRO A 1 501 ? -7.508 -8.077 -16.276 1.00 92.06 501 PRO A O 1
ATOM 4078 N N . TRP A 1 502 ? -8.929 -6.988 -14.929 1.00 91.06 502 TRP A N 1
ATOM 4079 C CA . TRP A 1 502 ? -7.977 -5.919 -14.642 1.00 91.06 502 TRP A CA 1
ATOM 4080 C C . TRP A 1 502 ? -8.107 -5.391 -13.215 1.00 91.06 502 TRP A C 1
ATOM 4082 O O . TRP A 1 502 ? -9.117 -5.604 -12.543 1.00 91.06 502 TRP A O 1
ATOM 4092 N N . ILE A 1 503 ? -7.069 -4.714 -12.737 1.00 91.62 503 ILE A N 1
ATOM 4093 C CA . ILE A 1 503 ? -7.043 -4.025 -11.446 1.00 91.62 503 ILE A CA 1
ATOM 4094 C C . ILE A 1 503 ? -6.650 -2.563 -11.647 1.00 91.62 503 ILE A C 1
ATOM 4096 O O . ILE A 1 503 ? -5.819 -2.234 -12.499 1.00 91.62 503 ILE A O 1
ATOM 4100 N N . ILE A 1 504 ? -7.256 -1.680 -10.856 1.00 89.19 504 ILE A N 1
ATOM 4101 C CA . ILE A 1 504 ? -6.995 -0.242 -10.920 1.00 89.19 504 ILE A CA 1
ATOM 4102 C C . ILE A 1 504 ? -5.860 0.133 -9.969 1.00 89.19 504 ILE A C 1
ATOM 4104 O O . ILE A 1 504 ? -5.906 -0.135 -8.770 1.00 89.19 504 ILE A O 1
ATOM 4108 N N . GLY A 1 505 ? -4.826 0.753 -10.520 1.00 86.19 505 GLY A N 1
ATOM 4109 C CA . GLY A 1 505 ? -3.631 1.184 -9.820 1.00 86.19 505 GLY A CA 1
ATOM 4110 C C . GLY A 1 505 ? -3.673 2.662 -9.424 1.00 86.19 505 GLY A C 1
ATOM 4111 O O . GLY A 1 505 ? -4.130 3.509 -10.196 1.00 86.19 505 GLY A O 1
ATOM 4112 N N . SER A 1 506 ? -3.132 3.004 -8.258 1.00 84.25 506 SER A N 1
ATOM 4113 C CA . SER A 1 506 ? -2.751 4.380 -7.906 1.00 84.25 506 SER A CA 1
ATOM 4114 C C . SER A 1 506 ? -1.232 4.487 -7.872 1.00 84.25 506 SER A C 1
ATOM 4116 O O . SER A 1 506 ? -0.641 3.716 -7.130 1.00 84.25 506 SER A O 1
ATOM 4118 N N . LEU A 1 507 ? -0.611 5.426 -8.589 1.00 78.25 507 LEU A N 1
ATOM 4119 C CA . LEU A 1 507 ? 0.813 5.740 -8.400 1.00 78.25 507 LEU A CA 1
ATOM 4120 C C . LEU A 1 507 ? 0.959 7.001 -7.553 1.00 78.25 507 LEU A C 1
ATOM 4122 O O . LEU A 1 507 ? 0.577 8.075 -8.003 1.00 78.25 507 LEU A O 1
ATOM 4126 N N . LEU A 1 508 ? 1.525 6.906 -6.354 1.00 73.75 508 LEU A N 1
ATOM 4127 C CA . LEU A 1 508 ? 1.824 8.063 -5.506 1.00 73.75 508 LEU A CA 1
ATOM 4128 C C . LEU A 1 508 ? 3.317 8.100 -5.142 1.00 73.75 508 LEU A C 1
ATOM 4130 O O . LEU A 1 508 ? 4.024 7.097 -5.228 1.00 73.75 508 LEU A O 1
ATOM 4134 N N . GLY A 1 509 ? 3.809 9.280 -4.747 1.00 65.38 509 GLY A N 1
ATOM 4135 C CA . GLY A 1 509 ? 5.179 9.431 -4.232 1.00 65.38 509 GLY A CA 1
ATOM 4136 C C . GLY A 1 509 ? 6.299 9.221 -5.262 1.00 65.38 509 GLY A C 1
ATOM 4137 O O . GLY A 1 509 ? 7.341 8.674 -4.918 1.00 65.38 509 GLY A O 1
ATOM 4138 N N . TYR A 1 510 ? 6.094 9.640 -6.516 1.00 67.25 510 TYR A N 1
ATOM 4139 C CA . TYR A 1 510 ? 7.027 9.392 -7.626 1.00 67.25 510 TYR A CA 1
ATOM 4140 C C . TYR A 1 510 ? 8.456 9.922 -7.381 1.00 67.25 510 TYR A C 1
ATOM 4142 O O . TYR A 1 510 ? 8.637 11.101 -7.090 1.00 67.25 510 TYR A O 1
ATOM 4150 N N . ALA A 1 511 ? 9.478 9.091 -7.584 1.00 55.97 511 ALA A N 1
ATOM 4151 C CA . ALA A 1 511 ? 10.897 9.387 -7.785 1.00 55.97 511 ALA A CA 1
ATOM 4152 C C . ALA A 1 511 ? 11.527 10.389 -6.800 1.00 55.97 511 ALA A C 1
ATOM 4154 O O . ALA A 1 511 ? 12.141 11.381 -7.217 1.00 55.97 511 ALA A O 1
ATOM 4155 N N . MET A 1 512 ? 11.403 10.143 -5.490 1.00 49.69 512 MET A N 1
ATOM 4156 C CA . MET A 1 512 ? 11.914 11.043 -4.433 1.00 49.69 512 MET A CA 1
ATOM 4157 C C . MET A 1 512 ? 11.266 12.421 -4.421 1.00 49.69 512 MET A C 1
ATOM 4159 O O . MET A 1 512 ? 11.795 13.370 -3.832 1.00 49.69 512 MET A O 1
ATOM 4163 N N . GLN A 1 513 ? 10.114 12.559 -5.070 1.00 56.75 513 GLN A N 1
ATOM 4164 C CA . GLN A 1 513 ? 9.276 13.707 -4.841 1.00 56.75 513 GLN A CA 1
ATOM 4165 C C . GLN A 1 513 ? 8.564 13.462 -3.521 1.00 56.75 513 GLN A C 1
ATOM 4167 O O . GLN A 1 513 ? 7.614 12.693 -3.421 1.00 56.75 513 GLN A O 1
ATOM 4172 N N . ASP A 1 514 ? 9.111 14.080 -2.482 1.00 51.03 514 ASP A N 1
ATOM 4173 C CA . ASP A 1 514 ? 8.524 14.079 -1.158 1.00 51.03 514 ASP A CA 1
ATOM 4174 C C . ASP A 1 514 ? 7.295 14.995 -1.184 1.00 51.03 514 ASP A C 1
ATOM 4176 O O . ASP A 1 514 ? 7.348 16.211 -0.970 1.00 51.03 514 ASP A O 1
ATOM 4180 N N . LEU A 1 515 ? 6.199 14.404 -1.639 1.00 51.00 515 LEU A N 1
ATOM 4181 C CA . LEU A 1 515 ? 4.926 15.049 -1.868 1.00 51.00 515 LEU A CA 1
ATOM 4182 C C . LEU A 1 515 ? 4.074 14.799 -0.624 1.00 51.00 515 LEU A C 1
ATOM 4184 O O . LEU A 1 515 ? 3.220 13.918 -0.632 1.00 51.00 515 LEU A O 1
ATOM 4188 N N . GLY A 1 516 ? 4.288 15.576 0.443 1.00 50.94 516 GLY A N 1
ATOM 4189 C CA . GLY A 1 516 ? 3.298 15.659 1.524 1.00 50.94 516 GLY A CA 1
ATOM 4190 C C . GLY A 1 516 ? 1.918 16.076 0.979 1.00 50.94 516 GLY A C 1
ATOM 4191 O O . GLY A 1 516 ? 1.737 16.263 -0.227 1.00 50.94 516 GLY A O 1
ATOM 4192 N N . PHE A 1 517 ? 0.921 16.256 1.848 1.00 43.66 517 PHE A N 1
ATOM 4193 C CA . PHE A 1 517 ? -0.461 16.575 1.454 1.00 43.66 517 PHE A CA 1
ATOM 4194 C C . PHE A 1 517 ? -0.566 17.588 0.291 1.00 43.66 517 PHE A C 1
ATOM 4196 O O . PHE A 1 517 ? -0.263 18.771 0.438 1.00 43.66 517 PHE A O 1
ATOM 4203 N N . GLY A 1 518 ? -1.015 17.135 -0.883 1.00 40.22 518 GLY A N 1
ATOM 4204 C CA . GLY A 1 518 ? -1.224 17.992 -2.058 1.00 40.22 518 GLY A CA 1
ATOM 4205 C C . GLY A 1 518 ? -0.025 18.159 -2.999 1.00 40.22 518 GLY A C 1
ATOM 4206 O O . GLY A 1 518 ? -0.159 18.845 -4.007 1.00 40.22 518 GLY A O 1
ATOM 4207 N N . GLY A 1 519 ? 1.115 17.513 -2.748 1.00 45.66 519 GLY A N 1
ATOM 4208 C CA . GLY A 1 519 ? 2.251 17.507 -3.674 1.00 45.66 519 GLY A CA 1
ATOM 4209 C C . GLY A 1 519 ? 2.021 16.704 -4.963 1.00 45.66 519 GLY A C 1
ATOM 4210 O O . GLY A 1 519 ? 2.874 16.691 -5.838 1.00 45.66 519 GLY A O 1
ATOM 4211 N N . ILE A 1 520 ? 0.870 16.056 -5.115 1.00 51.34 520 ILE A N 1
ATOM 4212 C CA . ILE A 1 520 ? 0.508 15.305 -6.316 1.00 51.34 520 ILE A CA 1
ATOM 4213 C C . ILE A 1 520 ? 0.641 16.196 -7.567 1.00 51.34 520 ILE A C 1
ATOM 4215 O O . ILE A 1 520 ? 0.165 17.334 -7.595 1.00 51.34 520 ILE A O 1
ATOM 4219 N N . SER A 1 521 ? 1.274 15.688 -8.627 1.00 50.44 521 SER A N 1
ATOM 4220 C CA . SER A 1 521 ? 1.405 16.401 -9.907 1.00 50.44 521 SER A CA 1
ATOM 4221 C C . SER A 1 521 ? 0.055 16.681 -10.606 1.00 50.44 521 SER A C 1
ATOM 4223 O O . SER A 1 521 ? -0.008 17.577 -11.450 1.00 50.44 521 SER A O 1
ATOM 4225 N N . ILE A 1 522 ? -1.040 16.037 -10.173 1.00 58.16 522 ILE A N 1
ATOM 4226 C CA . ILE A 1 522 ? -2.447 16.376 -10.476 1.00 58.16 522 ILE A CA 1
ATOM 4227 C C . ILE A 1 522 ? -3.155 16.773 -9.181 1.00 58.16 522 ILE A C 1
ATOM 4229 O O . ILE A 1 522 ? -2.969 16.131 -8.150 1.00 58.16 522 ILE A O 1
ATOM 4233 N N . PRO A 1 523 ? -4.066 17.753 -9.233 1.00 70.56 523 PRO A N 1
ATOM 4234 C CA . PRO A 1 523 ? -5.119 17.889 -8.234 1.00 70.56 523 PRO A CA 1
ATOM 4235 C C . PRO A 1 523 ? -5.779 16.548 -7.836 1.00 70.56 523 PRO A C 1
ATOM 4237 O O . PRO A 1 523 ? -6.170 15.760 -8.697 1.00 70.56 523 PRO A O 1
ATOM 4240 N N . ILE A 1 524 ? -5.921 16.303 -6.528 1.00 74.19 524 ILE A N 1
ATOM 4241 C CA . ILE A 1 524 ? -6.520 15.077 -5.959 1.00 74.19 524 ILE A CA 1
ATOM 4242 C C . ILE A 1 524 ? -7.956 14.838 -6.452 1.00 74.19 524 ILE A C 1
ATOM 4244 O O . ILE A 1 524 ? -8.343 13.700 -6.699 1.00 74.19 524 ILE A O 1
ATOM 4248 N N . ASP A 1 525 ? -8.748 15.895 -6.633 1.00 76.00 525 ASP A N 1
ATOM 4249 C CA . ASP A 1 525 ? -10.107 15.795 -7.180 1.00 76.00 525 ASP A CA 1
ATOM 4250 C C . ASP A 1 525 ? -10.115 15.191 -8.587 1.00 76.00 525 ASP A C 1
ATOM 4252 O O . ASP A 1 525 ? -10.934 14.327 -8.885 1.00 76.00 525 ASP A O 1
ATOM 4256 N N . ARG A 1 526 ? -9.168 15.584 -9.442 1.00 77.38 526 ARG A N 1
ATOM 4257 C CA . ARG A 1 526 ? -8.999 15.000 -10.778 1.00 77.38 526 ARG A CA 1
ATOM 4258 C C . ARG A 1 526 ? -8.517 13.558 -10.716 1.00 77.38 526 ARG A C 1
ATOM 4260 O O . ARG A 1 526 ? -8.945 12.756 -11.544 1.00 77.38 526 ARG A O 1
ATOM 4267 N N . PHE A 1 527 ? -7.653 13.226 -9.756 1.00 79.00 527 PHE A N 1
ATOM 4268 C CA . PHE A 1 527 ? -7.225 11.847 -9.521 1.00 79.00 527 PHE A CA 1
ATOM 4269 C C . PHE A 1 527 ? -8.433 10.957 -9.181 1.00 79.00 527 PHE A C 1
ATOM 4271 O O . PHE A 1 527 ? -8.699 9.987 -9.892 1.00 79.00 527 PHE A O 1
ATOM 4278 N N . PHE A 1 528 ? -9.242 11.342 -8.188 1.00 83.19 528 PHE A N 1
ATOM 4279 C CA . PHE A 1 528 ? -10.444 10.588 -7.823 1.00 83.19 528 PHE A CA 1
ATOM 4280 C C . PHE A 1 528 ? -11.523 10.614 -8.909 1.00 83.19 528 PHE A C 1
ATOM 4282 O O . PHE A 1 528 ? -12.175 9.598 -9.133 1.00 83.19 528 PHE A O 1
ATOM 4289 N N . ALA A 1 529 ? -11.697 11.721 -9.634 1.00 82.62 529 ALA A N 1
ATOM 4290 C CA . ALA A 1 529 ? -12.613 11.779 -10.772 1.00 82.62 529 ALA A CA 1
ATOM 4291 C C . ALA A 1 529 ? -12.201 10.802 -11.885 1.00 82.62 529 ALA A C 1
ATOM 4293 O O . ALA A 1 529 ? -13.063 10.166 -12.487 1.00 82.62 529 ALA A O 1
ATOM 4294 N N . SER A 1 530 ? -10.896 10.638 -12.125 1.00 79.50 530 SER A N 1
ATOM 4295 C CA . SER A 1 530 ? -10.377 9.675 -13.103 1.00 79.50 530 SER A CA 1
ATOM 4296 C C . SER A 1 530 ? -10.645 8.234 -12.670 1.00 79.50 530 SER A C 1
ATOM 4298 O O . SER A 1 530 ? -11.108 7.442 -13.487 1.00 79.50 530 SER A O 1
ATOM 4300 N N . TRP A 1 531 ? -10.440 7.918 -11.384 1.00 84.31 531 TRP A N 1
ATOM 4301 C CA . TRP A 1 531 ? -10.832 6.629 -10.797 1.00 84.31 531 TRP A CA 1
ATOM 4302 C C . TRP A 1 531 ? -12.332 6.359 -10.974 1.00 84.31 531 TRP A C 1
ATOM 4304 O O . TRP A 1 531 ? -12.700 5.351 -11.573 1.00 84.31 531 TRP A O 1
ATOM 4314 N N . LYS A 1 532 ? -13.200 7.285 -10.533 1.00 85.31 532 LYS A N 1
ATOM 4315 C CA . LYS A 1 532 ? -14.667 7.156 -10.651 1.00 85.31 532 LYS A CA 1
ATOM 4316 C C . LYS A 1 532 ? -15.103 6.948 -12.101 1.00 85.31 532 LYS A C 1
ATOM 4318 O O . LYS A 1 532 ? -15.954 6.105 -12.367 1.00 85.31 532 LYS A O 1
ATOM 4323 N N . ARG A 1 533 ? -14.504 7.692 -13.038 1.00 85.19 533 ARG A N 1
ATOM 4324 C CA . ARG A 1 533 ? -14.782 7.570 -14.474 1.00 85.19 533 ARG A CA 1
ATOM 4325 C C . ARG A 1 533 ? -14.470 6.166 -14.991 1.00 85.19 533 ARG A C 1
ATOM 4327 O O . AR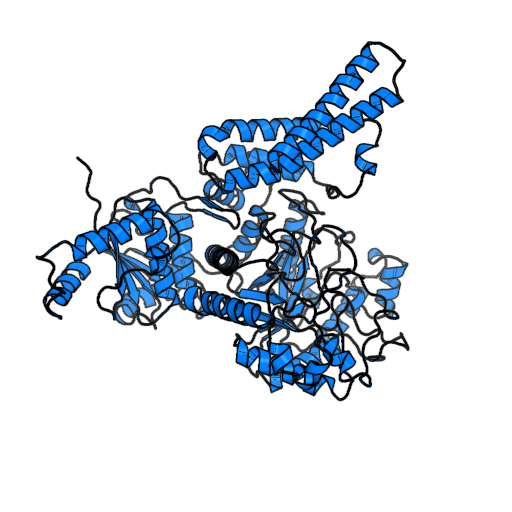G A 1 533 ? -15.327 5.584 -15.639 1.00 85.19 533 ARG A O 1
ATOM 4334 N N . LEU A 1 534 ? -13.282 5.633 -14.701 1.00 83.06 534 LEU A N 1
ATOM 4335 C CA . LEU A 1 534 ? -12.865 4.312 -15.188 1.00 83.06 534 LEU A CA 1
ATOM 4336 C C . LEU A 1 534 ? -13.698 3.183 -14.575 1.00 83.06 534 LEU A C 1
ATOM 4338 O O . LEU A 1 534 ? -14.058 2.242 -15.269 1.00 83.06 534 LEU A O 1
ATOM 4342 N N . VAL A 1 535 ? -14.068 3.294 -13.300 1.00 86.12 535 VAL A N 1
ATOM 4343 C CA . VAL A 1 535 ? -14.955 2.315 -12.650 1.00 86.12 535 VAL A CA 1
ATOM 4344 C C . VAL A 1 535 ? -16.339 2.319 -13.305 1.00 86.12 535 VAL A C 1
ATOM 4346 O O . VAL A 1 535 ? -16.824 1.267 -13.711 1.00 86.12 535 VAL A O 1
ATOM 4349 N N . ALA A 1 536 ? -16.945 3.499 -13.483 1.00 87.44 536 ALA A N 1
ATOM 4350 C CA . ALA A 1 536 ? -18.253 3.629 -14.131 1.00 87.44 536 ALA A CA 1
ATOM 4351 C C . ALA A 1 536 ? -18.237 3.153 -15.596 1.00 87.44 536 ALA A C 1
ATOM 4353 O O . ALA A 1 536 ? -19.223 2.620 -16.107 1.00 87.44 536 ALA A O 1
ATOM 4354 N N . GLU A 1 537 ? -17.115 3.351 -16.283 1.00 84.12 537 GLU A N 1
ATOM 4355 C CA . GLU A 1 537 ? -16.906 2.860 -17.638 1.00 84.12 537 GLU A CA 1
ATOM 4356 C C . GLU A 1 537 ? -16.838 1.327 -17.684 1.00 84.12 537 GLU A C 1
ATOM 4358 O O . GLU A 1 537 ? -17.545 0.713 -18.476 1.00 84.12 537 GLU A O 1
ATOM 4363 N N . ASP A 1 538 ? -16.066 0.692 -16.802 1.00 85.50 538 ASP A N 1
ATOM 4364 C CA . ASP A 1 538 ? -15.984 -0.770 -16.724 1.00 85.50 538 ASP A CA 1
ATOM 4365 C C . ASP A 1 538 ? -17.343 -1.402 -16.382 1.00 85.50 538 ASP A C 1
ATOM 4367 O O . ASP A 1 538 ? -17.746 -2.395 -16.991 1.00 85.50 538 ASP A O 1
ATOM 4371 N N . GLU A 1 539 ? -18.113 -0.780 -15.487 1.00 88.88 539 GLU A N 1
ATOM 4372 C CA . GLU A 1 539 ? -19.481 -1.196 -15.156 1.00 88.88 539 GLU A CA 1
ATOM 4373 C C . GLU A 1 539 ? -20.416 -1.186 -16.374 1.00 88.88 539 GLU A C 1
ATOM 4375 O O . GLU A 1 539 ? -21.176 -2.139 -16.573 1.00 88.88 539 GLU A O 1
ATOM 4380 N N . LYS A 1 540 ? -20.320 -0.166 -17.240 1.00 87.62 540 LYS A N 1
ATOM 4381 C CA . LYS A 1 540 ? -21.088 -0.064 -18.499 1.00 87.62 540 LYS A CA 1
ATOM 4382 C C . LYS A 1 540 ? -20.821 -1.247 -19.442 1.00 87.62 540 LYS A C 1
ATOM 4384 O O . LYS A 1 540 ? -21.697 -1.584 -20.240 1.00 87.62 540 LYS A O 1
ATOM 4389 N N . PHE A 1 541 ? -19.660 -1.897 -19.338 1.00 83.25 541 PHE A N 1
ATOM 4390 C CA . PHE A 1 541 ? -19.232 -2.997 -20.207 1.00 83.25 541 PHE A CA 1
ATOM 4391 C C . PHE A 1 541 ? -19.207 -4.376 -19.524 1.00 83.25 541 PHE A C 1
ATOM 4393 O O . PHE A 1 541 ? -18.587 -5.303 -20.045 1.00 83.25 541 PHE A O 1
ATOM 4400 N N . GLY A 1 542 ? -19.917 -4.542 -18.402 1.00 85.00 542 GLY A N 1
ATOM 4401 C CA . GLY A 1 542 ? -19.998 -5.819 -17.686 1.00 85.00 542 GLY A CA 1
ATOM 4402 C C . GLY A 1 542 ? -18.748 -6.080 -16.850 1.00 85.00 542 GLY A C 1
ATOM 4403 O O . GLY A 1 542 ? -18.004 -7.008 -17.151 1.00 85.00 542 GLY A O 1
ATOM 4404 N N . SER A 1 543 ? -18.554 -5.219 -15.845 1.00 85.38 543 SER A N 1
ATOM 4405 C CA . SER A 1 543 ? -17.358 -5.053 -15.007 1.00 85.38 543 SER A CA 1
ATOM 4406 C C . SER A 1 543 ? -16.398 -6.244 -14.945 1.00 85.38 543 SER A C 1
ATOM 4408 O O . SER A 1 543 ? -16.765 -7.350 -14.545 1.00 85.38 543 SER A O 1
ATOM 4410 N N . ARG A 1 544 ? -15.134 -5.981 -15.290 1.00 89.25 544 ARG A N 1
ATOM 4411 C CA . ARG A 1 544 ? -14.002 -6.919 -15.180 1.00 89.25 544 ARG A CA 1
ATOM 4412 C C . ARG A 1 544 ? -12.947 -6.440 -14.182 1.00 89.25 544 ARG A C 1
ATOM 4414 O O . ARG A 1 544 ? -11.898 -7.070 -14.041 1.00 89.25 544 ARG A O 1
ATOM 4421 N N . LEU A 1 545 ? -13.225 -5.335 -13.490 1.00 90.75 545 LEU A N 1
ATOM 4422 C CA . LEU A 1 545 ? -12.381 -4.782 -12.445 1.00 90.75 545 LEU A CA 1
ATOM 4423 C C . LEU A 1 545 ? -12.393 -5.684 -11.198 1.00 90.75 545 LEU A C 1
ATOM 4425 O O . LEU A 1 545 ? -13.339 -5.697 -10.408 1.00 90.75 545 LEU A O 1
ATOM 4429 N N . HIS A 1 546 ? -11.302 -6.416 -11.003 1.00 90.88 546 HIS A N 1
ATOM 4430 C CA . HIS A 1 546 ? -11.137 -7.433 -9.964 1.00 90.88 546 HIS A CA 1
ATOM 4431 C C . HIS A 1 546 ? -10.581 -6.866 -8.644 1.00 90.88 546 HIS A C 1
ATOM 4433 O O . HIS A 1 546 ? -10.722 -7.475 -7.579 1.00 90.88 546 HIS A O 1
ATOM 4439 N N . GLY A 1 547 ? -9.939 -5.697 -8.693 1.00 93.00 547 GLY A N 1
ATOM 4440 C CA . GLY A 1 547 ? -9.065 -5.270 -7.610 1.00 93.00 547 GLY A CA 1
ATOM 4441 C C . GLY A 1 547 ? -8.590 -3.836 -7.654 1.00 93.00 547 GLY A C 1
ATOM 4442 O O . GLY A 1 547 ? -8.736 -3.140 -8.657 1.00 93.00 547 GLY A O 1
ATOM 4443 N N . ILE A 1 548 ? -7.941 -3.450 -6.561 1.00 93.44 548 ILE A N 1
ATOM 4444 C CA . ILE A 1 548 ? -7.107 -2.255 -6.485 1.00 93.44 548 ILE A CA 1
ATOM 4445 C C . ILE A 1 548 ? -5.645 -2.643 -6.320 1.00 93.44 548 ILE A C 1
ATOM 4447 O O . ILE A 1 548 ? -5.314 -3.660 -5.700 1.00 93.44 548 ILE A O 1
ATOM 4451 N N . PHE A 1 549 ? -4.775 -1.768 -6.790 1.00 91.88 549 PHE A N 1
ATOM 4452 C CA . PHE A 1 549 ? -3.353 -1.867 -6.567 1.00 91.88 549 PHE A CA 1
ATOM 4453 C C . PHE A 1 549 ? -2.788 -0.519 -6.135 1.00 91.88 549 PHE A C 1
ATOM 4455 O O . PHE A 1 549 ? -2.858 0.481 -6.846 1.00 91.88 549 PHE A O 1
ATOM 4462 N N . HIS A 1 550 ? -2.239 -0.471 -4.936 1.00 90.69 550 HIS A N 1
ATOM 4463 C CA . HIS A 1 550 ? -1.680 0.748 -4.395 1.00 90.69 550 HIS A CA 1
ATOM 4464 C C . HIS A 1 550 ? -0.172 0.781 -4.656 1.00 90.69 550 HIS A C 1
ATOM 4466 O O . HIS A 1 550 ? 0.596 0.066 -4.026 1.00 90.69 550 HIS A O 1
ATOM 4472 N N . TRP A 1 551 ? 0.271 1.569 -5.627 1.00 86.00 551 TRP A N 1
ATOM 4473 C CA . TRP A 1 551 ? 1.683 1.731 -5.946 1.00 86.00 551 TRP A CA 1
ATOM 4474 C C . TRP A 1 551 ? 2.207 3.020 -5.317 1.00 86.00 551 TRP A C 1
ATOM 4476 O O . TRP A 1 551 ? 1.941 4.123 -5.789 1.00 86.00 551 TRP A O 1
ATOM 4486 N N . ASN A 1 552 ? 3.030 2.862 -4.284 1.00 80.44 552 ASN A N 1
ATOM 4487 C CA . ASN A 1 552 ? 3.804 3.951 -3.711 1.00 80.44 552 ASN A CA 1
ATOM 4488 C C . ASN A 1 552 ? 5.286 3.704 -4.000 1.00 80.44 552 ASN A C 1
ATOM 4490 O O . ASN A 1 552 ? 5.869 2.748 -3.494 1.00 80.44 552 ASN A O 1
ATOM 4494 N N . GLU A 1 553 ? 5.904 4.551 -4.826 1.00 77.38 553 GLU A N 1
ATOM 4495 C CA . GLU A 1 553 ? 7.364 4.505 -5.017 1.00 77.38 553 GLU A CA 1
ATOM 4496 C C . GLU A 1 553 ? 8.111 4.873 -3.732 1.00 77.38 553 GLU A C 1
ATOM 4498 O O . GLU A 1 553 ? 9.221 4.397 -3.491 1.00 77.38 553 GLU A O 1
ATOM 4503 N N . ILE A 1 554 ? 7.464 5.700 -2.907 1.00 77.12 554 ILE A N 1
ATOM 4504 C CA . ILE A 1 554 ? 7.833 6.006 -1.531 1.00 77.12 554 ILE A CA 1
ATOM 4505 C C . ILE A 1 554 ? 6.563 5.893 -0.696 1.00 77.12 554 ILE A C 1
ATOM 4507 O O . ILE A 1 554 ? 5.578 6.585 -0.957 1.00 77.12 554 ILE A O 1
ATOM 4511 N N . VAL A 1 555 ? 6.577 5.006 0.289 1.00 80.38 555 VAL A N 1
ATOM 4512 C CA . VAL A 1 555 ? 5.474 4.819 1.249 1.00 80.38 555 VAL A CA 1
ATOM 4513 C C . VAL A 1 555 ? 5.540 5.885 2.359 1.00 80.38 555 VAL A C 1
ATOM 4515 O O . VAL A 1 555 ? 6.513 6.633 2.434 1.00 80.38 555 VAL A O 1
ATOM 4518 N N . GLN A 1 556 ? 4.533 6.012 3.228 1.00 78.06 556 GLN A N 1
ATOM 4519 C CA . GLN A 1 556 ? 4.511 7.002 4.330 1.00 78.06 556 GLN A CA 1
ATOM 4520 C C . GLN A 1 556 ? 4.520 8.482 3.900 1.00 78.06 556 GLN A C 1
ATOM 4522 O O . GLN A 1 556 ? 4.964 9.343 4.668 1.00 78.06 556 GLN A O 1
ATOM 4527 N N . VAL A 1 557 ? 4.051 8.799 2.688 1.00 75.12 557 VAL A N 1
ATOM 4528 C CA . VAL A 1 557 ? 4.038 10.180 2.158 1.00 75.12 557 VAL A CA 1
ATOM 4529 C C . VAL A 1 557 ? 2.665 10.846 2.210 1.00 75.12 557 VAL A C 1
ATOM 4531 O O . VAL A 1 557 ? 2.584 12.067 2.351 1.00 75.12 557 VAL A O 1
ATOM 4534 N N . SER A 1 558 ? 1.569 10.084 2.098 1.00 81.12 558 SER A N 1
ATOM 4535 C CA . SER A 1 558 ? 0.223 10.664 2.075 1.00 81.12 558 SER A CA 1
ATOM 4536 C C . SER A 1 558 ? -0.837 9.746 2.693 1.00 81.12 558 SER A C 1
ATOM 4538 O O . SER A 1 558 ? -1.653 9.166 1.971 1.00 81.12 558 SER A O 1
ATOM 4540 N N . PRO A 1 559 ? -0.926 9.704 4.037 1.00 87.06 559 PRO A N 1
ATOM 4541 C CA . PRO A 1 559 ? -1.821 8.777 4.728 1.00 87.06 559 PRO A CA 1
ATOM 4542 C C . PRO A 1 559 ? -3.305 8.912 4.351 1.00 87.06 559 PRO A C 1
ATOM 4544 O O . PRO A 1 559 ? -4.046 7.938 4.451 1.00 87.06 559 PRO A O 1
ATOM 4547 N N . LEU A 1 560 ? -3.764 10.089 3.892 1.00 87.75 560 LEU A N 1
ATOM 4548 C CA . LEU A 1 560 ? -5.140 10.252 3.396 1.00 87.75 560 LEU A CA 1
ATOM 4549 C C . LEU A 1 560 ? -5.375 9.490 2.103 1.00 87.75 560 LEU A C 1
ATOM 4551 O O . LEU A 1 560 ? -6.442 8.910 1.928 1.00 87.75 560 LEU A O 1
ATOM 4555 N N . LEU A 1 561 ? -4.424 9.539 1.175 1.00 85.56 561 LEU A N 1
ATOM 4556 C CA . LEU A 1 561 ? -4.571 8.855 -0.102 1.00 85.56 561 LEU A CA 1
ATOM 4557 C C . LEU A 1 561 ? -4.441 7.354 0.094 1.00 85.56 561 LEU A C 1
ATOM 4559 O O . LEU A 1 561 ? -5.241 6.616 -0.472 1.00 85.56 561 LEU A O 1
ATOM 4563 N N . ASP A 1 562 ? -3.507 6.931 0.946 1.00 88.50 562 ASP A N 1
ATOM 4564 C CA . ASP A 1 562 ? -3.340 5.530 1.317 1.00 88.50 562 ASP A CA 1
ATOM 4565 C C . ASP A 1 562 ? -4.647 4.988 1.933 1.00 88.50 562 ASP A C 1
ATOM 4567 O O . ASP A 1 562 ? -5.162 3.951 1.507 1.00 88.50 562 ASP A O 1
ATOM 4571 N N . TYR A 1 563 ? -5.263 5.751 2.849 1.00 91.69 563 TYR A N 1
ATOM 4572 C CA . TYR A 1 563 ? -6.580 5.434 3.406 1.00 91.69 563 TYR A CA 1
ATOM 4573 C C . TYR A 1 563 ? -7.692 5.436 2.347 1.00 91.69 563 TYR A C 1
ATOM 4575 O O . TYR A 1 563 ? -8.468 4.487 2.279 1.00 91.69 563 TYR A O 1
ATOM 4583 N N . ALA A 1 564 ? -7.794 6.474 1.513 1.00 90.81 564 ALA A N 1
ATOM 4584 C CA . ALA A 1 564 ? -8.861 6.595 0.519 1.00 90.81 564 ALA A CA 1
ATOM 4585 C C . ALA A 1 564 ? -8.815 5.454 -0.510 1.00 90.81 564 ALA A C 1
ATOM 4587 O O . ALA A 1 564 ? -9.858 4.903 -0.866 1.00 90.81 564 ALA A O 1
ATOM 4588 N N . VAL A 1 565 ? -7.612 5.069 -0.948 1.00 89.50 565 VAL A N 1
ATOM 4589 C CA . VAL A 1 565 ? -7.382 3.925 -1.837 1.00 89.50 565 VAL A CA 1
ATOM 4590 C C . VAL A 1 565 ? -7.790 2.625 -1.146 1.00 89.50 565 VAL A C 1
ATOM 4592 O O . VAL A 1 565 ? -8.589 1.873 -1.704 1.00 89.50 565 VAL A O 1
ATOM 4595 N N . ALA A 1 566 ? -7.328 2.377 0.082 1.00 91.19 566 ALA A N 1
ATOM 4596 C CA . ALA A 1 566 ? -7.698 1.178 0.835 1.00 91.19 566 ALA A CA 1
ATOM 4597 C C . ALA A 1 566 ? -9.214 1.089 1.101 1.00 91.19 566 ALA A C 1
ATOM 4599 O O . ALA A 1 566 ? -9.823 0.027 0.944 1.00 91.19 566 ALA A O 1
ATOM 4600 N N . ASN A 1 567 ? -9.846 2.213 1.453 1.00 92.69 567 ASN A N 1
ATOM 4601 C CA . ASN A 1 567 ? -11.279 2.306 1.718 1.00 92.69 567 ASN A CA 1
ATOM 4602 C C . ASN A 1 567 ? -12.121 2.027 0.468 1.00 92.69 567 ASN A C 1
ATOM 4604 O O . ASN A 1 567 ? -13.156 1.360 0.559 1.00 92.69 567 ASN A O 1
ATOM 4608 N N . PHE A 1 568 ? -11.674 2.487 -0.703 1.00 92.25 568 PHE A N 1
ATOM 4609 C CA . PHE A 1 568 ? -12.372 2.248 -1.962 1.00 92.25 568 PHE A CA 1
ATOM 4610 C C . PHE A 1 568 ? -12.553 0.754 -2.247 1.00 92.25 568 PHE A C 1
ATOM 4612 O O . PHE A 1 568 ? -13.645 0.336 -2.612 1.00 92.25 568 PHE A O 1
ATOM 4619 N N . ALA A 1 569 ? -11.552 -0.089 -1.980 1.00 89.56 569 ALA A N 1
ATOM 4620 C CA . ALA A 1 569 ? -11.685 -1.532 -2.202 1.00 89.56 569 ALA A CA 1
ATOM 4621 C C . ALA A 1 569 ? -12.778 -2.213 -1.364 1.00 89.56 569 ALA A C 1
ATOM 4623 O O . ALA A 1 569 ? -13.258 -3.295 -1.716 1.00 89.56 569 ALA A O 1
ATOM 4624 N N . TRP A 1 570 ? -13.148 -1.599 -0.240 1.00 92.06 570 TRP A N 1
ATOM 4625 C CA . TRP A 1 570 ? -14.150 -2.116 0.686 1.00 92.06 570 TRP A CA 1
ATOM 4626 C C . TRP A 1 570 ? -15.527 -1.501 0.498 1.00 92.06 570 TRP A C 1
ATOM 4628 O O . TRP A 1 570 ? -16.522 -2.151 0.794 1.00 92.06 570 TRP A O 1
ATOM 4638 N N . THR A 1 571 ? -15.594 -0.267 0.012 1.00 92.25 571 THR A N 1
ATOM 4639 C CA . THR A 1 571 ? -16.839 0.509 0.005 1.00 92.25 571 THR A CA 1
ATOM 4640 C C . THR A 1 571 ? -17.271 0.961 -1.388 1.00 92.25 571 THR A C 1
ATOM 4642 O O . THR A 1 571 ? -18.411 1.389 -1.538 1.00 92.25 571 THR A O 1
ATOM 4645 N N . ASP A 1 572 ? -16.382 0.887 -2.388 1.00 90.06 572 ASP A N 1
ATOM 4646 C CA . ASP A 1 572 ? -16.444 1.611 -3.670 1.00 90.06 572 ASP A CA 1
ATOM 4647 C C . ASP A 1 572 ? -16.618 3.141 -3.496 1.00 90.06 572 ASP A C 1
ATOM 4649 O O . ASP A 1 572 ? -16.989 3.855 -4.429 1.00 90.06 572 ASP A O 1
ATOM 4653 N N . LYS A 1 573 ? -16.318 3.685 -2.305 1.00 91.00 573 LYS A N 1
ATOM 4654 C CA . LYS A 1 573 ? -16.410 5.120 -2.012 1.00 91.00 573 LYS A CA 1
ATOM 4655 C C . LYS A 1 573 ? -15.034 5.772 -2.013 1.00 91.00 573 LYS A C 1
ATOM 4657 O O . LYS A 1 573 ? -14.097 5.319 -1.358 1.00 91.00 573 LYS A O 1
ATOM 4662 N N . LEU A 1 574 ? -14.954 6.888 -2.726 1.00 89.50 574 LEU A N 1
ATOM 4663 C CA . LEU A 1 574 ? -13.835 7.826 -2.710 1.00 89.50 574 LEU A CA 1
ATOM 4664 C C . LEU A 1 574 ? -14.338 9.178 -2.214 1.00 89.50 574 LEU A C 1
ATOM 4666 O O . LEU A 1 574 ? -15.500 9.498 -2.496 1.00 89.50 574 LEU A O 1
ATOM 4670 N N . PRO A 1 575 ? -13.461 10.007 -1.623 1.00 88.38 575 PRO A N 1
ATOM 4671 C CA . PRO A 1 575 ? -13.805 11.376 -1.277 1.00 88.38 575 PRO A CA 1
ATOM 4672 C C . PRO A 1 575 ? -14.476 12.112 -2.447 1.00 88.38 575 PRO A C 1
ATOM 4674 O O . PRO A 1 575 ? -14.064 12.007 -3.610 1.00 88.38 575 PRO A O 1
ATOM 4677 N N . GLU A 1 576 ? -15.553 12.829 -2.158 1.00 85.19 576 GLU A N 1
ATOM 4678 C CA . GLU A 1 576 ? -16.290 13.648 -3.115 1.00 85.19 576 GLU A CA 1
ATOM 4679 C C . GLU A 1 576 ? -15.638 15.014 -3.271 1.00 85.19 576 GLU A C 1
ATOM 4681 O O . GLU A 1 576 ? -15.426 15.467 -4.398 1.00 85.19 576 GLU A O 1
ATOM 4686 N N . ASN A 1 577 ? -15.280 15.651 -2.154 1.00 82.81 577 ASN A N 1
ATOM 4687 C CA . ASN A 1 577 ? -14.700 16.984 -2.165 1.00 82.81 577 ASN A CA 1
ATOM 4688 C C . ASN A 1 577 ? -13.708 17.203 -1.019 1.00 82.81 577 ASN A C 1
ATOM 4690 O O . ASN A 1 577 ? -14.037 17.705 0.048 1.00 82.81 577 ASN A O 1
ATOM 4694 N N . ILE A 1 578 ? -12.438 16.932 -1.300 1.00 80.31 578 ILE A N 1
ATOM 4695 C CA . ILE A 1 578 ? -11.328 17.156 -0.364 1.00 80.31 578 ILE A CA 1
ATOM 4696 C C . ILE A 1 578 ? -11.006 18.640 -0.090 1.00 80.31 578 ILE A C 1
ATOM 4698 O O . ILE A 1 578 ? -10.099 18.945 0.684 1.00 80.31 578 ILE A O 1
ATOM 4702 N N . TYR A 1 579 ? -11.688 19.574 -0.759 1.00 82.06 579 TYR A N 1
ATOM 4703 C CA . TYR A 1 579 ? -11.485 21.014 -0.582 1.00 82.06 579 TYR A CA 1
ATOM 4704 C C . TYR A 1 579 ? -12.538 21.670 0.306 1.00 82.06 579 TYR A C 1
ATOM 4706 O O . TYR A 1 579 ? -12.348 22.828 0.682 1.00 82.06 579 TYR A O 1
ATOM 4714 N N . ASP A 1 580 ? -13.636 20.976 0.601 1.00 83.00 580 ASP A N 1
ATOM 4715 C CA . ASP A 1 580 ? -14.706 21.494 1.442 1.00 83.00 580 ASP A CA 1
ATOM 4716 C C . ASP A 1 580 ? -14.564 20.936 2.854 1.00 83.00 580 ASP A C 1
ATOM 4718 O O . ASP A 1 580 ? -14.932 19.803 3.150 1.00 83.00 580 ASP A O 1
ATOM 4722 N N . ALA A 1 581 ? -13.958 21.741 3.722 1.00 84.12 581 ALA A N 1
ATOM 4723 C CA . ALA A 1 581 ? -13.795 21.378 5.118 1.00 84.12 581 ALA A CA 1
ATOM 4724 C C . ALA A 1 581 ? -15.104 21.508 5.915 1.00 84.12 581 ALA A C 1
ATOM 4726 O O . ALA A 1 581 ? -15.204 20.899 6.978 1.00 84.12 581 ALA A O 1
ATOM 4727 N N . ASP A 1 582 ? -16.077 22.289 5.432 1.00 86.81 582 ASP A N 1
ATOM 4728 C CA . ASP A 1 582 ? -17.335 22.576 6.133 1.00 86.81 582 ASP A CA 1
ATOM 4729 C C . ASP A 1 582 ? -18.422 21.534 5.816 1.00 86.81 582 ASP A C 1
ATOM 4731 O O . ASP A 1 582 ? -19.333 21.329 6.620 1.00 86.81 582 ASP A O 1
ATOM 4735 N N . ALA A 1 583 ? -18.314 20.858 4.669 1.00 84.56 583 ALA A N 1
ATOM 4736 C CA . ALA A 1 583 ? -19.178 19.753 4.260 1.00 84.56 583 ALA A CA 1
ATOM 4737 C C . ALA A 1 583 ? -18.359 18.523 3.807 1.00 84.56 583 ALA A C 1
ATOM 4739 O O . ALA A 1 583 ? -18.418 18.143 2.633 1.00 84.56 583 ALA A O 1
ATOM 4740 N N . PRO A 1 584 ? -17.577 17.905 4.714 1.00 84.25 584 PRO A N 1
ATOM 4741 C CA . PRO A 1 584 ? -16.880 16.660 4.417 1.00 84.25 584 PRO A CA 1
ATOM 4742 C C . PRO A 1 584 ? -17.877 15.535 4.121 1.00 84.25 584 PRO A C 1
ATOM 4744 O O . PRO A 1 584 ? -18.959 15.457 4.702 1.00 84.25 584 PRO A O 1
ATOM 4747 N N . ASP A 1 585 ? -17.496 14.644 3.212 1.00 90.38 585 ASP A N 1
ATOM 4748 C CA . ASP A 1 585 ? -18.168 13.356 3.071 1.00 90.38 585 ASP A CA 1
ATOM 4749 C C . ASP A 1 585 ? -17.758 12.392 4.200 1.00 90.38 585 ASP A C 1
ATOM 4751 O O . ASP A 1 585 ? -16.790 12.624 4.929 1.00 90.38 585 ASP A O 1
ATOM 4755 N N . GLU A 1 586 ? -18.473 11.271 4.311 1.00 92.38 586 GLU A N 1
ATOM 4756 C CA . GLU A 1 586 ? -18.228 10.251 5.339 1.00 92.38 586 GLU A CA 1
ATOM 4757 C C . GLU A 1 586 ? -16.796 9.683 5.333 1.00 92.38 586 GLU A C 1
ATOM 4759 O O . GLU A 1 586 ? -16.299 9.280 6.383 1.00 92.38 586 GLU A O 1
ATOM 4764 N N . VAL A 1 587 ? -16.110 9.660 4.182 1.00 92.38 587 VAL A N 1
ATOM 4765 C CA . VAL A 1 587 ? -14.746 9.124 4.067 1.00 92.38 587 VAL A CA 1
ATOM 4766 C C . VAL A 1 587 ? -13.771 10.090 4.732 1.00 92.38 587 VAL A C 1
ATOM 4768 O O . VAL A 1 587 ? -12.912 9.669 5.509 1.00 92.38 587 VAL A O 1
ATOM 4771 N N . LEU A 1 588 ? -13.915 11.387 4.458 1.00 92.25 588 LEU A N 1
ATOM 4772 C CA . LEU A 1 588 ? -13.093 12.429 5.069 1.00 92.25 588 LEU A CA 1
ATOM 4773 C C . LEU A 1 588 ? -13.419 12.625 6.546 1.00 92.25 588 LEU A C 1
ATOM 4775 O O . LEU A 1 588 ? -12.493 12.750 7.347 1.00 92.25 588 LEU A O 1
ATOM 4779 N N . ASP A 1 589 ? -14.699 12.625 6.914 1.00 93.31 589 ASP A N 1
ATOM 4780 C CA . ASP A 1 589 ? -15.120 12.686 8.314 1.00 93.31 589 ASP A CA 1
ATOM 4781 C C . ASP A 1 589 ? -14.464 11.575 9.122 1.00 93.31 589 ASP A C 1
ATOM 4783 O O . ASP A 1 589 ? -13.726 11.858 10.069 1.00 93.31 589 ASP A O 1
ATOM 4787 N N . TRP A 1 590 ? -14.628 10.331 8.670 1.00 95.31 590 TRP A N 1
ATOM 4788 C CA . TRP A 1 590 ? -14.018 9.184 9.320 1.00 95.31 590 TRP A CA 1
ATOM 4789 C C . TRP A 1 590 ? -12.505 9.361 9.447 1.00 95.31 590 TRP A C 1
ATOM 4791 O O . TRP A 1 590 ? -11.960 9.213 10.538 1.00 95.31 590 TRP A O 1
ATOM 4801 N N . TYR A 1 591 ? -11.820 9.738 8.365 1.00 95.44 591 TYR A N 1
ATOM 4802 C CA . TYR A 1 591 ? -10.364 9.861 8.362 1.00 95.44 591 TYR A CA 1
ATOM 4803 C C . TYR A 1 591 ? -9.854 10.860 9.402 1.00 95.44 591 TYR A C 1
ATOM 4805 O O . TYR A 1 591 ? -8.953 10.538 10.177 1.00 95.44 591 TYR A O 1
ATOM 4813 N N . PHE A 1 592 ? -10.413 12.071 9.444 1.00 95.25 592 PHE A N 1
ATOM 4814 C CA . PHE A 1 592 ? -9.917 13.101 10.356 1.00 95.25 592 PHE A CA 1
ATOM 4815 C C . PHE A 1 592 ? -10.302 12.820 11.810 1.00 95.25 592 PHE A C 1
ATOM 4817 O O . PHE A 1 592 ? -9.483 13.062 12.700 1.00 95.25 592 PHE A O 1
ATOM 4824 N N . GLU A 1 593 ? -11.489 12.264 12.061 1.00 94.81 593 GLU A N 1
ATOM 4825 C CA . GLU A 1 593 ? -11.897 11.843 13.405 1.00 94.81 593 GLU A CA 1
ATOM 4826 C C . GLU A 1 593 ? -11.032 10.701 13.930 1.00 94.81 593 GLU A C 1
ATOM 4828 O O . GLU A 1 593 ? -10.574 10.757 15.068 1.00 94.81 593 GLU A O 1
ATOM 4833 N N . HIS A 1 594 ? -10.735 9.706 13.096 1.00 94.94 594 HIS A N 1
ATOM 4834 C CA . HIS A 1 594 ? -9.931 8.562 13.509 1.00 94.94 594 HIS A CA 1
ATOM 4835 C C . HIS A 1 594 ? -8.436 8.867 13.481 1.00 94.94 594 HIS A C 1
ATOM 4837 O O . HIS A 1 594 ? -7.695 8.138 14.113 1.00 94.94 594 HIS A O 1
ATOM 4843 N N . ARG A 1 595 ? -7.949 9.922 12.813 1.00 94.06 595 ARG A N 1
ATOM 4844 C CA . ARG A 1 595 ? -6.517 10.297 12.842 1.00 94.06 595 ARG A CA 1
ATOM 4845 C C . ARG A 1 595 ? -6.164 11.296 13.937 1.00 94.06 595 ARG A C 1
ATOM 4847 O O . ARG A 1 595 ? -5.081 11.208 14.514 1.00 94.06 595 ARG A O 1
ATOM 4854 N N . PHE A 1 596 ? -7.058 12.238 14.229 1.00 94.19 596 PHE A N 1
ATOM 4855 C CA . PHE A 1 596 ? -6.784 13.348 15.150 1.00 94.19 596 PHE A CA 1
ATOM 4856 C C . PHE A 1 596 ? -7.784 13.443 16.308 1.00 94.19 596 PHE A C 1
ATOM 4858 O O . PHE A 1 596 ? -7.602 14.252 17.214 1.00 94.19 596 PHE A O 1
ATOM 4865 N N . GLY A 1 597 ? -8.819 12.609 16.326 1.00 92.88 597 GLY A N 1
ATOM 4866 C CA . GLY A 1 597 ? -9.895 12.671 17.303 1.00 92.88 597 GLY A CA 1
ATOM 4867 C C . GLY A 1 597 ? -10.992 13.677 16.917 1.00 92.88 597 GLY A C 1
ATOM 4868 O O . GLY A 1 597 ? -10.711 14.695 16.274 1.00 92.88 597 GLY A O 1
ATOM 4869 N N . PRO A 1 598 ? -12.244 13.466 17.369 1.00 92.31 598 PRO A N 1
ATOM 4870 C CA . PRO A 1 598 ? -13.384 14.308 16.985 1.00 92.31 598 PRO A CA 1
ATOM 4871 C C . PRO A 1 598 ? -13.224 15.796 17.324 1.00 92.31 598 PRO A C 1
ATOM 4873 O O . PRO A 1 598 ? -13.699 16.665 16.599 1.00 92.31 598 PRO A O 1
ATOM 4876 N N . ALA A 1 599 ? -12.524 16.108 18.420 1.00 93.38 599 ALA A N 1
ATOM 4877 C CA . ALA A 1 599 ? -12.341 17.484 18.882 1.00 93.38 599 ALA A CA 1
ATOM 4878 C C . ALA A 1 599 ? -11.454 18.334 17.954 1.00 93.38 599 ALA A C 1
ATOM 4880 O O . ALA A 1 599 ? -11.600 19.556 17.925 1.00 93.38 599 ALA A O 1
ATOM 4881 N N . ASP A 1 600 ? -10.539 17.700 17.216 1.00 95.38 600 ASP A N 1
ATOM 4882 C CA . ASP A 1 600 ? -9.537 18.384 16.393 1.00 95.38 600 ASP A CA 1
ATOM 4883 C C . ASP A 1 600 ? -9.682 18.072 14.888 1.00 95.38 600 ASP A C 1
ATOM 4885 O O . ASP A 1 600 ? -9.021 18.705 14.060 1.00 95.38 600 ASP A O 1
ATOM 4889 N N . ALA A 1 601 ? -10.601 17.170 14.517 1.00 94.56 601 ALA A N 1
ATOM 4890 C CA . ALA A 1 601 ? -10.870 16.762 13.138 1.00 94.56 601 ALA A CA 1
ATOM 4891 C C . ALA A 1 601 ? -11.155 17.952 12.204 1.00 94.56 601 ALA A C 1
ATOM 4893 O O . ALA A 1 601 ? -10.542 18.062 11.143 1.00 94.56 601 ALA A O 1
ATOM 4894 N N . GLN A 1 602 ? -12.015 18.892 12.618 1.00 95.19 602 GLN A N 1
ATOM 4895 C CA . GLN A 1 602 ? -12.351 20.069 11.805 1.00 95.19 602 GLN A CA 1
ATOM 4896 C C . GLN A 1 602 ? -11.132 20.958 11.525 1.00 95.19 602 GLN A C 1
ATOM 4898 O O . GLN A 1 602 ? -10.923 21.398 10.396 1.00 95.19 602 GLN A O 1
ATOM 4903 N N . ALA A 1 603 ? -10.296 21.204 12.538 1.00 95.19 603 ALA A N 1
ATOM 4904 C CA . ALA A 1 603 ? -9.103 22.027 12.367 1.00 95.19 603 ALA A CA 1
ATOM 4905 C C . ALA A 1 603 ? -8.138 21.397 11.352 1.00 95.19 603 ALA A C 1
ATOM 4907 O O . ALA A 1 603 ? -7.546 22.107 10.538 1.00 95.19 603 ALA A O 1
ATOM 4908 N N . MET A 1 604 ? -8.016 20.068 11.365 1.00 94.50 604 MET A N 1
ATOM 4909 C CA . MET A 1 604 ? -7.163 19.330 10.435 1.00 94.50 604 MET A CA 1
ATOM 4910 C C . MET A 1 604 ? -7.767 19.196 9.032 1.00 94.50 604 MET A C 1
ATOM 4912 O O . MET A 1 604 ? -7.019 19.269 8.055 1.00 94.50 604 MET A O 1
ATOM 4916 N N . ARG A 1 605 ? -9.099 19.128 8.899 1.00 93.00 605 ARG A N 1
ATOM 4917 C CA . ARG A 1 605 ? -9.788 19.286 7.606 1.00 93.00 605 ARG A CA 1
ATOM 4918 C C . ARG A 1 605 ? -9.472 20.626 6.965 1.00 93.00 605 ARG A C 1
ATOM 4920 O O . ARG A 1 605 ? -9.090 20.673 5.799 1.00 93.00 605 ARG A O 1
ATOM 4927 N N . ASP A 1 606 ? -9.554 21.708 7.735 1.00 92.31 606 ASP A N 1
ATOM 4928 C CA . ASP A 1 606 ? -9.252 23.049 7.237 1.00 92.31 606 ASP A CA 1
ATOM 4929 C C . ASP A 1 606 ? -7.806 23.158 6.726 1.00 92.31 606 ASP A C 1
ATOM 4931 O O . ASP A 1 606 ? -7.543 23.777 5.692 1.00 92.31 606 ASP A O 1
ATOM 4935 N N . VAL A 1 607 ? -6.856 22.558 7.451 1.00 91.50 607 VAL A N 1
ATOM 4936 C CA . VAL A 1 607 ? -5.438 22.497 7.057 1.00 91.50 607 VAL A CA 1
ATOM 4937 C C . VAL A 1 607 ? -5.277 21.700 5.765 1.00 91.50 607 VAL A C 1
ATOM 4939 O O . VAL A 1 607 ? -4.631 22.169 4.825 1.00 91.50 607 VAL A O 1
ATOM 4942 N N . SER A 1 608 ? -5.914 20.534 5.681 1.00 87.44 608 SER A N 1
ATOM 4943 C CA . SER A 1 608 ? -5.866 19.668 4.506 1.00 87.44 608 SER A CA 1
ATOM 4944 C C . SER A 1 608 ? -6.469 20.327 3.263 1.00 87.44 608 SER A C 1
ATOM 4946 O O . SER A 1 608 ? -5.844 20.315 2.199 1.00 87.44 608 SER A O 1
ATOM 4948 N N . ALA A 1 609 ? -7.619 20.994 3.398 1.00 87.56 609 ALA A N 1
ATOM 4949 C CA . ALA A 1 609 ? -8.266 21.735 2.320 1.00 87.56 609 ALA A CA 1
ATOM 4950 C C . ALA A 1 609 ? -7.357 22.851 1.782 1.00 87.56 609 ALA A C 1
ATOM 4952 O O . ALA A 1 609 ? -7.227 23.032 0.563 1.00 87.56 609 ALA A O 1
ATOM 4953 N N . VAL A 1 610 ? -6.658 23.572 2.670 1.00 86.94 610 VAL A N 1
ATOM 4954 C CA . VAL A 1 610 ? -5.633 24.547 2.271 1.00 86.94 610 VAL A CA 1
ATOM 4955 C C . VAL A 1 610 ? -4.492 23.854 1.539 1.00 86.94 610 VAL A C 1
ATOM 4957 O O . VAL A 1 610 ? -4.128 24.319 0.459 1.00 86.94 610 VAL A O 1
ATOM 4960 N N . SER A 1 611 ? -3.950 22.756 2.068 1.00 82.06 611 SER A N 1
ATOM 4961 C CA . SER A 1 611 ? -2.837 22.045 1.432 1.00 82.06 611 SER A CA 1
ATOM 4962 C C . SER A 1 611 ? -3.198 21.610 0.015 1.00 82.06 611 SER A C 1
ATOM 4964 O O . SER A 1 611 ? -2.562 22.008 -0.961 1.00 82.06 611 SER A O 1
ATOM 4966 N N . CYS A 1 612 ? -4.313 20.906 -0.139 1.00 78.00 612 CYS A N 1
ATOM 4967 C CA . CYS A 1 612 ? -4.722 20.375 -1.427 1.00 78.00 612 CYS A CA 1
ATOM 4968 C C . CYS A 1 612 ? -5.084 21.479 -2.436 1.00 78.00 612 CYS A C 1
ATOM 4970 O O . CYS A 1 612 ? -4.815 21.347 -3.632 1.00 78.00 612 CYS A O 1
ATOM 4972 N N . SER A 1 613 ? -5.712 22.577 -1.995 1.00 76.00 613 SER A N 1
ATOM 4973 C CA . SER A 1 613 ? -6.124 23.673 -2.889 1.00 76.00 613 SER A CA 1
ATOM 4974 C C . SER A 1 613 ? -4.961 24.570 -3.323 1.00 76.00 613 SER A C 1
ATOM 4976 O O . SER A 1 613 ? -4.961 25.115 -4.430 1.00 76.00 613 SER A O 1
ATOM 4978 N N . THR A 1 614 ? -3.949 24.697 -2.470 1.00 66.31 614 THR A N 1
ATOM 4979 C CA . THR A 1 614 ? -2.744 25.504 -2.686 1.00 66.31 614 THR A CA 1
ATOM 4980 C C . THR A 1 614 ? -1.870 24.912 -3.798 1.00 66.31 614 THR A C 1
ATOM 4982 O O . THR A 1 614 ? -1.212 25.651 -4.535 1.00 66.31 614 THR A O 1
ATOM 4985 N N . PHE A 1 615 ? -1.907 23.596 -3.999 1.00 63.47 615 PHE A N 1
ATOM 4986 C CA . PHE A 1 615 ? -0.983 22.891 -4.893 1.00 63.47 615 PHE A CA 1
ATOM 4987 C C . PHE A 1 615 ? -1.621 22.313 -6.156 1.00 63.47 615 PHE A C 1
ATOM 4989 O O . PHE A 1 615 ? -1.050 21.452 -6.814 1.00 63.47 615 PHE A O 1
ATOM 4996 N N . LYS A 1 616 ? -2.734 22.907 -6.603 1.00 56.00 616 LYS A N 1
ATOM 4997 C CA . LYS A 1 616 ? -3.480 22.524 -7.820 1.00 56.00 616 LYS A CA 1
ATOM 4998 C C . LYS A 1 616 ? -2.692 22.494 -9.148 1.00 56.00 616 LYS A C 1
ATOM 5000 O O . LYS A 1 616 ? -3.273 22.185 -10.182 1.00 56.00 616 LYS A O 1
ATOM 5005 N N . ARG A 1 617 ? -1.415 22.885 -9.182 1.00 50.59 617 ARG A N 1
ATOM 5006 C CA . ARG A 1 617 ? -0.584 22.905 -10.405 1.00 50.59 617 ARG A CA 1
ATOM 5007 C C . ARG A 1 617 ? 0.754 22.171 -10.252 1.00 50.59 617 ARG A C 1
ATOM 5009 O O . ARG A 1 617 ? 1.651 22.423 -11.052 1.00 50.59 617 ARG A O 1
ATOM 5016 N N . GLY A 1 618 ? 0.881 21.322 -9.229 1.00 49.34 618 GLY A N 1
ATOM 5017 C CA . GLY A 1 618 ? 2.151 20.736 -8.816 1.00 49.34 618 GLY A CA 1
ATOM 5018 C C . GLY A 1 618 ? 3.052 21.798 -8.184 1.00 49.34 618 GLY A C 1
ATOM 5019 O O . GLY A 1 618 ? 3.304 22.865 -8.754 1.00 49.34 618 GLY A O 1
ATOM 5020 N N . VAL A 1 619 ? 3.546 21.549 -6.974 1.00 46.44 619 VAL A N 1
ATOM 5021 C CA . VAL A 1 619 ? 4.788 22.214 -6.564 1.00 46.44 619 VAL A CA 1
ATOM 5022 C C . VAL A 1 619 ? 5.877 21.397 -7.224 1.00 46.44 619 VAL A C 1
ATOM 5024 O O . VAL A 1 619 ? 5.935 20.196 -6.977 1.00 46.44 619 VAL A O 1
ATOM 5027 N N . PRO A 1 620 ? 6.746 21.992 -8.048 1.00 48.75 620 PRO A N 1
ATOM 5028 C CA . PRO A 1 620 ? 8.001 21.323 -8.308 1.00 48.75 620 PRO A CA 1
ATOM 5029 C C . PRO A 1 620 ? 8.633 21.077 -6.949 1.00 48.75 620 PRO A C 1
ATOM 5031 O O . PRO A 1 620 ? 8.666 21.976 -6.104 1.00 48.75 620 PRO A O 1
ATOM 5034 N N . THR A 1 621 ? 9.140 19.874 -6.749 1.00 50.53 621 THR A N 1
ATOM 5035 C CA . THR A 1 621 ? 10.067 19.596 -5.659 1.00 50.53 621 THR A CA 1
ATOM 5036 C C . THR A 1 621 ? 11.131 20.690 -5.560 1.00 50.53 621 THR A C 1
ATOM 5038 O O . THR A 1 621 ? 11.347 21.448 -6.511 1.00 50.53 621 THR A O 1
ATOM 5041 N N . MET A 1 622 ? 11.839 20.773 -4.430 1.00 48.41 622 MET A N 1
ATOM 5042 C CA . MET A 1 622 ? 12.913 21.754 -4.167 1.00 48.41 622 MET A CA 1
ATOM 5043 C C . MET A 1 622 ? 14.008 21.870 -5.262 1.00 48.41 622 MET A C 1
ATOM 5045 O O . MET A 1 622 ? 14.927 22.672 -5.151 1.00 48.41 622 MET A O 1
ATOM 5049 N N . ARG A 1 623 ? 13.920 21.098 -6.348 1.00 47.62 623 ARG A N 1
ATOM 5050 C CA . ARG A 1 623 ? 14.852 20.982 -7.466 1.00 47.62 623 ARG A CA 1
ATOM 5051 C C . ARG A 1 623 ? 14.964 22.190 -8.399 1.00 47.62 623 ARG A C 1
ATOM 5053 O O . ARG A 1 623 ? 15.805 22.132 -9.289 1.00 47.62 623 ARG A O 1
ATOM 5060 N N . ILE A 1 624 ? 14.181 23.268 -8.269 1.00 55.00 624 ILE A N 1
ATOM 5061 C CA . ILE A 1 624 ? 14.247 24.353 -9.269 1.00 55.00 624 ILE A CA 1
ATOM 5062 C C . ILE A 1 624 ? 14.466 25.752 -8.650 1.00 55.00 624 ILE A C 1
ATOM 5064 O O . ILE A 1 624 ? 13.497 26.463 -8.362 1.00 55.00 624 ILE A O 1
ATOM 5068 N N . PRO A 1 625 ? 15.732 26.221 -8.563 1.00 56.38 625 PRO A N 1
ATOM 5069 C CA . PRO A 1 625 ? 16.092 27.580 -8.132 1.00 56.38 625 PRO A CA 1
ATOM 5070 C C . PRO A 1 625 ? 15.338 28.698 -8.870 1.00 56.38 625 PRO A C 1
ATOM 5072 O O . PRO A 1 625 ? 15.040 29.744 -8.294 1.00 56.38 625 PRO A O 1
ATOM 5075 N N . THR A 1 626 ? 14.947 28.466 -10.130 1.00 63.19 626 THR A N 1
ATOM 5076 C CA . THR A 1 626 ? 14.234 29.453 -10.967 1.00 63.19 626 THR A CA 1
ATOM 5077 C C . THR A 1 626 ? 12.847 29.836 -10.439 1.00 63.19 626 THR A C 1
ATOM 5079 O O . THR A 1 626 ? 12.237 30.798 -10.912 1.00 63.19 626 THR A O 1
ATOM 5082 N N . TRP A 1 627 ? 12.317 29.107 -9.454 1.00 67.06 627 TRP A N 1
ATOM 5083 C CA . TRP A 1 627 ? 11.036 29.433 -8.835 1.00 67.06 627 TRP A CA 1
ATOM 5084 C C . TRP A 1 627 ? 11.166 30.493 -7.751 1.00 67.06 627 TRP A C 1
ATOM 5086 O O . TRP A 1 627 ? 10.192 31.197 -7.515 1.00 67.06 627 TRP A O 1
ATOM 5096 N N . TYR A 1 628 ? 12.332 30.670 -7.136 1.00 75.12 628 TYR A N 1
ATOM 5097 C CA . TYR A 1 628 ? 12.558 31.754 -6.177 1.00 75.12 628 TYR A CA 1
ATOM 5098 C C . TYR A 1 628 ? 12.839 33.090 -6.864 1.00 75.12 628 TYR A C 1
ATOM 5100 O O . TYR A 1 628 ? 12.569 34.136 -6.292 1.00 75.12 628 TYR A O 1
ATOM 5108 N N . THR A 1 629 ? 13.319 33.066 -8.108 1.00 78.94 629 THR A N 1
ATOM 5109 C CA . THR A 1 629 ? 13.870 34.245 -8.790 1.00 78.94 629 THR A CA 1
ATOM 5110 C C . THR A 1 629 ? 12.854 35.054 -9.602 1.00 78.94 629 THR A C 1
ATOM 5112 O O . THR A 1 629 ? 13.230 35.988 -10.309 1.00 78.94 629 THR A O 1
ATOM 5115 N N . ARG A 1 630 ? 11.557 34.721 -9.536 1.00 83.50 630 ARG A N 1
ATOM 5116 C CA . ARG A 1 630 ? 10.522 35.443 -10.298 1.00 83.50 630 ARG A CA 1
ATOM 5117 C C . ARG A 1 630 ? 10.152 36.768 -9.609 1.00 83.50 630 ARG A C 1
ATOM 5119 O O . ARG A 1 630 ? 9.845 36.739 -8.422 1.00 83.50 630 ARG A O 1
ATOM 5126 N N . PRO A 1 631 ? 10.097 37.901 -10.330 1.00 87.19 631 PRO A N 1
ATOM 5127 C CA . PRO A 1 631 ? 9.723 39.183 -9.742 1.00 87.19 631 PRO A CA 1
ATOM 5128 C C . PRO A 1 631 ? 8.213 39.272 -9.478 1.00 87.19 631 PRO A C 1
ATOM 5130 O O . PRO A 1 631 ? 7.397 39.166 -10.395 1.00 87.19 631 PRO A O 1
ATOM 5133 N N . GLY A 1 632 ? 7.859 39.523 -8.220 1.00 88.62 632 GLY A N 1
ATOM 5134 C CA . GLY A 1 632 ? 6.508 39.796 -7.738 1.00 88.62 632 GLY A CA 1
ATOM 5135 C C . GLY A 1 632 ? 5.606 38.565 -7.632 1.00 88.62 632 GLY A C 1
ATOM 5136 O O . GLY A 1 632 ? 5.834 37.512 -8.241 1.00 88.62 632 GLY A O 1
ATOM 5137 N N . ILE A 1 633 ? 4.517 38.707 -6.871 1.00 89.06 633 ILE A N 1
ATOM 5138 C CA . ILE A 1 633 ? 3.459 37.693 -6.794 1.00 89.06 633 ILE A CA 1
ATOM 5139 C C . ILE A 1 633 ? 2.088 38.237 -7.209 1.00 89.06 633 ILE A C 1
ATOM 5141 O O . ILE A 1 633 ? 1.694 39.356 -6.889 1.00 89.06 633 ILE A O 1
ATOM 5145 N N . SER A 1 634 ? 1.314 37.412 -7.925 1.00 90.19 634 SER A N 1
ATOM 5146 C CA . SER A 1 634 ? -0.057 37.756 -8.315 1.00 90.19 634 SER A CA 1
ATOM 5147 C C . SER A 1 634 ? -0.997 37.805 -7.103 1.00 90.19 634 SER A C 1
ATOM 5149 O O . SER A 1 634 ? -0.720 37.218 -6.055 1.00 90.19 634 SER A O 1
ATO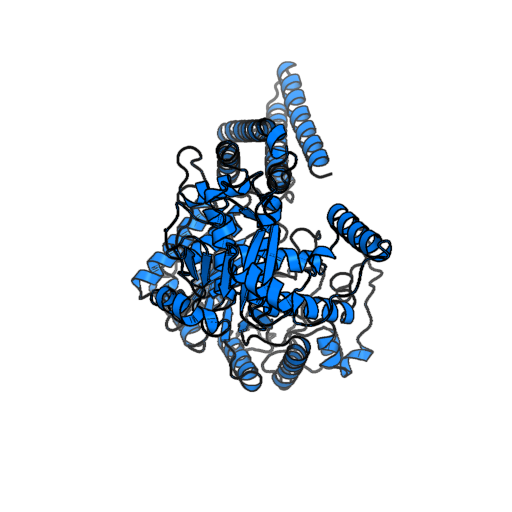M 5151 N N . LYS A 1 635 ? -2.174 38.430 -7.258 1.00 90.69 635 LYS A N 1
ATOM 5152 C CA . LYS A 1 635 ? -3.228 38.443 -6.224 1.00 90.69 635 LYS A CA 1
ATOM 5153 C C . LYS A 1 635 ? -3.582 37.034 -5.721 1.00 90.69 635 LYS A C 1
ATOM 5155 O O . LYS A 1 635 ? -3.742 36.842 -4.520 1.00 90.69 635 LYS A O 1
ATOM 5160 N N . GLY A 1 636 ? -3.648 36.049 -6.622 1.00 88.50 636 GLY A N 1
ATOM 5161 C CA . GLY A 1 636 ? -3.895 34.647 -6.263 1.00 88.50 636 GLY A CA 1
ATOM 5162 C C . GLY A 1 636 ? -2.808 34.065 -5.355 1.00 88.50 636 GLY A C 1
ATOM 5163 O O . GLY A 1 636 ? -3.124 33.468 -4.332 1.00 88.50 636 GLY A O 1
ATOM 5164 N N . LYS A 1 637 ? -1.529 34.321 -5.656 1.00 87.69 637 LYS A N 1
ATOM 5165 C CA . LYS A 1 637 ? -0.403 33.894 -4.808 1.00 87.69 637 LYS A CA 1
ATOM 5166 C C . LYS A 1 637 ? -0.394 34.592 -3.440 1.00 87.69 637 LYS A C 1
ATOM 5168 O O . LYS A 1 637 ? -0.067 33.957 -2.444 1.00 87.69 637 LYS A O 1
ATOM 5173 N N . LYS A 1 638 ? -0.795 35.870 -3.360 1.00 91.19 638 LYS A N 1
ATOM 5174 C CA . LYS A 1 638 ? -0.965 36.582 -2.074 1.00 91.19 638 LYS A CA 1
ATOM 5175 C C . LYS A 1 638 ? -2.036 35.920 -1.204 1.00 91.19 638 LYS A C 1
ATOM 5177 O O . LYS A 1 638 ? -1.801 35.687 -0.021 1.00 91.19 638 LYS A O 1
ATOM 5182 N N . ALA A 1 639 ? -3.181 35.577 -1.798 1.00 90.50 639 ALA A N 1
ATOM 5183 C CA . ALA A 1 639 ? -4.247 34.851 -1.107 1.00 90.50 639 ALA A CA 1
ATOM 5184 C C . ALA A 1 639 ? -3.782 33.458 -0.650 1.00 90.50 639 ALA A C 1
ATOM 5186 O O . ALA A 1 639 ? -3.998 33.080 0.497 1.00 90.50 639 ALA A O 1
ATOM 5187 N N . GLN A 1 640 ? -3.059 32.741 -1.511 1.00 88.19 640 GLN A N 1
ATOM 5188 C CA . GLN A 1 640 ? -2.478 31.435 -1.208 1.00 88.19 640 GLN A CA 1
ATOM 5189 C C . GLN A 1 640 ? -1.486 31.495 -0.035 1.00 88.19 640 GLN A C 1
ATOM 5191 O O . GLN A 1 640 ? -1.565 30.689 0.887 1.00 88.19 640 GLN A O 1
ATOM 5196 N N . ARG A 1 641 ? -0.589 32.489 -0.015 1.00 91.25 641 ARG A N 1
ATOM 5197 C CA . ARG A 1 641 ? 0.313 32.737 1.118 1.00 91.25 641 ARG A CA 1
ATOM 5198 C C . ARG A 1 641 ? -0.463 32.960 2.421 1.00 91.25 641 ARG A C 1
ATOM 5200 O O . ARG A 1 641 ? -0.096 32.409 3.453 1.00 91.25 641 ARG A O 1
ATOM 5207 N N . ALA A 1 642 ? -1.519 33.774 2.389 1.00 93.19 642 ALA A N 1
ATOM 5208 C CA . ALA A 1 642 ? -2.342 34.037 3.569 1.00 93.19 642 ALA A CA 1
ATOM 5209 C C . ALA A 1 642 ? -3.051 32.768 4.073 1.00 93.19 642 ALA A C 1
ATOM 5211 O O . ALA A 1 642 ? -3.088 32.537 5.281 1.00 93.19 642 ALA A O 1
ATOM 5212 N N . ALA A 1 643 ? -3.545 31.927 3.159 1.00 92.19 643 ALA A N 1
ATOM 5213 C CA . ALA A 1 643 ? -4.149 30.641 3.492 1.00 92.19 643 ALA A CA 1
ATOM 5214 C C . ALA A 1 643 ? -3.144 29.697 4.176 1.00 92.19 643 ALA A C 1
ATOM 5216 O O . ALA A 1 643 ? -3.457 29.154 5.232 1.00 92.19 643 ALA A O 1
ATOM 5217 N N . LEU A 1 644 ? -1.916 29.585 3.651 1.00 91.69 644 LEU A N 1
ATOM 5218 C CA . LEU A 1 644 ? -0.840 28.788 4.263 1.00 91.69 644 LEU A CA 1
ATOM 5219 C C . LEU A 1 644 ? -0.530 29.234 5.700 1.00 91.69 644 LEU A C 1
ATOM 5221 O O . LEU A 1 644 ? -0.489 28.413 6.613 1.00 91.69 644 LEU A O 1
ATOM 5225 N N . VAL A 1 645 ? -0.376 30.543 5.925 1.00 94.06 645 VAL A N 1
ATOM 5226 C CA . VAL A 1 645 ? -0.152 31.098 7.274 1.00 94.06 645 VAL A CA 1
ATOM 5227 C C . VAL A 1 645 ? -1.340 30.811 8.197 1.00 94.06 645 VAL A C 1
ATOM 5229 O O . VAL A 1 645 ? -1.151 30.491 9.371 1.00 94.06 645 VAL A O 1
ATOM 5232 N N . SER A 1 646 ? -2.568 30.924 7.687 1.00 95.38 646 SER A N 1
ATOM 5233 C CA . SER A 1 646 ? -3.775 30.625 8.459 1.00 95.38 646 SER A CA 1
ATOM 5234 C C . SER A 1 646 ? -3.843 29.152 8.868 1.00 95.38 646 SER A C 1
ATOM 5236 O O . SER A 1 646 ? -4.175 28.865 10.015 1.00 95.38 646 SER A O 1
ATOM 5238 N N . ALA A 1 647 ? -3.509 28.228 7.967 1.00 94.19 647 ALA A N 1
ATOM 5239 C CA . ALA A 1 647 ? -3.471 26.797 8.255 1.00 94.19 647 ALA A CA 1
ATOM 5240 C C . ALA A 1 647 ? -2.401 26.452 9.305 1.00 94.19 647 ALA A C 1
ATOM 5242 O O . ALA A 1 647 ? -2.711 25.775 10.281 1.00 94.19 647 ALA A O 1
ATOM 5243 N N . LEU A 1 648 ? -1.188 27.014 9.201 1.00 94.56 648 LEU A N 1
ATOM 5244 C CA . LEU A 1 648 ? -0.149 26.845 10.229 1.00 94.56 648 LEU A CA 1
ATOM 5245 C C . LEU A 1 648 ? -0.624 27.311 11.613 1.00 94.56 648 LEU A C 1
ATOM 5247 O O . LEU A 1 648 ? -0.407 26.628 12.612 1.00 94.56 648 LEU A O 1
ATOM 5251 N N . ARG A 1 649 ? -1.326 28.450 11.689 1.00 95.88 649 ARG A N 1
ATOM 5252 C CA . ARG A 1 649 ? -1.908 28.934 12.953 1.00 95.88 649 ARG A CA 1
ATOM 5253 C C . ARG A 1 649 ? -2.963 27.982 13.513 1.00 95.88 649 ARG A C 1
ATOM 5255 O O . ARG A 1 649 ? -3.001 27.797 14.727 1.00 95.88 649 ARG A O 1
ATOM 5262 N N . LYS A 1 650 ? -3.792 27.379 12.654 1.00 95.75 650 LYS A N 1
ATOM 5263 C CA . LYS A 1 650 ? -4.772 26.365 13.073 1.00 95.75 650 LYS A CA 1
ATOM 5264 C C . LYS A 1 650 ? -4.076 25.142 13.670 1.00 95.75 650 LYS A C 1
ATOM 5266 O O . LYS A 1 650 ? -4.445 24.747 14.771 1.00 95.75 650 LYS A O 1
ATOM 5271 N N . MET A 1 651 ? -3.020 24.625 13.038 1.00 95.00 651 MET A N 1
ATOM 5272 C CA . MET A 1 651 ? -2.234 23.521 13.613 1.00 95.00 651 MET A CA 1
ATOM 5273 C C . MET A 1 651 ? -1.658 23.894 14.981 1.00 95.00 651 MET A C 1
ATOM 5275 O O . MET A 1 651 ? -1.889 23.202 15.966 1.00 95.00 651 MET A O 1
ATOM 5279 N N . VAL A 1 652 ? -1.003 25.053 15.094 1.00 94.88 652 VAL A N 1
ATOM 5280 C CA . VAL A 1 652 ? -0.452 25.520 16.378 1.00 94.88 652 VAL A CA 1
ATOM 5281 C C . VAL A 1 652 ? -1.531 25.616 17.464 1.00 94.88 652 VAL A C 1
ATOM 5283 O O . VAL A 1 652 ? -1.251 25.296 18.616 1.00 94.88 652 VAL A O 1
ATOM 5286 N N . SER A 1 653 ? -2.767 25.988 17.115 1.00 96.00 653 SER A N 1
ATOM 5287 C CA . SER A 1 653 ? -3.867 26.125 18.082 1.00 96.00 653 SER A CA 1
ATOM 5288 C C . SER A 1 653 ? -4.316 24.814 18.739 1.00 96.00 653 SER A C 1
ATOM 5290 O O . SER A 1 653 ? -4.909 24.855 19.817 1.00 96.00 653 SER A O 1
ATOM 5292 N N . ILE A 1 654 ? -4.023 23.661 18.125 1.00 96.25 654 ILE A N 1
ATOM 5293 C CA . ILE A 1 654 ? -4.361 22.332 18.661 1.00 96.25 654 ILE A CA 1
ATOM 5294 C C . ILE A 1 654 ? -3.145 21.598 19.250 1.00 96.25 654 ILE A C 1
ATOM 5296 O O . ILE A 1 654 ? -3.283 20.495 19.780 1.00 96.25 654 ILE A O 1
ATOM 5300 N N . LYS A 1 655 ? -1.953 22.214 19.218 1.00 95.44 655 LYS A N 1
ATOM 5301 C CA . LYS A 1 655 ? -0.687 21.614 19.671 1.00 95.44 655 LYS A CA 1
ATOM 5302 C C . LYS A 1 655 ? -0.743 21.095 21.106 1.00 95.44 655 LYS A C 1
ATOM 5304 O O . LYS A 1 655 ? -0.186 20.040 21.376 1.00 95.44 655 LYS A O 1
ATOM 5309 N N . ASP A 1 656 ? -1.394 21.803 22.022 1.00 94.25 656 ASP A N 1
ATOM 5310 C CA . ASP A 1 656 ? -1.418 21.388 23.432 1.00 94.25 656 ASP A CA 1
ATOM 5311 C C . ASP A 1 656 ? -2.232 20.103 23.647 1.00 94.25 656 ASP A C 1
ATOM 5313 O O . ASP A 1 656 ? -1.935 19.334 24.558 1.00 94.25 656 ASP A O 1
ATOM 5317 N N . ARG A 1 657 ? -3.222 19.837 22.781 1.00 93.00 657 ARG A N 1
ATOM 5318 C CA . ARG A 1 657 ? -4.012 18.596 22.795 1.00 93.00 657 ARG A CA 1
ATOM 5319 C C . ARG A 1 657 ? -3.351 17.473 21.998 1.00 93.00 657 ARG A C 1
ATOM 5321 O O . ARG A 1 657 ? -3.385 16.326 22.426 1.00 93.00 657 ARG A O 1
ATOM 5328 N N . GLN A 1 658 ? -2.734 17.807 20.865 1.00 92.44 658 GLN A N 1
ATOM 5329 C CA . GLN A 1 658 ? -2.230 16.834 19.887 1.00 92.44 658 GLN A CA 1
ATOM 5330 C C . GLN A 1 658 ? -0.707 16.651 19.902 1.00 92.44 658 GLN A C 1
ATOM 5332 O O . GLN A 1 658 ? -0.174 15.806 19.193 1.00 92.44 658 GLN A O 1
ATOM 5337 N N . GLY A 1 659 ? 0.040 17.412 20.700 1.00 87.00 659 GLY A N 1
ATOM 5338 C CA . GLY A 1 659 ? 1.504 17.484 20.626 1.00 87.00 659 GLY A CA 1
ATOM 5339 C C . GLY A 1 659 ? 2.247 16.187 20.961 1.00 87.00 659 GLY A C 1
ATOM 5340 O O . GLY A 1 659 ? 3.447 16.089 20.688 1.00 87.00 659 GLY A O 1
ATOM 5341 N N . THR A 1 660 ? 1.560 15.202 21.542 1.00 87.06 660 THR A N 1
ATOM 5342 C CA . THR A 1 660 ? 2.060 13.841 21.793 1.00 87.06 660 THR A CA 1
ATOM 5343 C C . THR A 1 660 ? 1.598 12.822 20.746 1.00 87.06 660 THR A C 1
ATOM 5345 O O . THR A 1 660 ? 2.157 11.730 20.704 1.00 87.06 660 THR A O 1
ATOM 5348 N N . SER A 1 661 ? 0.626 13.164 19.892 1.00 87.62 661 SER A N 1
ATOM 5349 C CA . SER A 1 661 ? 0.170 12.318 18.786 1.00 87.62 661 SER A CA 1
ATOM 5350 C C . SER A 1 661 ? 1.253 12.242 17.711 1.00 87.62 661 SER A C 1
ATOM 5352 O O . SER A 1 661 ? 1.731 13.265 17.211 1.00 87.62 661 SER A O 1
ATOM 5354 N N . THR A 1 662 ? 1.654 11.023 17.350 1.00 87.50 662 THR A N 1
ATOM 5355 C CA . THR A 1 662 ? 2.631 10.795 16.277 1.00 87.50 662 THR A CA 1
ATOM 5356 C C . THR A 1 662 ? 2.070 11.228 14.927 1.00 87.50 662 THR A C 1
ATOM 5358 O O . THR A 1 662 ? 2.778 11.909 14.192 1.00 87.50 662 THR A O 1
ATOM 5361 N N . ALA A 1 663 ? 0.787 10.958 14.661 1.00 88.00 663 ALA A N 1
ATOM 5362 C CA . ALA A 1 663 ? 0.102 11.399 13.447 1.00 88.00 663 ALA A CA 1
ATOM 5363 C C . ALA A 1 663 ? 0.091 12.932 13.317 1.00 88.00 663 ALA A C 1
ATOM 5365 O O . ALA A 1 663 ? 0.405 13.473 12.260 1.00 88.00 663 ALA A O 1
ATOM 5366 N N . TYR A 1 664 ? -0.200 13.659 14.404 1.00 91.19 664 TYR A N 1
ATOM 5367 C CA . TYR A 1 664 ? -0.137 15.125 14.393 1.00 91.19 664 TYR A CA 1
ATOM 5368 C C . TYR A 1 664 ? 1.287 15.638 14.161 1.00 91.19 664 TYR A C 1
ATOM 5370 O O . TYR A 1 664 ? 1.482 16.563 13.380 1.00 91.19 664 TYR A O 1
ATOM 5378 N N . ARG A 1 665 ? 2.298 15.042 14.804 1.00 89.25 665 ARG A N 1
ATOM 5379 C CA . ARG A 1 665 ? 3.704 15.421 14.590 1.00 89.25 665 ARG A CA 1
ATOM 5380 C C . ARG A 1 665 ? 4.159 15.173 13.153 1.00 89.25 665 ARG A C 1
ATOM 5382 O O . ARG A 1 665 ? 4.795 16.054 12.582 1.00 89.25 665 ARG A O 1
ATOM 5389 N N . GLY A 1 666 ? 3.808 14.021 12.582 1.00 85.75 666 GLY A N 1
ATOM 5390 C CA . GLY A 1 666 ? 4.056 13.701 11.177 1.00 85.75 666 GLY A CA 1
ATOM 5391 C C . GLY A 1 666 ? 3.439 14.752 10.261 1.00 85.75 666 GLY A C 1
ATOM 5392 O O . GLY A 1 666 ? 4.138 15.357 9.455 1.00 85.75 666 GLY A O 1
ATOM 5393 N N . GLU A 1 667 ? 2.169 15.087 10.491 1.00 87.12 667 GLU A N 1
ATOM 5394 C CA . GLU A 1 667 ? 1.455 16.098 9.713 1.00 87.12 667 GLU A CA 1
ATOM 5395 C C . GLU A 1 667 ? 2.036 17.515 9.887 1.00 87.12 667 GLU A C 1
ATOM 5397 O O . GLU A 1 667 ? 2.108 18.276 8.925 1.00 87.12 667 GLU A O 1
ATOM 5402 N N . VAL A 1 668 ? 2.505 17.887 11.087 1.00 90.06 668 VAL A N 1
ATOM 5403 C CA . VAL A 1 668 ? 3.212 19.161 11.328 1.00 90.06 668 VAL A CA 1
ATOM 5404 C C . VAL A 1 668 ? 4.480 19.249 10.486 1.00 90.06 668 VAL A C 1
ATOM 5406 O O . VAL A 1 668 ? 4.737 20.304 9.909 1.00 90.06 668 VAL A O 1
ATOM 5409 N N . VAL A 1 669 ? 5.251 18.166 10.378 1.00 86.56 669 VAL A N 1
ATOM 5410 C CA . VAL A 1 669 ? 6.440 18.121 9.516 1.00 86.56 669 VAL A CA 1
ATOM 5411 C C . VAL A 1 669 ? 6.032 18.177 8.042 1.00 86.56 669 VAL A C 1
ATOM 5413 O O . VAL A 1 669 ? 6.537 19.021 7.297 1.00 86.56 669 VAL A O 1
ATOM 5416 N N . ASP A 1 670 ? 5.077 17.342 7.627 1.00 81.25 670 ASP A N 1
ATOM 5417 C CA . ASP A 1 670 ? 4.685 17.186 6.226 1.00 81.25 670 ASP A CA 1
ATOM 5418 C C . ASP A 1 670 ? 3.991 18.425 5.650 1.00 81.25 670 ASP A C 1
ATOM 5420 O O . ASP A 1 670 ? 4.368 18.900 4.576 1.00 81.25 670 ASP A O 1
ATOM 5424 N N . PHE A 1 671 ? 3.018 19.000 6.358 1.00 86.00 671 PHE A N 1
ATOM 5425 C CA . PHE A 1 671 ? 2.387 20.256 5.957 1.00 86.00 671 PHE A CA 1
ATOM 5426 C C . PHE A 1 671 ? 3.295 21.453 6.234 1.00 86.00 671 PHE A C 1
ATOM 5428 O O . PHE A 1 671 ? 3.390 22.368 5.412 1.00 86.00 671 PHE A O 1
ATOM 5435 N N . GLY A 1 672 ? 3.979 21.468 7.381 1.00 88.94 672 GLY A N 1
ATOM 5436 C CA . GLY A 1 672 ? 4.810 22.591 7.798 1.00 88.94 672 GLY A CA 1
ATOM 5437 C C . GLY A 1 672 ? 5.919 22.880 6.800 1.00 88.94 672 GLY A C 1
ATOM 5438 O O . GLY A 1 672 ? 6.083 24.033 6.397 1.00 88.94 672 GLY A O 1
ATOM 5439 N N . ARG A 1 673 ? 6.605 21.847 6.296 1.00 84.50 673 ARG A N 1
ATOM 5440 C CA . ARG A 1 673 ? 7.651 22.034 5.282 1.00 84.50 673 ARG A CA 1
ATOM 5441 C C . ARG A 1 673 ? 7.107 22.646 3.991 1.00 84.50 673 ARG A C 1
ATOM 5443 O O . ARG A 1 673 ? 7.695 23.569 3.429 1.00 84.50 673 ARG A O 1
ATOM 5450 N N . ILE A 1 674 ? 5.941 22.173 3.559 1.00 80.38 674 ILE A N 1
ATOM 5451 C CA . ILE A 1 674 ? 5.252 22.600 2.346 1.00 80.38 674 ILE A CA 1
ATOM 5452 C C . ILE A 1 674 ? 4.804 24.063 2.478 1.00 80.38 674 ILE A C 1
ATOM 5454 O O . ILE A 1 674 ? 5.037 24.888 1.585 1.00 80.38 674 ILE A O 1
ATOM 5458 N N . ALA A 1 675 ? 4.190 24.401 3.611 1.00 87.62 675 ALA A N 1
ATOM 5459 C CA . ALA A 1 675 ? 3.704 25.736 3.910 1.00 87.62 675 ALA A CA 1
ATOM 5460 C C . ALA A 1 675 ? 4.856 26.738 4.041 1.00 87.62 675 ALA A C 1
ATOM 5462 O O . ALA A 1 675 ? 4.815 27.792 3.403 1.00 87.62 675 ALA A O 1
ATOM 5463 N N . LEU A 1 676 ? 5.898 26.407 4.808 1.00 90.56 676 LEU A N 1
ATOM 5464 C CA . LEU A 1 676 ? 7.059 27.272 5.032 1.00 90.56 676 LEU A CA 1
ATOM 5465 C C . LEU A 1 676 ? 7.855 27.497 3.746 1.00 90.56 676 LEU A C 1
ATOM 5467 O O . LEU A 1 676 ? 8.171 28.642 3.424 1.00 90.56 676 LEU A O 1
ATOM 5471 N N . HIS A 1 677 ? 8.080 26.453 2.945 1.00 85.75 677 HIS A N 1
ATOM 5472 C CA . HIS A 1 677 ? 8.702 26.592 1.628 1.00 85.75 677 HIS A CA 1
ATOM 5473 C C . HIS A 1 677 ? 7.860 27.483 0.694 1.00 85.75 677 HIS A C 1
ATOM 5475 O O . HIS A 1 677 ? 8.384 28.378 0.024 1.00 85.75 677 HIS A O 1
ATOM 5481 N N . GLY A 1 678 ? 6.535 27.296 0.675 1.00 85.50 678 GLY A N 1
ATOM 5482 C CA . GLY A 1 678 ? 5.608 28.131 -0.091 1.00 85.50 678 GLY A CA 1
ATOM 5483 C C . GLY A 1 678 ? 5.631 29.604 0.329 1.00 85.50 678 GLY A C 1
ATOM 5484 O O . GLY A 1 678 ? 5.702 30.481 -0.536 1.00 85.50 678 GLY A O 1
ATOM 5485 N N . ILE A 1 679 ? 5.609 29.875 1.638 1.00 91.12 679 ILE A N 1
ATOM 5486 C CA . ILE A 1 679 ? 5.690 31.221 2.223 1.00 91.12 679 ILE A CA 1
ATOM 5487 C C . ILE A 1 679 ? 7.025 31.875 1.865 1.00 91.12 679 ILE A C 1
ATOM 5489 O O . ILE A 1 679 ? 7.009 32.971 1.304 1.00 91.12 679 ILE A O 1
ATOM 5493 N N . ALA A 1 680 ? 8.146 31.182 2.091 1.00 90.56 680 ALA A N 1
ATOM 5494 C CA . ALA A 1 680 ? 9.481 31.671 1.759 1.00 90.56 680 ALA A CA 1
ATOM 5495 C C . ALA A 1 680 ? 9.579 32.063 0.282 1.00 90.56 680 ALA A C 1
ATOM 5497 O O . ALA A 1 680 ? 9.960 33.181 -0.059 1.00 90.56 680 ALA A O 1
ATOM 5498 N N . ARG A 1 681 ? 9.136 31.175 -0.614 1.00 89.25 681 ARG A N 1
ATOM 5499 C CA . ARG A 1 681 ? 9.117 31.447 -2.054 1.00 89.25 681 ARG A CA 1
ATOM 5500 C C . ARG A 1 681 ? 8.297 32.690 -2.394 1.00 89.25 681 ARG A C 1
ATOM 5502 O O . ARG A 1 681 ? 8.737 33.500 -3.204 1.00 89.25 681 ARG A O 1
ATOM 5509 N N . PHE A 1 682 ? 7.089 32.826 -1.848 1.00 91.12 682 PHE A N 1
ATOM 5510 C CA . PHE A 1 682 ? 6.222 33.962 -2.164 1.00 91.12 682 PHE A CA 1
ATOM 5511 C C . PHE A 1 682 ? 6.764 35.284 -1.626 1.00 91.12 682 PHE A C 1
ATOM 5513 O O . PHE A 1 682 ? 6.683 36.288 -2.332 1.00 91.12 682 PHE A O 1
ATOM 5520 N N . ASP A 1 683 ? 7.343 35.276 -0.428 1.00 94.50 683 ASP A N 1
ATOM 5521 C CA . ASP A 1 683 ? 7.973 36.457 0.157 1.00 94.50 683 ASP A CA 1
ATOM 5522 C C . ASP A 1 683 ? 9.233 36.867 -0.613 1.00 94.50 683 ASP A C 1
ATOM 5524 O O . ASP A 1 683 ? 9.385 38.043 -0.936 1.00 94.50 683 ASP A O 1
ATOM 5528 N N . MET A 1 684 ? 10.073 35.911 -1.026 1.00 93.44 684 MET A N 1
ATOM 5529 C CA . MET A 1 684 ? 11.235 36.196 -1.876 1.00 93.44 684 MET A CA 1
ATOM 5530 C C . MET A 1 684 ? 10.824 36.769 -3.238 1.00 93.44 684 MET A C 1
ATOM 5532 O O . MET A 1 684 ? 11.385 37.766 -3.686 1.00 93.44 684 MET A O 1
ATOM 5536 N N . GLN A 1 685 ? 9.814 36.183 -3.892 1.00 92.06 685 GLN A N 1
ATOM 5537 C CA . GLN A 1 685 ? 9.299 36.703 -5.162 1.00 92.06 685 GLN A CA 1
ATOM 5538 C C . GLN A 1 685 ? 8.800 38.147 -5.007 1.00 92.06 685 GLN A C 1
ATOM 5540 O O . GLN A 1 685 ? 9.116 38.995 -5.839 1.00 92.06 685 GLN A O 1
ATOM 5545 N N . GLU A 1 686 ? 8.054 38.458 -3.942 1.00 94.75 686 GLU A N 1
ATOM 5546 C CA . GLU A 1 686 ? 7.586 39.826 -3.689 1.00 94.75 686 GLU A CA 1
ATOM 5547 C C . GLU A 1 686 ? 8.750 40.790 -3.421 1.00 94.75 686 GLU A C 1
ATOM 5549 O O . GLU A 1 686 ? 8.767 41.873 -4.003 1.00 94.75 686 GLU A O 1
ATOM 5554 N N . ALA A 1 687 ? 9.760 40.382 -2.643 1.00 94.00 687 ALA A N 1
ATOM 5555 C CA . ALA A 1 687 ? 10.973 41.173 -2.428 1.00 94.00 687 ALA A CA 1
ATOM 5556 C C . ALA A 1 687 ? 11.679 41.494 -3.758 1.00 94.00 687 ALA A C 1
ATOM 5558 O O . ALA A 1 687 ? 11.966 42.656 -4.045 1.00 94.00 687 ALA A O 1
ATOM 5559 N N . ILE A 1 688 ? 11.879 40.498 -4.627 1.00 92.19 688 ILE A N 1
ATOM 5560 C CA . ILE A 1 688 ? 12.466 40.698 -5.964 1.00 92.19 688 ILE A CA 1
ATOM 5561 C C . ILE A 1 688 ? 11.587 41.620 -6.816 1.00 92.19 688 ILE A C 1
ATOM 5563 O O . ILE A 1 688 ? 12.103 42.472 -7.533 1.00 92.19 688 ILE A O 1
ATOM 5567 N N . GLY A 1 689 ? 10.262 41.478 -6.740 1.00 93.44 689 GLY A N 1
ATOM 5568 C CA . GLY A 1 689 ? 9.318 42.342 -7.449 1.00 93.44 689 GLY A CA 1
ATOM 5569 C C . GLY A 1 689 ? 9.403 43.801 -7.011 1.00 93.44 689 GLY A C 1
ATOM 5570 O O . GLY A 1 689 ? 9.384 44.688 -7.862 1.00 93.44 689 GLY A O 1
ATOM 5571 N N . ILE A 1 690 ? 9.537 44.050 -5.707 1.00 93.75 690 ILE A N 1
ATOM 5572 C CA . ILE A 1 690 ? 9.762 45.389 -5.152 1.00 93.75 690 ILE A CA 1
ATOM 5573 C C . ILE A 1 690 ? 11.102 45.922 -5.648 1.00 93.75 690 ILE A C 1
ATOM 5575 O O . ILE A 1 690 ? 11.131 46.995 -6.234 1.00 93.75 690 ILE A O 1
ATOM 5579 N N . ALA A 1 691 ? 12.188 45.157 -5.511 1.00 91.06 691 ALA A N 1
ATOM 5580 C CA . ALA A 1 691 ? 13.517 45.571 -5.961 1.00 91.06 691 ALA A CA 1
ATOM 5581 C C . ALA A 1 691 ? 13.563 45.893 -7.467 1.00 91.06 691 ALA A C 1
ATOM 5583 O O . ALA A 1 691 ? 14.186 46.872 -7.868 1.00 91.06 691 ALA A O 1
ATOM 5584 N N . ALA A 1 692 ? 12.869 45.108 -8.296 1.00 90.56 692 ALA A N 1
ATOM 5585 C CA . ALA A 1 692 ? 12.812 45.300 -9.744 1.00 90.56 692 ALA A CA 1
ATOM 5586 C C . ALA A 1 692 ? 12.011 46.542 -10.172 1.00 90.56 692 ALA A C 1
ATOM 5588 O O . ALA A 1 692 ? 12.272 47.087 -11.241 1.00 90.56 692 ALA A O 1
ATOM 5589 N N . ASN A 1 693 ? 11.043 46.981 -9.361 1.00 88.94 693 ASN A N 1
ATOM 5590 C CA . ASN A 1 693 ? 10.173 48.125 -9.660 1.00 88.94 693 ASN A CA 1
ATOM 5591 C C . ASN A 1 693 ? 10.438 49.342 -8.754 1.00 88.94 693 ASN A C 1
ATOM 5593 O O . ASN A 1 693 ? 9.712 50.333 -8.839 1.00 88.94 693 ASN A O 1
ATOM 5597 N N . ALA A 1 694 ? 11.434 49.265 -7.869 1.00 82.38 694 ALA A N 1
ATOM 5598 C CA . ALA A 1 694 ? 11.684 50.270 -6.849 1.00 82.38 694 ALA A CA 1
ATOM 5599 C C . ALA A 1 694 ? 12.065 51.613 -7.478 1.00 82.38 694 ALA A C 1
ATOM 5601 O O . ALA A 1 694 ? 12.913 51.699 -8.366 1.00 82.38 694 ALA A O 1
ATOM 5602 N N . SER A 1 695 ? 11.504 52.686 -6.929 1.00 81.25 695 SER A N 1
ATOM 5603 C CA . SER A 1 695 ? 11.902 54.061 -7.254 1.00 81.25 695 SER A CA 1
ATOM 5604 C C . SER A 1 695 ? 13.195 54.493 -6.546 1.00 81.25 695 SER A C 1
ATOM 5606 O O . SER A 1 695 ? 13.683 55.601 -6.757 1.00 81.25 695 SER A O 1
ATOM 5608 N N . GLY A 1 696 ? 13.729 53.633 -5.668 1.00 80.75 696 GLY A N 1
ATOM 5609 C CA . GLY A 1 696 ? 14.792 53.964 -4.718 1.00 80.75 696 GLY A CA 1
ATOM 5610 C C . GLY A 1 696 ? 14.287 54.668 -3.453 1.00 80.75 696 GLY A C 1
ATOM 5611 O O . GLY A 1 696 ? 15.095 55.178 -2.677 1.00 80.75 696 GLY A O 1
ATOM 5612 N N . SER A 1 697 ? 12.968 54.720 -3.231 1.00 90.06 697 SER A N 1
ATOM 5613 C CA . SER A 1 697 ? 12.385 55.333 -2.035 1.00 90.06 697 SER A CA 1
ATOM 5614 C C . SER A 1 697 ? 12.717 54.552 -0.754 1.00 90.06 697 SER A C 1
ATOM 5616 O O . SER A 1 697 ? 12.937 53.340 -0.773 1.00 90.06 697 SER A O 1
ATOM 5618 N N . ALA A 1 698 ? 12.699 55.243 0.392 1.00 90.06 698 ALA A N 1
ATOM 5619 C CA . ALA A 1 698 ? 12.854 54.599 1.699 1.00 90.06 698 ALA A CA 1
ATOM 5620 C C . ALA A 1 698 ? 11.756 53.551 1.967 1.00 90.06 698 ALA A C 1
ATOM 5622 O O . ALA A 1 698 ? 12.035 52.527 2.580 1.00 90.06 698 ALA A O 1
ATOM 5623 N N . GLN A 1 699 ? 10.541 53.781 1.454 1.00 91.94 699 GLN A N 1
ATOM 5624 C CA . GLN A 1 699 ? 9.416 52.850 1.573 1.00 91.94 699 GLN A CA 1
ATOM 5625 C C . GLN A 1 699 ? 9.644 51.564 0.771 1.00 91.94 699 GLN A C 1
ATOM 5627 O O . GLN A 1 699 ? 9.378 50.479 1.280 1.00 91.94 699 GLN A O 1
ATOM 5632 N N . ASP A 1 700 ? 10.176 51.665 -0.452 1.00 90.00 700 ASP A N 1
ATOM 5633 C CA . ASP A 1 700 ? 10.506 50.488 -1.269 1.00 90.00 700 ASP A CA 1
ATOM 5634 C C . ASP A 1 700 ? 11.606 49.653 -0.600 1.00 90.00 700 ASP A C 1
ATOM 5636 O O . ASP A 1 700 ? 11.532 48.424 -0.575 1.00 90.00 700 ASP A O 1
ATOM 5640 N N . LYS A 1 701 ? 12.607 50.319 -0.007 1.00 91.62 701 LYS A N 1
ATOM 5641 C CA . LYS A 1 701 ? 13.679 49.656 0.744 1.00 91.62 701 LYS A CA 1
ATOM 5642 C C . LYS A 1 701 ? 13.148 48.942 1.990 1.00 91.62 701 LYS A C 1
ATOM 5644 O O . LYS A 1 701 ? 13.461 47.772 2.187 1.00 91.62 701 LYS A O 1
ATOM 5649 N N . GLU A 1 702 ? 12.329 49.615 2.794 1.00 95.25 702 GLU A N 1
ATOM 5650 C CA . GLU A 1 702 ? 11.709 49.025 3.987 1.00 95.25 702 GLU A CA 1
ATOM 5651 C C . GLU A 1 702 ? 10.827 47.824 3.617 1.00 95.25 702 GLU A C 1
ATOM 5653 O O . GLU A 1 702 ? 10.921 46.758 4.226 1.00 95.25 702 GLU A O 1
ATOM 5658 N N . ALA A 1 703 ? 10.011 47.952 2.567 1.00 93.31 703 ALA A N 1
ATOM 5659 C CA . ALA A 1 703 ? 9.176 46.859 2.087 1.00 93.31 703 ALA A CA 1
ATOM 5660 C C . ALA A 1 703 ? 10.019 45.664 1.612 1.00 93.31 703 ALA A C 1
ATOM 5662 O O . ALA A 1 703 ? 9.710 44.525 1.971 1.00 93.31 703 ALA A O 1
ATOM 5663 N N . PHE A 1 704 ? 11.095 45.905 0.854 1.00 94.62 704 PHE A N 1
ATOM 5664 C CA . PHE A 1 704 ? 12.042 44.863 0.454 1.00 94.62 704 PHE A CA 1
ATOM 5665 C C . PHE A 1 704 ? 12.625 44.130 1.669 1.00 94.62 704 PHE A C 1
ATOM 5667 O O . PHE A 1 704 ? 12.559 42.902 1.719 1.00 94.62 704 PHE A O 1
ATOM 5674 N N . GLU A 1 705 ? 13.145 44.866 2.656 1.00 95.62 705 GLU A N 1
ATOM 5675 C CA . GLU A 1 705 ? 13.755 44.297 3.865 1.00 95.62 705 GLU A CA 1
ATOM 5676 C C . GLU A 1 705 ? 12.755 43.433 4.647 1.00 95.62 705 GLU A C 1
ATOM 5678 O O . GLU A 1 705 ? 13.091 42.320 5.050 1.00 95.62 705 GLU A O 1
ATOM 5683 N N . ILE A 1 706 ? 11.498 43.873 4.776 1.00 96.75 706 ILE A N 1
ATOM 5684 C CA . ILE A 1 706 ? 10.437 43.102 5.442 1.00 96.75 706 ILE A CA 1
ATOM 5685 C C . ILE A 1 706 ? 10.178 41.766 4.733 1.00 96.75 706 ILE A C 1
ATOM 5687 O O . ILE A 1 706 ? 10.081 40.728 5.392 1.00 96.75 706 ILE A O 1
ATOM 5691 N N . TYR A 1 707 ? 10.024 41.767 3.406 1.00 95.75 707 TYR A N 1
ATOM 5692 C CA . TYR A 1 707 ? 9.736 40.535 2.663 1.00 95.75 707 TYR A CA 1
ATOM 5693 C C . TYR A 1 707 ? 10.953 39.604 2.596 1.00 95.75 707 TYR A C 1
ATOM 5695 O O . TYR A 1 707 ? 10.805 38.395 2.780 1.00 95.75 707 TYR A O 1
ATOM 5703 N N . ALA A 1 708 ? 12.159 40.146 2.421 1.00 93.75 708 ALA A N 1
ATOM 5704 C CA . ALA A 1 708 ? 13.394 39.366 2.451 1.00 93.75 708 ALA A CA 1
ATOM 5705 C C . ALA A 1 708 ? 13.625 38.708 3.825 1.00 93.75 708 ALA A C 1
ATOM 5707 O O . ALA A 1 708 ? 13.957 37.520 3.892 1.00 93.75 708 ALA A O 1
ATOM 5708 N N . GLN A 1 709 ? 13.379 39.441 4.918 1.00 96.94 709 GLN A N 1
ATOM 5709 C CA . GLN A 1 709 ? 13.481 38.898 6.272 1.00 96.94 709 GLN A CA 1
ATOM 5710 C C . GLN A 1 709 ? 12.459 37.783 6.499 1.00 96.94 709 GLN A C 1
ATOM 5712 O O . GLN A 1 709 ? 12.839 36.691 6.902 1.00 96.94 709 GLN A O 1
ATOM 5717 N N . ARG A 1 710 ? 11.185 37.996 6.144 1.00 96.06 710 ARG A N 1
ATOM 5718 C CA . ARG A 1 710 ? 10.139 36.962 6.272 1.00 96.06 710 ARG A CA 1
ATOM 5719 C C . ARG A 1 710 ? 10.457 35.694 5.487 1.00 96.06 710 ARG A C 1
ATOM 5721 O O . ARG A 1 710 ? 10.186 34.598 5.971 1.00 96.06 710 ARG A O 1
ATOM 5728 N N . SER A 1 711 ? 11.030 35.835 4.290 1.00 93.44 711 SER A N 1
ATOM 5729 C CA . SER A 1 711 ? 11.484 34.682 3.513 1.00 93.44 711 SER A CA 1
ATOM 5730 C C . SER A 1 711 ? 12.584 33.915 4.241 1.00 93.44 711 SER A C 1
ATOM 5732 O O . SER A 1 711 ? 12.553 32.687 4.262 1.00 93.44 711 SER A O 1
ATOM 5734 N N . THR A 1 712 ? 13.555 34.626 4.813 1.00 94.19 712 THR A N 1
ATOM 5735 C CA . THR A 1 712 ? 14.650 34.025 5.585 1.00 94.19 712 THR A CA 1
ATOM 5736 C C . THR A 1 712 ? 14.118 33.331 6.836 1.00 94.19 712 THR A C 1
ATOM 5738 O O . THR A 1 712 ? 14.427 32.164 7.048 1.00 94.19 712 THR A O 1
ATOM 5741 N N . ASP A 1 713 ? 13.250 33.991 7.605 1.00 96.19 713 ASP A N 1
ATOM 5742 C CA . ASP A 1 713 ? 12.636 33.434 8.815 1.00 96.19 713 ASP A CA 1
ATOM 5743 C C . ASP A 1 713 ? 11.860 32.146 8.512 1.00 96.19 713 ASP A C 1
ATOM 5745 O O . ASP A 1 713 ? 11.958 31.170 9.251 1.00 96.19 713 ASP A O 1
ATOM 5749 N N . ALA A 1 714 ? 11.120 32.108 7.398 1.00 92.88 714 ALA A N 1
ATOM 5750 C CA . ALA A 1 714 ? 10.401 30.910 6.974 1.00 92.88 714 ALA A CA 1
ATOM 5751 C C . ALA A 1 714 ? 11.346 29.751 6.598 1.00 92.88 714 ALA A C 1
ATOM 5753 O O . ALA A 1 714 ? 11.019 28.599 6.871 1.00 92.88 714 ALA A O 1
ATOM 5754 N N . LEU A 1 715 ? 12.513 30.034 6.004 1.00 90.31 715 LEU A N 1
ATOM 5755 C CA . LEU A 1 715 ? 13.532 29.017 5.709 1.00 90.31 715 LEU A CA 1
ATOM 5756 C C . LEU A 1 715 ? 14.256 28.532 6.971 1.00 90.31 715 LEU A C 1
ATOM 5758 O O . LEU A 1 715 ? 14.548 27.344 7.073 1.00 90.31 715 LEU A O 1
ATOM 5762 N N . VAL A 1 716 ? 14.515 29.417 7.936 1.00 94.44 716 VAL A N 1
ATOM 5763 C CA . VAL A 1 716 ? 15.078 29.034 9.241 1.00 94.44 716 VAL A CA 1
ATOM 5764 C C . VAL A 1 716 ? 14.091 28.147 9.993 1.00 94.44 716 VAL A C 1
ATOM 5766 O O . VAL A 1 716 ? 14.462 27.055 10.405 1.00 94.44 716 VAL A O 1
ATOM 5769 N N . ALA A 1 717 ? 12.819 28.543 10.070 1.00 93.12 717 ALA A N 1
ATOM 5770 C CA . ALA A 1 717 ? 11.771 27.725 10.677 1.00 93.12 717 ALA A CA 1
ATOM 5771 C C . ALA A 1 717 ? 11.597 26.373 9.964 1.00 93.12 717 ALA A C 1
ATOM 5773 O O . ALA A 1 717 ? 11.299 25.373 10.606 1.00 93.12 717 ALA A O 1
ATOM 5774 N N . LEU A 1 718 ? 11.787 26.326 8.639 1.00 88.62 718 LEU A N 1
ATOM 5775 C CA . LEU A 1 718 ? 11.784 25.074 7.880 1.00 88.62 718 LEU A CA 1
ATOM 5776 C C . LEU A 1 718 ? 12.956 24.179 8.293 1.00 88.62 718 LEU A C 1
ATOM 5778 O O . LEU A 1 718 ? 12.756 22.991 8.514 1.00 88.62 718 LEU A O 1
ATOM 5782 N N . ALA A 1 719 ? 14.162 24.737 8.408 1.00 88.31 719 ALA A N 1
ATOM 5783 C CA . ALA A 1 719 ? 15.331 23.990 8.857 1.00 88.31 719 ALA A CA 1
ATOM 5784 C C . ALA A 1 719 ? 15.158 23.475 10.296 1.00 88.31 719 ALA A C 1
ATOM 5786 O O . ALA A 1 719 ? 15.460 22.318 10.557 1.00 88.31 719 ALA A O 1
ATOM 5787 N N . GLU A 1 720 ? 14.615 24.296 11.199 1.00 92.00 720 GLU A N 1
ATOM 5788 C CA . GLU A 1 720 ? 14.296 23.909 12.582 1.00 92.00 720 GLU A CA 1
ATOM 5789 C C . GLU A 1 720 ? 13.189 22.854 12.674 1.00 92.00 720 GLU A C 1
ATOM 5791 O O . GLU A 1 720 ? 13.194 22.055 13.599 1.00 92.00 720 GLU A O 1
ATOM 5796 N N . LEU A 1 721 ? 12.227 22.857 11.748 1.00 88.19 721 LEU A N 1
ATOM 5797 C CA . LEU A 1 721 ? 11.162 21.854 11.690 1.00 88.19 721 LEU A CA 1
ATOM 5798 C C . LEU A 1 721 ? 11.675 20.486 11.216 1.00 88.19 721 LEU A C 1
ATOM 5800 O O . LEU A 1 721 ? 11.116 19.462 11.602 1.00 88.19 721 LEU A O 1
ATOM 5804 N N . LEU A 1 722 ? 12.666 20.480 10.320 1.00 82.56 722 LEU A N 1
ATOM 5805 C CA . LEU A 1 722 ? 13.241 19.262 9.743 1.00 82.56 722 LEU A CA 1
ATOM 5806 C C . LEU A 1 722 ? 14.345 18.644 10.615 1.00 82.56 722 LEU A C 1
ATOM 5808 O O . LEU A 1 722 ? 14.614 17.453 10.463 1.00 82.56 722 LEU A O 1
ATOM 5812 N N . ALA A 1 723 ? 14.992 19.449 11.460 1.00 82.06 723 ALA A N 1
ATOM 5813 C CA . ALA A 1 723 ? 15.976 19.013 12.452 1.00 82.06 723 ALA A CA 1
ATOM 5814 C C . ALA A 1 723 ? 15.291 18.425 13.693 1.00 82.06 723 ALA A C 1
ATOM 5816 O O . ALA A 1 723 ? 15.838 17.437 14.236 1.00 82.06 723 ALA A O 1
#

pLDDT: mean 81.8, std 16.51, range [37.03, 98.31]